Protein AF-A0A428RAS1-F1 (afdb_monomer)

Solvent-accessible surface area (backbone atoms only — not comparable to full-atom values): 25595 Å² total; per-residue (Å²): 130,85,77,87,39,75,55,28,40,35,29,38,16,67,45,74,43,24,48,49,36,50,54,52,34,56,76,68,76,44,55,70,48,36,26,16,50,52,84,69,74,87,78,82,84,68,92,80,90,62,43,60,49,30,34,65,74,50,74,43,85,47,97,80,27,34,37,38,35,24,75,77,71,50,75,48,77,26,44,45,77,44,74,36,51,61,96,78,30,50,54,56,53,46,50,46,53,50,42,35,68,78,40,79,68,73,45,67,88,56,56,68,55,61,48,75,43,56,62,49,76,50,71,50,77,47,68,78,57,88,94,54,80,87,53,84,40,80,46,37,42,74,46,70,46,99,60,73,27,34,37,87,64,52,79,86,80,52,74,66,54,50,53,52,52,46,72,73,46,68,89,56,87,51,65,84,71,78,75,46,70,66,55,54,36,46,24,51,39,18,39,40,48,42,34,50,52,53,52,18,54,77,57,77,69,48,59,58,62,65,50,70,71,57,54,50,49,31,51,49,52,27,46,68,72,38,49,67,57,53,53,38,52,54,50,46,37,49,56,53,46,39,45,74,64,40,73,50,57,68,62,26,44,48,42,64,69,53,45,50,78,53,36,51,73,63,47,55,48,48,41,55,40,48,73,56,45,73,60,59,62,48,81,88,56,88,78,80,90,68,96,69,97,70,74,41,62,89,66,43,98,59,76,80,76,56,68,66,59,52,50,49,54,51,52,52,53,41,51,50,34,49,50,52,32,55,51,42,58,72,74,60,68,76,63,64,79,56,53,59,56,41,35,74,70,57,52,82,65,76,88,59,56,98,37,77,66,33,55,54,52,21,41,61,49,12,72,62,42,42,39,66,69,44,89,55,65,64,47,36,52,52,46,65,59,47,58,64,62,48,50,57,59,54,50,49,36,48,53,46,21,68,34,69,89,25,46,80,41,80,58,37,37,43,65,57,50,56,53,38,26,74,78,54,33,67,60,38,29,49,30,53,48,47,50,52,50,49,47,44,51,57,60,55,43,33,73,23,69,91

Secondary structure (DSSP, 8-state):
-PPPPPPEEEEE--SHHHHHHHHHHHHTT-EEEEE-SSSS-SS-SS----BSS--EEEEEEETTEEEEEETTS-EEEESEEEE-S-TT-HHHHHHHHHHHHHSTTSS-TTGGGT-EEEEEEEEEEEES-TTSPSSEEEEEEEEEEEEEEEGGGSPPPPHHHHHHHHHHHTTSPP-----HHHHHHHHHHHHHHHHHHHHHHHTTS--TT--HHHHHHHHHHHHHHHHHHHHHHHHHHHHHHHHHTTSSHHHHHIIIIIIHHHS-HHHHHHHHHHHHHT----TTSPPPP---SS--GGGSSSPPPPHHHHHHHHHHHHHHHHHHHHHHHHH----HHHHHHHHTTS---GGG-S-HHHHHHHHHHHHHHHHHH-SSHHHHHHHHHHHHHHHHHHHHHHHHHHSGGGTTSGGG-HHHHHHHHHHHHHHHHHHHHHHHHHHIIIIISHHHH-

Mean predicted aligned error: 13.33 Å

Structure (mmCIF, N/CA/C/O backbone):
data_AF-A0A428RAS1-F1
#
_entry.id   AF-A0A428RAS1-F1
#
loop_
_atom_site.group_PDB
_atom_site.id
_atom_site.type_symbol
_atom_site.label_atom_id
_atom_site.label_alt_id
_atom_site.label_comp_id
_atom_site.label_asym_id
_atom_site.label_entity_id
_atom_site.label_seq_id
_atom_site.pdbx_PDB_ins_code
_atom_site.Cartn_x
_atom_site.Cartn_y
_atom_site.Cartn_z
_atom_site.occupancy
_atom_site.B_iso_or_equiv
_atom_site.auth_seq_id
_atom_site.auth_comp_id
_atom_site.auth_asym_id
_atom_site.auth_atom_id
_atom_site.pdbx_PDB_model_num
ATOM 1 N N . MET A 1 1 ? -22.886 -27.110 29.990 1.00 43.81 1 MET A N 1
ATOM 2 C CA . MET A 1 1 ? -22.809 -26.810 28.545 1.00 43.81 1 MET A CA 1
ATOM 3 C C . MET A 1 1 ? -22.164 -25.445 28.420 1.00 43.81 1 MET A C 1
ATOM 5 O O . MET A 1 1 ? -22.651 -24.534 29.077 1.00 43.81 1 MET A O 1
ATOM 9 N N . ALA A 1 2 ? -21.048 -25.316 27.700 1.00 55.25 2 ALA A N 1
ATOM 10 C CA . ALA A 1 2 ? -20.468 -23.999 27.428 1.00 55.25 2 ALA A CA 1
ATOM 11 C C . ALA A 1 2 ? -21.487 -23.171 26.623 1.00 55.25 2 ALA A C 1
ATOM 13 O O . ALA A 1 2 ? -22.110 -23.712 25.708 1.00 55.25 2 ALA A O 1
ATOM 14 N N . SER A 1 3 ? -21.721 -21.911 27.001 1.00 68.81 3 SER A N 1
ATOM 15 C CA . SER A 1 3 ? -22.647 -21.033 26.277 1.00 68.81 3 SER A CA 1
ATOM 16 C C . SER A 1 3 ? -22.124 -20.784 24.862 1.00 68.81 3 SER A C 1
ATOM 18 O O . SER A 1 3 ? -20.944 -20.472 24.702 1.00 68.81 3 SER A O 1
ATOM 20 N N . VAL A 1 4 ? -22.985 -20.898 23.848 1.00 73.44 4 VAL A N 1
ATOM 21 C CA . VAL A 1 4 ? -22.650 -20.497 22.473 1.00 73.44 4 VAL A CA 1
ATOM 22 C C . VAL A 1 4 ? -22.340 -19.000 22.479 1.00 73.44 4 VAL A C 1
ATOM 24 O O . VAL A 1 4 ? -23.158 -18.213 22.954 1.00 73.44 4 VAL A O 1
ATOM 27 N N . LYS A 1 5 ? -21.147 -18.617 22.014 1.00 81.06 5 LYS A N 1
ATOM 28 C CA . LYS A 1 5 ? -20.733 -17.214 21.921 1.00 81.06 5 LYS A CA 1
ATOM 29 C C . LYS A 1 5 ? -21.006 -16.726 20.505 1.00 81.06 5 LYS A C 1
ATOM 31 O O . LYS A 1 5 ? -20.455 -17.273 19.548 1.00 81.06 5 LYS A O 1
ATOM 36 N N . GLU A 1 6 ? -21.869 -15.726 20.384 1.00 89.31 6 GLU A N 1
ATOM 37 C CA . GLU A 1 6 ? -22.160 -15.086 19.102 1.00 89.31 6 GLU A CA 1
ATOM 38 C C . GLU A 1 6 ? -20.940 -14.318 18.583 1.00 89.31 6 GLU A C 1
ATOM 40 O O . GLU A 1 6 ? -20.148 -13.783 19.364 1.00 89.31 6 GLU A O 1
ATOM 45 N N . PHE A 1 7 ? -20.781 -14.288 17.259 1.00 94.31 7 PHE A N 1
ATOM 46 C CA . PHE A 1 7 ? -19.695 -13.552 16.619 1.00 94.31 7 PHE A CA 1
ATOM 47 C C . PHE A 1 7 ? -20.076 -12.084 16.456 1.00 94.31 7 PHE A C 1
ATOM 49 O O . PHE A 1 7 ? -21.072 -11.784 15.802 1.00 94.31 7 PHE A O 1
ATOM 56 N N . LYS A 1 8 ? -19.264 -11.177 17.004 1.00 95.31 8 LYS A N 1
ATOM 57 C CA . LYS A 1 8 ? -19.467 -9.732 16.864 1.00 95.31 8 LYS A CA 1
ATOM 58 C C . LYS A 1 8 ? -18.154 -8.982 16.696 1.00 95.31 8 LYS A C 1
ATOM 60 O O . LYS A 1 8 ? -17.213 -9.194 17.463 1.00 95.31 8 LYS A O 1
ATOM 65 N N . VAL A 1 9 ? -18.117 -8.056 15.743 1.00 96.38 9 VAL A N 1
ATOM 66 C CA . VAL A 1 9 ? -16.966 -7.177 15.495 1.00 96.38 9 VAL A CA 1
ATOM 67 C C . VAL A 1 9 ? -17.202 -5.795 16.105 1.00 96.38 9 VAL A C 1
ATOM 69 O O . VAL A 1 9 ? -18.202 -5.141 15.817 1.00 96.38 9 VAL A O 1
ATOM 72 N N . ILE A 1 10 ? -16.266 -5.306 16.918 1.00 96.19 10 ILE A N 1
ATOM 73 C CA . ILE A 1 10 ? -16.253 -3.908 17.367 1.00 96.19 10 ILE A CA 1
ATOM 74 C C . ILE A 1 10 ? -15.282 -3.122 16.489 1.00 96.19 10 ILE A C 1
ATOM 76 O O . ILE A 1 10 ? -14.105 -3.458 16.408 1.00 96.19 10 ILE A O 1
ATOM 80 N N . ILE A 1 11 ? -15.755 -2.061 15.844 1.00 94.06 11 ILE A N 1
ATOM 81 C CA . ILE A 1 11 ? -14.950 -1.170 15.007 1.00 94.06 11 ILE A CA 1
ATOM 82 C C . ILE A 1 11 ? -14.782 0.156 15.749 1.00 94.06 11 ILE A C 1
ATOM 84 O O . ILE A 1 11 ? -15.760 0.861 15.989 1.00 94.06 11 ILE A O 1
ATOM 88 N N . ALA A 1 12 ? -13.548 0.505 16.103 1.00 90.69 12 ALA A N 1
ATOM 89 C CA . ALA A 1 12 ? -13.220 1.781 16.730 1.00 90.69 12 ALA A CA 1
ATOM 90 C C . ALA A 1 12 ? -12.780 2.785 15.656 1.00 90.69 12 ALA A C 1
ATOM 92 O O . ALA A 1 12 ? -11.662 2.697 15.163 1.00 90.69 12 ALA A O 1
ATOM 93 N N . GLY A 1 13 ? -13.652 3.716 15.285 1.00 83.69 13 GLY A N 1
ATOM 94 C CA . GLY A 1 13 ? -13.442 4.754 14.275 1.00 83.69 13 GLY A CA 1
ATOM 95 C C . GLY A 1 13 ? -14.437 4.650 13.118 1.00 83.69 13 GLY A C 1
ATOM 96 O O . GLY A 1 13 ? -14.533 3.622 12.454 1.00 83.69 13 GLY A O 1
ATOM 97 N N . GLY A 1 14 ? -15.156 5.737 12.841 1.00 83.69 14 GLY A N 1
ATOM 98 C CA . GLY A 1 14 ? -16.138 5.891 11.763 1.00 83.69 14 GLY A CA 1
ATOM 99 C C . GLY A 1 14 ? -15.581 6.570 10.507 1.00 83.69 14 GLY A C 1
ATOM 100 O O . GLY A 1 14 ? -16.337 7.138 9.721 1.00 83.69 14 GLY A O 1
ATOM 101 N N . GLY A 1 15 ? -14.261 6.528 10.306 1.00 78.06 15 GLY A N 1
ATOM 102 C CA . GLY A 1 15 ? -13.612 7.015 9.088 1.00 78.06 15 GLY A CA 1
ATOM 103 C C . GLY A 1 15 ? -13.777 6.069 7.891 1.00 78.06 15 GLY A C 1
ATOM 104 O O . GLY A 1 15 ? -14.515 5.085 7.935 1.00 78.06 15 GLY A O 1
ATOM 105 N N . ILE A 1 16 ? -13.022 6.328 6.816 1.00 80.62 16 ILE A N 1
ATOM 106 C CA . ILE A 1 16 ? -13.070 5.537 5.571 1.00 80.62 16 ILE A CA 1
ATOM 107 C C . ILE A 1 16 ? -12.912 4.035 5.845 1.00 80.62 16 ILE A C 1
ATOM 109 O O . ILE A 1 16 ? -13.700 3.237 5.344 1.00 80.62 16 ILE A O 1
ATOM 113 N N . ALA A 1 17 ? -11.918 3.650 6.649 1.00 83.94 17 ALA A N 1
ATOM 114 C CA . ALA A 1 17 ? -11.629 2.251 6.954 1.00 83.94 17 ALA A CA 1
ATOM 115 C C . ALA A 1 17 ? -12.775 1.584 7.731 1.00 83.94 17 ALA A C 1
ATOM 117 O O . ALA A 1 17 ? -13.267 0.532 7.329 1.00 83.94 17 ALA A O 1
ATOM 118 N N . GLY A 1 18 ? -13.235 2.224 8.809 1.00 85.62 18 GLY A N 1
ATOM 119 C CA . GLY A 1 18 ? -14.272 1.670 9.673 1.00 85.62 18 GLY A CA 1
ATOM 120 C C . GLY A 1 18 ? -15.612 1.509 8.963 1.00 85.62 18 GLY A C 1
ATOM 121 O O . GLY A 1 18 ? -16.220 0.445 9.041 1.00 85.62 18 GLY A O 1
ATOM 122 N N . LEU A 1 19 ? -16.032 2.512 8.185 1.00 89.62 19 LEU A N 1
ATOM 123 C CA . LEU A 1 19 ? -17.261 2.427 7.389 1.00 89.62 19 LEU A CA 1
ATOM 124 C C . LEU A 1 19 ? -17.147 1.435 6.227 1.00 89.62 19 LEU A C 1
ATOM 126 O O . LEU A 1 19 ? -18.121 0.755 5.907 1.00 89.62 19 LEU A O 1
ATOM 130 N N . THR A 1 20 ? -15.966 1.313 5.611 1.00 89.62 20 THR A N 1
ATOM 131 C CA . THR A 1 20 ? -15.726 0.299 4.573 1.00 89.62 20 THR A CA 1
ATOM 132 C C . THR A 1 20 ? -15.873 -1.104 5.152 1.00 89.62 20 THR A C 1
ATOM 134 O O . THR A 1 20 ? -16.593 -1.924 4.583 1.00 89.62 20 THR A O 1
ATOM 137 N N . LEU A 1 21 ? -15.240 -1.372 6.298 1.00 92.88 21 LEU A N 1
ATOM 138 C CA . LEU A 1 21 ? -15.349 -2.661 6.971 1.00 92.88 21 LEU A CA 1
ATOM 139 C C . LEU A 1 21 ? -16.792 -2.945 7.397 1.00 92.88 21 LEU A C 1
ATOM 141 O O . LEU A 1 21 ? -17.295 -4.022 7.104 1.00 92.88 21 LEU A O 1
ATOM 145 N N . ALA A 1 22 ? -17.473 -1.975 8.010 1.00 93.50 22 ALA A N 1
ATOM 146 C CA . ALA A 1 22 ? -18.883 -2.091 8.375 1.00 93.50 22 ALA A CA 1
ATOM 147 C C . ALA A 1 22 ? -19.755 -2.475 7.168 1.00 93.50 22 ALA A C 1
ATOM 149 O O . ALA A 1 22 ? -20.520 -3.429 7.233 1.00 93.50 22 ALA A O 1
ATOM 150 N N . SER A 1 23 ? -19.576 -1.802 6.025 1.00 92.94 23 SER A N 1
ATOM 151 C CA . SER A 1 23 ? -20.318 -2.119 4.800 1.00 92.94 23 SER A CA 1
ATOM 152 C C . SER A 1 23 ? -20.018 -3.522 4.259 1.00 92.94 23 SER A C 1
ATOM 154 O O . SER A 1 23 ? -20.918 -4.175 3.727 1.00 92.94 23 SER A O 1
ATOM 156 N N . MET A 1 24 ? -18.774 -3.997 4.379 1.00 94.31 24 MET A N 1
ATOM 157 C CA . MET A 1 24 ? -18.407 -5.366 4.008 1.00 94.31 24 MET A CA 1
ATOM 158 C C . MET A 1 24 ? -19.062 -6.386 4.946 1.00 94.31 24 MET A C 1
ATOM 160 O O . MET A 1 24 ? -19.677 -7.330 4.457 1.00 94.31 24 MET A O 1
ATOM 164 N N . LEU A 1 25 ? -18.978 -6.178 6.264 1.00 95.31 25 LEU A N 1
ATOM 165 C CA . LEU A 1 25 ? -19.579 -7.052 7.277 1.00 95.31 25 LEU A CA 1
ATOM 166 C C . LEU A 1 25 ? -21.099 -7.154 7.097 1.00 95.31 25 LEU A C 1
ATOM 168 O O . LEU A 1 25 ? -21.615 -8.267 7.014 1.00 95.31 25 LEU A O 1
ATOM 172 N N . GLU A 1 26 ? -21.781 -6.019 6.912 1.00 94.88 26 GLU A N 1
ATOM 173 C CA . GLU A 1 26 ? -23.223 -5.951 6.633 1.00 94.88 26 GLU A CA 1
ATOM 174 C C . GLU A 1 26 ? -23.593 -6.793 5.404 1.00 94.88 26 GLU A C 1
ATOM 176 O O . GLU A 1 26 ? -24.515 -7.604 5.431 1.00 94.88 26 GLU A O 1
ATOM 181 N N . LYS A 1 27 ? -22.826 -6.668 4.312 1.00 94.12 27 LYS A N 1
ATOM 182 C CA . LYS A 1 27 ? -23.100 -7.397 3.065 1.00 94.12 27 LYS A CA 1
ATOM 183 C C . LYS A 1 27 ? -22.967 -8.918 3.212 1.00 94.12 27 LYS A C 1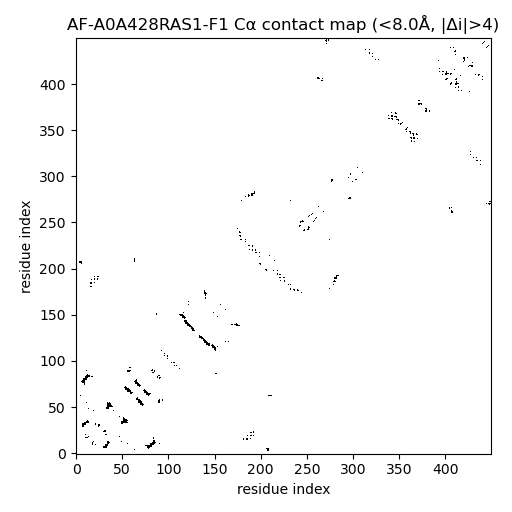
ATOM 185 O O . LYS A 1 27 ? -23.538 -9.658 2.409 1.00 94.12 27 LYS A O 1
ATOM 190 N N . PHE A 1 28 ? -22.200 -9.382 4.194 1.00 94.75 28 PHE A N 1
ATOM 191 C CA . PHE A 1 28 ? -21.996 -10.800 4.479 1.00 94.75 28 PHE A CA 1
ATOM 192 C C . PHE A 1 28 ? -22.732 -11.286 5.733 1.00 94.75 28 PHE A C 1
ATOM 194 O O . PHE A 1 28 ? -22.470 -12.423 6.135 1.00 94.75 28 PHE A O 1
ATOM 201 N N . ASP A 1 29 ? -23.655 -10.483 6.276 1.00 94.56 29 ASP A N 1
ATOM 202 C CA . ASP A 1 29 ? -24.504 -10.810 7.429 1.00 94.56 29 ASP A CA 1
ATOM 203 C C . ASP A 1 29 ? -23.686 -11.154 8.690 1.00 94.56 29 ASP A C 1
ATOM 205 O O . ASP A 1 29 ? -23.850 -12.203 9.311 1.00 94.56 29 ASP A O 1
ATOM 209 N N . LEU A 1 30 ? -22.712 -10.298 9.021 1.00 95.00 30 LEU A N 1
ATOM 210 C CA . LEU A 1 30 ? -21.893 -10.409 10.232 1.00 95.00 30 LEU A CA 1
ATOM 211 C C . LEU A 1 30 ? -22.217 -9.257 11.188 1.00 95.00 30 LEU A C 1
ATOM 213 O O . LEU A 1 30 ? -22.159 -8.106 10.772 1.00 95.00 30 LEU A O 1
ATOM 217 N N . ASP A 1 31 ? -22.502 -9.552 12.462 1.00 95.25 31 ASP A N 1
ATOM 218 C CA . ASP A 1 31 ? -22.838 -8.524 13.459 1.00 95.25 31 ASP A CA 1
ATOM 219 C C . ASP A 1 31 ? -21.634 -7.625 13.771 1.00 95.25 31 ASP A C 1
ATOM 221 O O . ASP A 1 31 ? -20.505 -8.088 13.990 1.00 95.25 31 ASP A O 1
ATOM 225 N N . TYR A 1 32 ? -21.882 -6.319 13.830 1.00 96.12 32 TYR A N 1
ATOM 226 C CA . TYR A 1 32 ? -20.863 -5.331 14.134 1.00 96.12 32 TYR A CA 1
ATOM 227 C C . TYR A 1 32 ? -21.420 -4.115 14.872 1.00 96.12 32 TYR A C 1
ATOM 229 O O . TYR A 1 32 ? -22.617 -3.838 14.903 1.00 96.12 32 TYR A O 1
ATOM 237 N N . VAL A 1 33 ? -20.516 -3.350 15.476 1.00 95.56 33 VAL A N 1
ATOM 238 C CA . VAL A 1 33 ? -20.801 -2.013 16.002 1.00 95.56 33 VAL A CA 1
ATOM 239 C C . VAL A 1 33 ? -19.661 -1.075 15.634 1.00 95.56 33 VAL A C 1
ATOM 241 O O . VAL A 1 33 ? -18.495 -1.452 15.735 1.00 95.56 33 VAL A O 1
ATOM 244 N N . VAL A 1 34 ? -19.990 0.144 15.208 1.00 93.62 34 VAL A N 1
ATOM 245 C CA . VAL A 1 34 ? -19.004 1.190 14.903 1.00 93.62 34 VAL A CA 1
ATOM 246 C C . VAL A 1 34 ? -19.074 2.274 15.970 1.00 93.62 34 VAL A C 1
ATOM 248 O O . VAL A 1 34 ? -20.141 2.845 16.202 1.00 93.62 34 VAL A O 1
ATOM 251 N N . LEU A 1 35 ? -17.940 2.550 16.605 1.00 91.94 35 LEU A N 1
ATOM 252 C CA . LEU A 1 35 ? -17.764 3.544 17.660 1.00 91.94 35 LEU A CA 1
ATOM 253 C C . LEU A 1 35 ? -16.963 4.723 17.0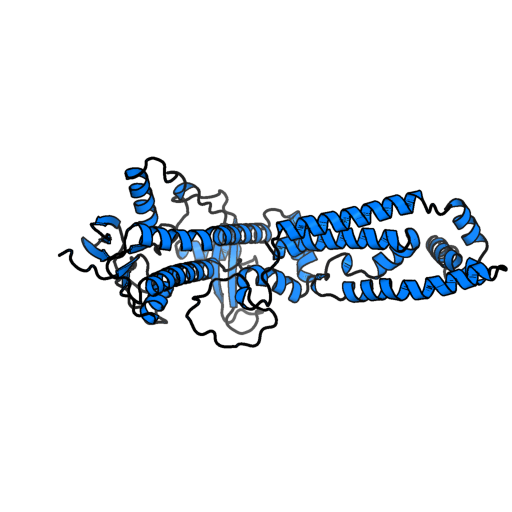99 1.00 91.94 35 LEU A C 1
ATOM 255 O O . LEU A 1 35 ? -15.815 4.547 16.710 1.00 91.94 35 LEU A O 1
ATOM 259 N N . GLU A 1 36 ? -17.556 5.909 17.022 1.00 89.25 36 GLU A N 1
ATOM 260 C CA . GLU A 1 36 ? -16.921 7.126 16.509 1.00 89.25 36 GLU A CA 1
ATOM 261 C C . GLU A 1 36 ? -16.747 8.140 17.643 1.00 89.25 36 GLU A C 1
ATOM 263 O O . GLU A 1 36 ? -17.706 8.476 18.337 1.00 89.25 36 GLU A O 1
ATOM 268 N N . GLY A 1 37 ? -15.520 8.627 17.834 1.00 85.00 37 GLY A N 1
ATOM 269 C CA . GLY A 1 37 ? -15.185 9.569 18.901 1.00 85.00 37 GLY A CA 1
ATOM 270 C C . GLY A 1 37 ? -15.747 10.969 18.670 1.00 85.00 37 GLY A C 1
ATOM 271 O O . GLY A 1 37 ? -16.098 11.656 19.626 1.00 85.00 37 GLY A O 1
ATOM 272 N N . HIS A 1 38 ? -15.884 11.388 17.414 1.00 83.50 38 HIS A N 1
ATOM 273 C CA . HIS A 1 38 ? -16.458 12.677 17.067 1.00 83.50 38 HIS A CA 1
ATOM 274 C C . HIS A 1 38 ? -17.978 12.719 17.282 1.00 83.50 38 HIS A C 1
ATOM 276 O O . HIS A 1 38 ? -18.694 11.726 17.154 1.00 83.50 38 HIS A O 1
ATOM 282 N N . SER A 1 39 ? -18.475 13.917 17.594 1.00 81.56 39 SER A N 1
ATOM 283 C CA . SER A 1 39 ? -19.899 14.199 17.792 1.00 81.56 39 SER A CA 1
ATOM 284 C C . SER A 1 39 ? -20.672 14.385 16.485 1.00 81.56 39 SER A C 1
ATOM 286 O O . SER A 1 39 ? -21.900 14.408 16.505 1.00 81.56 39 SER A O 1
ATOM 288 N N . GLU A 1 40 ? -19.971 14.554 15.361 1.00 74.69 40 GLU A N 1
ATOM 289 C CA . GLU A 1 40 ? -20.539 14.887 14.054 1.00 74.69 40 GLU A CA 1
ATOM 290 C C . GLU A 1 40 ? -19.864 14.087 12.931 1.00 74.69 40 GLU A C 1
ATOM 292 O O . GLU A 1 40 ? -18.666 13.808 12.974 1.00 74.69 40 GLU A O 1
ATOM 297 N N . ILE A 1 41 ? -20.637 13.757 11.891 1.00 70.69 41 ILE A N 1
ATOM 298 C CA . ILE A 1 41 ? -20.152 13.093 10.673 1.00 70.69 41 ILE A CA 1
ATOM 299 C C . ILE A 1 41 ? -19.742 14.173 9.660 1.00 70.69 41 ILE A C 1
ATOM 301 O O . ILE A 1 41 ? -20.570 14.981 9.240 1.00 70.69 41 ILE A O 1
ATOM 305 N N . SER A 1 42 ? -18.479 14.178 9.230 1.00 60.75 42 SER A N 1
ATOM 306 C CA . SER A 1 42 ? -17.942 15.168 8.283 1.00 60.75 42 SER A CA 1
ATOM 307 C C . SER A 1 42 ? -17.722 14.581 6.879 1.00 60.75 42 SER A C 1
ATOM 309 O O . SER A 1 42 ? -17.048 13.555 6.774 1.00 60.75 42 SER A O 1
ATOM 311 N N . PRO A 1 43 ? -18.163 15.242 5.785 1.00 54.34 43 PRO A N 1
ATOM 312 C CA . PRO A 1 43 ? -19.411 15.990 5.611 1.00 54.34 43 PRO A CA 1
ATOM 313 C C . PRO A 1 43 ? -20.613 15.045 5.393 1.00 54.34 43 PRO A C 1
ATOM 315 O O . PRO A 1 43 ? -20.473 13.956 4.838 1.00 54.34 43 PRO A O 1
ATOM 318 N N . ALA A 1 44 ? -21.813 15.486 5.786 1.00 50.38 44 ALA A N 1
ATOM 319 C CA . ALA A 1 44 ? -23.078 14.740 5.727 1.00 50.38 44 ALA A CA 1
ATOM 320 C C . ALA A 1 44 ? -23.624 14.538 4.293 1.00 50.38 44 ALA A C 1
ATOM 322 O O . ALA A 1 44 ? -24.701 15.019 3.945 1.00 50.38 44 ALA A O 1
ATOM 323 N N . VAL A 1 45 ? -22.869 13.850 3.435 1.00 47.88 45 VAL A N 1
ATOM 324 C CA . VAL A 1 45 ? -23.266 13.528 2.048 1.00 47.88 45 VAL A CA 1
ATOM 325 C C . VAL A 1 45 ? -23.693 12.056 1.903 1.00 47.88 45 VAL A C 1
ATOM 327 O O . VAL A 1 45 ? -24.134 11.637 0.838 1.00 47.88 45 VAL A O 1
ATOM 330 N N . GLY A 1 46 ? -23.618 11.271 2.984 1.00 41.12 46 GLY A N 1
ATOM 331 C CA . GLY A 1 46 ? -24.068 9.880 3.049 1.00 41.12 46 GLY A CA 1
ATOM 332 C C . GLY A 1 46 ? -24.678 9.530 4.409 1.00 41.12 46 GLY A C 1
ATOM 333 O O . GLY A 1 46 ? -24.491 10.253 5.387 1.00 41.12 46 GLY A O 1
ATOM 334 N N . ALA A 1 47 ? -25.426 8.426 4.462 1.00 44.41 47 ALA A N 1
ATOM 335 C CA . ALA A 1 47 ? -25.951 7.868 5.704 1.00 44.41 47 ALA A CA 1
ATOM 336 C C . ALA A 1 47 ? -24.873 6.998 6.372 1.00 44.41 47 ALA A C 1
ATOM 338 O O . ALA A 1 47 ? -24.458 5.996 5.793 1.00 44.41 47 ALA A O 1
ATOM 339 N N . SER A 1 48 ? -24.436 7.363 7.579 1.00 58.69 48 SER A N 1
ATOM 340 C CA . SER A 1 48 ? -23.538 6.538 8.398 1.00 58.69 48 SER A CA 1
ATOM 341 C C . SER A 1 48 ? -24.309 5.969 9.589 1.00 58.69 48 SER A C 1
ATOM 343 O O . SER A 1 48 ? -24.940 6.724 10.326 1.00 58.69 48 SER A O 1
ATOM 345 N N . ILE A 1 49 ? -24.247 4.650 9.795 1.00 65.75 49 ILE A N 1
ATOM 346 C CA . ILE A 1 49 ? -24.754 3.988 11.008 1.00 65.75 49 ILE A CA 1
ATOM 347 C C . ILE A 1 49 ? -23.559 3.793 11.944 1.00 65.75 49 ILE A C 1
ATOM 349 O O . ILE A 1 49 ? -22.822 2.816 11.831 1.00 65.75 49 ILE A O 1
ATOM 353 N N . VAL A 1 50 ? -23.332 4.770 12.823 1.00 80.06 50 VAL A N 1
ATOM 354 C CA . VAL A 1 50 ? -22.240 4.775 13.810 1.00 80.06 50 VAL A CA 1
ATOM 355 C C . VAL A 1 50 ? -22.741 5.324 15.144 1.00 80.06 50 VAL A C 1
ATOM 357 O O . VAL A 1 50 ? -23.648 6.157 15.176 1.00 80.06 50 VAL A O 1
ATOM 360 N N . LEU A 1 51 ? -22.148 4.878 16.250 1.00 79.31 51 LEU A N 1
ATOM 361 C CA . LEU A 1 51 ? -22.380 5.457 17.571 1.00 79.31 51 LEU A CA 1
ATOM 362 C C . LEU A 1 51 ? -21.377 6.591 17.796 1.00 79.31 51 LEU A C 1
ATOM 364 O O . LEU A 1 51 ? -20.188 6.337 17.957 1.00 79.31 51 LEU A O 1
ATOM 368 N N . LEU A 1 52 ? -21.867 7.829 17.783 1.00 87.06 52 LEU A N 1
ATOM 369 C CA . LEU A 1 52 ? -21.069 9.046 17.978 1.00 87.06 52 LEU A CA 1
ATOM 370 C C . LEU A 1 52 ? -20.736 9.278 19.457 1.00 87.06 52 LEU A C 1
ATOM 372 O O . LEU A 1 52 ? -21.427 8.769 20.344 1.00 87.06 52 LEU A O 1
ATOM 376 N N . ASN A 1 53 ? -19.727 10.113 19.718 1.00 87.38 53 ASN A N 1
ATOM 377 C CA . ASN A 1 53 ? -19.197 10.397 21.061 1.00 87.38 53 ASN A CA 1
ATOM 378 C C . ASN A 1 53 ? -18.703 9.143 21.807 1.00 87.38 53 ASN A C 1
ATOM 380 O O . ASN A 1 53 ? -18.745 9.076 23.036 1.00 87.38 53 ASN A O 1
ATOM 384 N N . LYS A 1 54 ? -18.248 8.131 21.067 1.00 89.12 54 LYS A N 1
ATOM 385 C CA . LYS A 1 54 ? -17.704 6.874 21.586 1.00 89.12 54 LYS A CA 1
ATOM 386 C C . LYS A 1 54 ? -16.197 6.824 21.378 1.00 89.12 54 LYS A C 1
ATOM 388 O O . LYS A 1 54 ? -15.680 5.997 20.632 1.00 89.12 54 LYS A O 1
ATOM 393 N N . GLU A 1 55 ? -15.488 7.740 22.032 1.00 88.12 55 GLU A N 1
ATOM 394 C CA . GLU A 1 55 ? -14.026 7.707 22.070 1.00 88.12 55 GLU A CA 1
ATOM 395 C C . GLU A 1 55 ? -13.572 6.497 22.894 1.00 88.12 55 GLU A C 1
ATOM 397 O O . GLU A 1 55 ? -13.872 6.412 24.083 1.00 88.12 55 GLU A O 1
ATOM 402 N N . VAL A 1 56 ? -12.882 5.547 22.260 1.00 90.31 56 VAL A N 1
ATOM 403 C CA . VAL A 1 56 ? -12.373 4.337 22.920 1.00 90.31 56 VAL A CA 1
ATOM 404 C C . VAL A 1 56 ? -11.171 4.687 23.792 1.00 90.31 56 VAL A C 1
ATOM 406 O O . VAL A 1 56 ? -10.204 5.271 23.309 1.00 90.31 56 VAL A O 1
ATOM 409 N N . THR A 1 57 ? -11.213 4.295 25.066 1.00 90.06 57 THR A N 1
ATOM 410 C CA . THR A 1 57 ? -10.183 4.639 26.060 1.00 90.06 57 THR A CA 1
ATOM 411 C C . THR A 1 57 ? -9.434 3.428 26.608 1.00 90.06 57 THR A C 1
ATOM 413 O O . THR A 1 57 ? -8.244 3.538 26.900 1.00 90.06 57 THR A O 1
ATOM 416 N N . SER A 1 58 ? -10.083 2.266 26.733 1.00 89.69 58 SER A N 1
ATOM 417 C CA . SER A 1 58 ? -9.431 1.026 27.171 1.00 89.69 58 SER A CA 1
ATOM 418 C C . SER A 1 58 ? -10.047 -0.223 26.541 1.00 89.69 58 SER A C 1
ATOM 420 O O . SER A 1 58 ? -11.200 -0.219 26.102 1.00 89.69 58 SER A O 1
ATOM 422 N N . LEU A 1 59 ? -9.256 -1.298 26.505 1.00 90.94 59 LEU A N 1
ATOM 423 C CA . LEU A 1 59 ? -9.657 -2.626 26.047 1.00 90.94 59 LEU A CA 1
ATOM 424 C C . LEU A 1 59 ? -9.191 -3.657 27.072 1.00 90.94 59 LEU A C 1
ATOM 426 O O . LEU A 1 59 ? -8.038 -3.616 27.501 1.00 90.94 59 LEU A O 1
ATOM 430 N N . ASP A 1 60 ? -10.062 -4.603 27.393 1.00 89.50 60 ASP A N 1
ATOM 431 C CA . ASP A 1 60 ? -9.769 -5.724 28.278 1.00 89.50 60 ASP A CA 1
ATOM 432 C C . ASP A 1 60 ? -10.133 -7.036 27.580 1.00 89.50 60 ASP A C 1
ATOM 434 O O . ASP A 1 60 ? -11.210 -7.162 26.989 1.00 89.50 60 ASP A O 1
ATOM 438 N N . LEU A 1 61 ? -9.243 -8.029 27.650 1.00 88.69 61 LEU A N 1
ATOM 439 C CA . LEU A 1 61 ? -9.570 -9.382 27.204 1.00 88.69 61 LEU A CA 1
ATOM 440 C C . LEU A 1 61 ? -10.540 -10.016 28.200 1.00 88.69 61 LEU A C 1
ATOM 442 O O . LEU A 1 61 ? -10.306 -10.006 29.410 1.00 88.69 61 LEU A O 1
ATOM 446 N N . ILE A 1 62 ? -11.616 -10.586 27.675 1.00 89.94 62 ILE A N 1
ATOM 447 C CA . ILE A 1 62 ? -12.602 -11.357 28.430 1.00 89.94 62 ILE A CA 1
ATOM 448 C C . ILE A 1 62 ? -12.634 -12.785 27.884 1.00 89.94 62 ILE A C 1
ATOM 450 O O . ILE A 1 62 ? -12.094 -13.062 26.816 1.00 89.94 62 ILE A O 1
ATOM 454 N N . ASP A 1 63 ? -13.266 -13.710 28.606 1.00 85.50 63 ASP A N 1
ATOM 455 C CA . ASP A 1 63 ? -13.372 -15.096 28.146 1.00 85.50 63 ASP A CA 1
ATOM 456 C C . ASP A 1 63 ? -14.041 -15.162 26.756 1.00 85.50 63 ASP A C 1
ATOM 458 O O . ASP A 1 63 ? -15.242 -14.914 26.614 1.00 85.50 63 ASP A O 1
ATOM 462 N N . GLY A 1 64 ? -13.273 -15.546 25.731 1.00 81.62 64 GLY A N 1
ATOM 463 C CA . GLY A 1 64 ? -13.705 -15.666 24.334 1.00 81.62 64 GLY A CA 1
ATOM 464 C C . GLY A 1 64 ? -14.078 -14.349 23.649 1.00 81.62 64 GLY A C 1
ATOM 465 O O . GLY A 1 64 ? -14.948 -14.362 22.777 1.00 81.62 64 GLY A O 1
ATOM 466 N N . GLY A 1 65 ? -13.483 -13.223 24.056 1.00 89.88 65 GLY A N 1
ATOM 467 C CA . GLY A 1 65 ? -13.696 -11.950 23.377 1.00 89.88 65 GLY A CA 1
ATOM 468 C C . GLY A 1 65 ? -12.963 -10.761 23.993 1.00 89.88 65 GLY A C 1
ATOM 469 O O . GLY A 1 65 ? -11.995 -10.891 24.740 1.00 89.88 65 GLY A O 1
ATOM 470 N N . VAL A 1 66 ? -13.469 -9.571 23.690 1.00 92.88 66 VAL A N 1
ATOM 471 C CA . VAL A 1 66 ? -12.937 -8.285 24.139 1.00 92.88 66 VAL A CA 1
ATOM 472 C C . VAL A 1 66 ? -14.048 -7.410 24.715 1.00 92.88 66 VAL A C 1
ATOM 474 O O . VAL A 1 66 ? -15.179 -7.401 24.223 1.00 92.88 66 VAL A O 1
ATOM 477 N N . SER A 1 67 ? -13.712 -6.668 25.766 1.00 94.31 67 SER A N 1
ATOM 478 C CA . SER A 1 67 ? -14.521 -5.601 26.348 1.00 94.31 67 SER A CA 1
ATOM 479 C C . SER A 1 67 ? -13.872 -4.253 26.043 1.00 94.31 67 SER A C 1
ATOM 481 O O . SER A 1 67 ? -12.680 -4.071 26.276 1.00 94.31 67 SER A O 1
ATOM 483 N N . VAL A 1 68 ? -14.652 -3.310 25.522 1.00 94.81 68 VAL A N 1
ATOM 484 C CA . VAL A 1 68 ? -14.205 -1.990 25.064 1.00 94.81 68 VAL A CA 1
ATOM 485 C C . VAL A 1 68 ? -14.888 -0.915 25.891 1.00 94.81 68 VAL A C 1
ATOM 487 O O . VAL A 1 68 ? -16.116 -0.831 25.884 1.00 94.81 68 VAL A O 1
ATOM 490 N N . SER A 1 69 ? -14.102 -0.082 26.569 1.00 95.00 69 SER A N 1
ATOM 491 C CA . SER A 1 69 ? -14.607 1.046 27.357 1.00 95.00 69 SER A CA 1
ATOM 492 C C . SER A 1 69 ? -14.460 2.354 26.586 1.00 95.00 69 SER A C 1
ATOM 494 O O . SER A 1 69 ? -13.425 2.608 25.963 1.00 95.00 69 SER A O 1
ATOM 496 N N . CYS A 1 70 ? -15.497 3.189 26.640 1.00 93.75 70 CYS A N 1
ATOM 497 C CA . CYS A 1 70 ? -15.525 4.507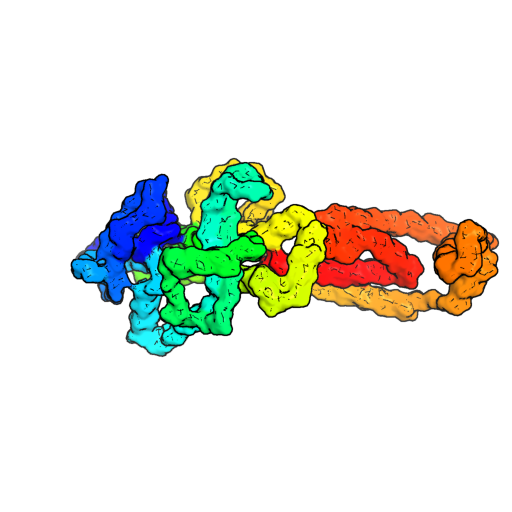 26.012 1.00 93.75 70 CYS A CA 1
ATOM 498 C C . CYS A 1 70 ? -15.399 5.633 27.053 1.00 93.75 70 CYS A C 1
ATOM 500 O O . CYS A 1 70 ? -15.707 5.448 28.232 1.00 93.75 70 CYS A O 1
ATOM 502 N N . ALA A 1 71 ? -14.987 6.825 26.616 1.00 92.75 71 ALA A N 1
ATOM 503 C CA . ALA A 1 71 ? -14.800 8.004 27.466 1.00 92.75 71 ALA A CA 1
ATOM 504 C C . ALA A 1 71 ? -16.076 8.452 28.201 1.00 92.75 71 ALA A C 1
ATOM 506 O O . ALA A 1 71 ? -16.000 9.010 29.293 1.00 92.75 71 ALA A O 1
ATOM 507 N N . ASP A 1 72 ? -17.251 8.173 27.635 1.00 92.00 72 ASP A N 1
ATOM 508 C CA . ASP A 1 72 ? -18.551 8.464 28.246 1.00 92.00 72 ASP A CA 1
ATOM 509 C C . ASP A 1 72 ? -18.990 7.425 29.301 1.00 92.00 72 ASP A C 1
ATOM 511 O O . ASP A 1 72 ? -20.097 7.507 29.832 1.00 92.00 72 ASP A O 1
ATOM 515 N N . GLY A 1 73 ? -18.138 6.437 29.600 1.00 93.19 73 GLY A N 1
ATOM 516 C CA . GLY A 1 73 ? -18.397 5.361 30.557 1.00 93.19 73 GLY A CA 1
ATOM 517 C C . GLY A 1 73 ? -19.179 4.175 29.989 1.00 93.19 73 GLY A C 1
ATOM 518 O O . GLY A 1 73 ? -19.427 3.213 30.715 1.00 93.19 73 GLY A O 1
ATOM 519 N N . SER A 1 74 ? -19.574 4.208 28.712 1.00 95.12 74 SER A N 1
ATOM 520 C CA . SER A 1 74 ? -20.221 3.061 28.071 1.00 95.12 74 SER A CA 1
ATOM 521 C C . SER A 1 74 ? -19.232 1.931 27.769 1.00 95.12 74 SER A C 1
ATOM 523 O O . SER A 1 74 ? -18.049 2.168 27.516 1.00 95.12 74 SER A O 1
ATOM 525 N N . VAL A 1 75 ? -19.730 0.691 27.800 1.00 95.44 75 VAL A N 1
ATOM 526 C CA . VAL A 1 75 ? -18.932 -0.524 27.595 1.00 95.44 75 VAL A CA 1
ATOM 527 C C . VAL A 1 75 ? -19.591 -1.405 26.538 1.00 95.44 75 VAL A C 1
ATOM 529 O O . VAL A 1 75 ? -20.802 -1.626 26.577 1.00 95.44 75 VAL A O 1
ATOM 532 N N . TYR A 1 76 ? -18.785 -1.922 25.611 1.00 95.06 76 TYR A N 1
ATOM 533 C CA . TYR A 1 76 ? -19.212 -2.803 24.523 1.00 95.06 76 TYR A CA 1
ATOM 534 C C . TYR A 1 76 ? -18.413 -4.103 24.544 1.00 95.06 76 TYR A C 1
ATOM 536 O O . TYR A 1 76 ? -17.198 -4.078 24.712 1.00 95.06 76 TYR A O 1
ATOM 544 N N . THR A 1 77 ? -19.080 -5.236 24.336 1.00 95.25 77 THR A N 1
ATOM 545 C CA . THR A 1 77 ? -18.438 -6.555 24.259 1.00 95.25 77 THR A CA 1
ATOM 546 C C . THR A 1 77 ? -18.569 -7.149 22.862 1.00 95.25 77 THR A C 1
ATOM 548 O O . THR A 1 77 ? -19.572 -6.948 22.174 1.00 95.25 77 THR A O 1
ATOM 551 N N . GLY A 1 78 ? -17.532 -7.855 22.419 1.00 92.88 78 GLY A N 1
ATOM 552 C CA . GLY A 1 78 ? -17.478 -8.479 21.099 1.00 92.88 78 GLY A CA 1
ATOM 553 C C . GLY A 1 78 ? -16.425 -9.576 21.031 1.00 92.88 78 GLY A C 1
ATOM 554 O O . GLY A 1 78 ? -15.684 -9.792 21.985 1.00 92.88 78 GLY A O 1
ATOM 555 N N . THR A 1 79 ? -16.357 -10.281 19.906 1.00 93.88 79 THR A N 1
ATOM 556 C CA . THR A 1 79 ? -15.363 -11.339 19.676 1.00 93.88 79 THR A CA 1
ATOM 557 C C . THR A 1 79 ? -14.001 -10.746 19.340 1.00 93.88 79 THR A C 1
ATOM 559 O O . THR A 1 79 ? -12.986 -11.196 19.856 1.00 93.88 79 THR A O 1
ATOM 562 N N . ILE A 1 80 ? -13.982 -9.715 18.492 1.00 93.81 80 ILE A N 1
ATOM 563 C CA . ILE A 1 80 ? -12.765 -9.016 18.073 1.00 93.81 80 ILE A CA 1
ATOM 564 C C . ILE A 1 80 ? -12.994 -7.503 18.057 1.00 93.81 80 ILE A C 1
ATOM 566 O O . ILE A 1 80 ? -14.118 -7.036 17.858 1.00 93.81 80 ILE A O 1
ATOM 570 N N . VAL A 1 81 ? -11.913 -6.741 18.223 1.00 93.06 81 VAL A N 1
ATOM 571 C CA . VAL A 1 81 ? -11.892 -5.283 18.059 1.00 93.06 81 VAL A CA 1
ATOM 572 C C . VAL A 1 81 ? -10.949 -4.904 16.922 1.00 93.06 81 VAL A C 1
ATOM 574 O O . VAL A 1 81 ? -9.842 -5.427 16.824 1.00 93.06 81 VAL A O 1
ATOM 577 N N . ILE A 1 82 ? -11.389 -3.989 16.063 1.00 91.88 82 ILE A N 1
ATOM 578 C CA . ILE A 1 82 ? -10.622 -3.455 14.941 1.00 91.88 82 ILE A CA 1
ATOM 579 C C . ILE A 1 82 ? -10.384 -1.964 15.178 1.00 91.88 82 ILE A C 1
ATOM 581 O O . ILE A 1 82 ? -11.325 -1.168 15.196 1.00 91.88 82 ILE A O 1
ATOM 585 N N . GLY A 1 83 ? -9.116 -1.587 15.355 1.00 87.88 83 GLY A N 1
ATOM 586 C CA . GLY A 1 83 ? -8.689 -0.191 15.460 1.00 87.88 83 GLY A CA 1
ATOM 587 C C . GLY A 1 83 ? -8.665 0.489 14.092 1.00 87.88 83 GLY A C 1
ATOM 588 O O . GLY A 1 83 ? -7.787 0.221 13.275 1.00 87.88 83 GLY A O 1
ATOM 589 N N . ALA A 1 84 ? -9.628 1.372 13.849 1.00 83.25 84 ALA A N 1
ATOM 590 C CA . ALA A 1 84 ? -9.753 2.234 12.672 1.00 83.25 84 ALA A CA 1
ATOM 591 C C . ALA A 1 84 ? -9.748 3.730 13.068 1.00 83.25 84 ALA A C 1
ATOM 593 O O . ALA A 1 84 ? -10.264 4.585 12.349 1.00 83.25 84 ALA A O 1
ATOM 594 N N . ASP A 1 85 ? -9.131 4.038 14.209 1.00 78.38 85 ASP A N 1
ATOM 595 C CA . ASP A 1 85 ? -9.111 5.314 14.935 1.00 78.38 85 ASP A CA 1
ATOM 596 C C . ASP A 1 85 ? -7.921 6.221 14.545 1.00 78.38 85 ASP A C 1
ATOM 598 O O . ASP A 1 85 ? -7.577 7.188 15.224 1.00 78.38 85 ASP A O 1
ATOM 602 N N . GLY A 1 86 ? -7.302 5.939 13.395 1.00 69.75 86 GLY A N 1
ATOM 603 C CA . GLY A 1 86 ? -6.357 6.830 12.722 1.00 69.75 86 GLY A CA 1
ATOM 604 C C . GLY A 1 86 ? -4.937 6.856 13.302 1.00 69.75 86 GLY A C 1
ATOM 605 O O . GLY A 1 86 ? -4.474 5.953 13.998 1.00 69.75 86 GLY A O 1
ATOM 606 N N . VAL A 1 87 ? -4.180 7.903 12.958 1.00 69.88 87 VAL A N 1
ATOM 607 C CA . VAL A 1 87 ? -2.741 7.986 13.278 1.00 69.88 87 VAL A CA 1
ATOM 608 C C . VAL A 1 87 ? -2.460 8.133 14.775 1.00 69.88 87 VAL A C 1
ATOM 610 O O . VAL A 1 87 ? -1.406 7.699 15.230 1.00 69.88 87 VAL A O 1
ATOM 613 N N . HIS A 1 88 ? -3.412 8.649 15.554 1.00 73.31 88 HIS A N 1
ATOM 614 C CA . HIS A 1 88 ? -3.324 8.786 17.014 1.00 73.31 88 HIS A CA 1
ATOM 615 C C . HIS A 1 88 ? -4.054 7.657 17.763 1.00 73.31 88 HIS A C 1
ATOM 617 O O . HIS A 1 88 ? -4.537 7.875 18.867 1.00 73.31 88 HIS A O 1
ATOM 623 N N . SER A 1 89 ? -4.145 6.476 17.144 1.00 80.06 89 SER A N 1
ATOM 624 C CA . SER A 1 89 ? -4.908 5.322 17.628 1.00 80.06 89 SER A CA 1
ATOM 625 C C . SER A 1 89 ? -4.705 5.009 19.117 1.00 80.06 89 SER A C 1
ATOM 627 O O . SER A 1 89 ? -3.596 4.678 19.551 1.00 80.06 89 SER A O 1
ATOM 629 N N . ALA A 1 90 ? -5.803 5.053 19.873 1.00 83.75 90 ALA A N 1
ATOM 630 C CA . ALA A 1 90 ? -5.883 4.578 21.248 1.00 83.75 90 ALA A CA 1
ATOM 631 C C . ALA A 1 90 ? -5.847 3.044 21.286 1.00 83.75 90 ALA A C 1
ATOM 633 O O . ALA A 1 90 ? -5.145 2.465 22.117 1.00 83.75 90 ALA A O 1
ATOM 634 N N . VAL A 1 91 ? -6.517 2.382 20.332 1.00 86.31 91 VAL A N 1
ATOM 635 C CA . VAL A 1 91 ? -6.521 0.913 20.212 1.00 86.31 91 VAL A CA 1
ATOM 636 C C . VAL A 1 91 ? -5.103 0.368 20.060 1.00 86.31 91 VAL A C 1
ATOM 638 O O . VAL A 1 91 ? -4.735 -0.583 20.749 1.00 86.31 91 VAL A O 1
ATOM 641 N N . ARG A 1 92 ? -4.269 0.998 19.221 1.00 85.06 92 ARG A N 1
ATOM 642 C CA . ARG A 1 92 ? -2.860 0.617 19.054 1.00 85.06 92 ARG A CA 1
ATOM 643 C C . ARG A 1 92 ? -2.082 0.749 20.362 1.00 85.06 92 ARG A C 1
ATOM 645 O O . ARG A 1 92 ? -1.339 -0.161 20.708 1.00 85.06 92 ARG A O 1
ATOM 652 N N . GLY A 1 93 ? -2.276 1.844 21.100 1.00 82.38 93 GLY A N 1
ATOM 653 C CA . GLY A 1 93 ? -1.630 2.046 22.399 1.00 82.38 93 GLY A CA 1
ATOM 654 C C . GLY A 1 93 ? -1.989 0.953 23.409 1.00 82.38 93 GLY A C 1
ATOM 655 O O . GLY A 1 93 ? -1.108 0.405 24.072 1.00 82.38 93 GLY A O 1
ATOM 656 N N . VAL A 1 94 ? -3.270 0.581 23.477 1.00 85.00 94 VAL A N 1
ATOM 657 C CA . VAL A 1 94 ? -3.737 -0.503 24.350 1.00 85.00 94 VAL A CA 1
ATOM 658 C C . VAL A 1 94 ? -3.188 -1.860 23.904 1.00 85.00 94 VAL A C 1
ATOM 660 O O . VAL A 1 94 ? -2.724 -2.623 24.747 1.00 85.00 94 VAL A O 1
ATOM 663 N N . MET A 1 95 ? -3.169 -2.149 22.599 1.00 86.06 95 MET A N 1
ATOM 664 C CA . MET A 1 95 ? -2.591 -3.381 22.050 1.00 86.06 95 MET A CA 1
ATOM 665 C C . MET A 1 95 ? -1.110 -3.526 22.426 1.00 86.06 95 MET A C 1
ATOM 667 O O . MET A 1 95 ? -0.706 -4.581 22.910 1.00 86.06 95 MET A O 1
ATOM 671 N N . THR A 1 96 ? -0.314 -2.461 22.279 1.00 84.88 96 THR A N 1
ATOM 672 C CA . THR A 1 96 ? 1.099 -2.444 22.690 1.00 84.88 96 THR A CA 1
ATOM 673 C C . THR A 1 96 ? 1.252 -2.701 24.190 1.00 84.88 96 THR A C 1
ATOM 675 O O . THR A 1 96 ? 2.093 -3.504 24.599 1.00 84.88 96 THR A O 1
ATOM 678 N N . ALA A 1 97 ? 0.435 -2.046 25.021 1.00 84.44 97 ALA A N 1
ATOM 679 C CA . ALA A 1 97 ? 0.476 -2.214 26.472 1.00 84.44 97 ALA A CA 1
ATOM 680 C C . ALA A 1 97 ? 0.098 -3.641 26.903 1.00 84.44 97 ALA A C 1
ATOM 682 O O . ALA A 1 97 ? 0.766 -4.231 27.751 1.00 84.44 97 ALA A O 1
ATOM 683 N N . LEU A 1 98 ? -0.950 -4.206 26.303 1.00 83.94 98 LEU A N 1
ATOM 684 C CA . LEU A 1 98 ? -1.421 -5.554 26.593 1.00 83.94 98 LEU A CA 1
ATOM 685 C C . LEU A 1 98 ? -0.431 -6.615 26.102 1.00 83.94 98 LEU A C 1
ATOM 687 O O . LEU A 1 98 ? -0.113 -7.529 26.857 1.00 83.94 98 LEU A O 1
ATOM 691 N N . GLY A 1 99 ? 0.102 -6.466 24.887 1.00 85.12 99 GLY A N 1
ATOM 692 C CA . GLY A 1 99 ? 1.116 -7.366 24.341 1.00 85.12 99 GLY A CA 1
ATOM 693 C C . GLY A 1 99 ? 2.345 -7.430 25.240 1.00 85.12 99 GLY A C 1
ATOM 694 O O . GLY A 1 99 ? 2.723 -8.512 25.661 1.00 85.12 99 GLY A O 1
ATOM 695 N N . ASN A 1 100 ? 2.872 -6.278 25.664 1.00 86.00 100 ASN A N 1
ATOM 696 C CA . ASN A 1 100 ? 4.011 -6.227 26.586 1.00 86.00 100 ASN A CA 1
ATOM 697 C C . ASN A 1 100 ? 3.697 -6.712 28.012 1.00 86.00 100 ASN A C 1
ATOM 699 O O . ASN A 1 100 ? 4.615 -7.054 28.757 1.00 86.00 100 ASN A O 1
ATOM 703 N N . LYS A 1 101 ? 2.419 -6.737 28.412 1.00 86.31 101 LYS A N 1
ATOM 704 C CA . LYS A 1 101 ? 1.977 -7.344 29.676 1.00 86.31 101 LYS A CA 1
ATOM 705 C C . LYS A 1 101 ? 1.927 -8.873 29.586 1.00 86.31 101 LYS A C 1
ATOM 707 O O . LYS A 1 101 ? 2.204 -9.530 30.586 1.00 86.31 101 LYS A O 1
ATOM 712 N N . LEU A 1 102 ? 1.531 -9.420 28.434 1.00 85.56 102 LEU A N 1
ATOM 713 C CA . LEU A 1 102 ? 1.422 -10.863 28.194 1.00 85.56 102 LEU A CA 1
ATOM 714 C C . LEU A 1 102 ? 2.781 -11.493 27.869 1.00 85.56 102 LEU A C 1
ATOM 716 O O . LEU A 1 102 ? 3.112 -12.539 28.421 1.00 85.56 102 LEU A O 1
ATOM 720 N N . ASP A 1 103 ? 3.567 -10.833 27.023 1.00 87.00 103 ASP A N 1
ATOM 721 C CA . ASP A 1 103 ? 4.914 -11.235 26.635 1.00 87.00 103 ASP A CA 1
ATOM 722 C C . ASP A 1 103 ? 5.834 -10.004 26.593 1.00 87.00 103 ASP A C 1
ATOM 724 O O . ASP A 1 103 ? 5.694 -9.092 25.772 1.00 87.00 103 ASP A O 1
ATOM 728 N N . ALA A 1 104 ? 6.755 -9.936 27.553 1.00 87.81 104 ALA A N 1
ATOM 729 C CA . ALA A 1 104 ? 7.567 -8.750 27.778 1.00 87.81 104 ALA A CA 1
ATOM 730 C C . ALA A 1 104 ? 8.538 -8.510 26.611 1.00 87.81 104 ALA A C 1
ATOM 732 O O . ALA A 1 104 ? 9.459 -9.290 26.381 1.00 87.81 104 ALA A O 1
ATOM 733 N N . GLY A 1 105 ? 8.382 -7.372 25.930 1.00 82.44 105 GLY A N 1
ATOM 734 C CA . GLY A 1 105 ? 9.215 -6.997 24.785 1.00 82.44 105 GLY A CA 1
ATOM 735 C C . GLY A 1 105 ? 8.679 -7.487 23.441 1.00 82.44 105 GLY A C 1
ATOM 736 O O . GLY A 1 105 ? 9.364 -7.311 22.435 1.00 82.44 105 GLY A O 1
ATOM 737 N N . TYR A 1 106 ? 7.469 -8.057 23.410 1.00 84.00 106 TYR A N 1
ATOM 738 C CA . TYR A 1 106 ? 6.802 -8.465 22.175 1.00 84.00 106 TYR A CA 1
ATOM 739 C C . TYR A 1 106 ? 6.610 -7.293 21.202 1.00 84.00 106 TYR A C 1
ATOM 741 O O . TYR A 1 106 ? 6.842 -7.432 20.002 1.00 84.00 106 TYR A O 1
ATOM 749 N N . PHE A 1 107 ? 6.245 -6.116 21.722 1.00 82.44 107 PHE A N 1
ATOM 750 C CA . PHE A 1 107 ? 6.204 -4.875 20.949 1.00 82.44 107 PHE A CA 1
ATOM 751 C C . PHE A 1 107 ? 7.321 -3.937 21.389 1.00 82.44 107 PHE A C 1
ATOM 753 O O . PHE A 1 107 ? 7.478 -3.684 22.588 1.00 82.44 107 PHE A O 1
ATOM 760 N N . ASP A 1 108 ? 8.038 -3.346 20.428 1.00 80.06 108 ASP A N 1
ATOM 761 C CA . ASP A 1 108 ? 8.993 -2.281 20.730 1.00 80.06 108 ASP A CA 1
ATOM 762 C C . ASP A 1 108 ? 8.227 -1.069 21.298 1.00 80.06 108 ASP A C 1
ATOM 764 O O . ASP A 1 108 ? 7.418 -0.464 20.587 1.00 80.06 108 ASP A O 1
ATOM 768 N N . PRO A 1 109 ? 8.475 -0.662 22.559 1.00 71.56 109 PRO A N 1
ATOM 769 C CA . PRO A 1 109 ? 7.806 0.492 23.156 1.00 71.56 109 PRO A CA 1
ATOM 770 C C . PRO A 1 109 ? 8.032 1.797 22.382 1.00 71.56 109 PRO A C 1
ATOM 772 O O . PRO A 1 109 ? 7.272 2.748 22.555 1.00 71.56 109 PRO A O 1
ATOM 775 N N . LYS A 1 110 ? 9.077 1.860 21.547 1.00 73.50 110 LYS A N 1
ATOM 776 C CA . LYS A 1 110 ? 9.417 3.019 20.715 1.00 73.50 110 LYS A CA 1
ATOM 777 C C . LYS A 1 110 ? 8.749 3.000 19.347 1.00 73.50 110 LYS A C 1
ATOM 779 O O . LYS A 1 110 ? 8.797 4.013 18.657 1.00 73.50 110 LYS A O 1
ATOM 784 N N . GLU A 1 111 ? 8.124 1.898 18.939 1.00 72.44 111 GLU A N 1
ATOM 785 C CA . GLU A 1 111 ? 7.468 1.788 17.632 1.00 72.44 111 GLU A CA 1
ATOM 786 C C . GLU A 1 111 ? 6.425 2.900 17.389 1.00 72.44 111 GLU A C 1
ATOM 788 O O . GLU A 1 111 ? 6.461 3.524 16.328 1.00 72.44 111 GLU A O 1
ATOM 793 N N . PRO A 1 112 ? 5.557 3.274 18.353 1.00 65.81 112 PRO A N 1
ATOM 794 C CA . PRO A 1 112 ? 4.619 4.382 18.152 1.00 65.81 112 PRO A CA 1
ATOM 795 C C . PRO A 1 112 ? 5.310 5.745 17.990 1.00 65.81 112 PRO A C 1
ATOM 797 O O . PRO A 1 112 ? 4.764 6.646 17.352 1.00 65.81 112 PRO A O 1
ATOM 800 N N . GLU A 1 113 ? 6.502 5.899 18.571 1.00 69.44 113 GLU A N 1
ATOM 801 C CA . GLU A 1 113 ? 7.334 7.104 18.505 1.00 69.44 113 GLU A CA 1
ATOM 802 C C . GLU A 1 113 ? 8.305 7.080 17.316 1.00 69.44 113 GLU A C 1
ATOM 804 O O . GLU A 1 113 ? 9.045 8.036 17.124 1.00 69.44 113 GLU A O 1
ATOM 809 N N . SER A 1 114 ? 8.320 6.024 16.498 1.00 70.50 114 SER A N 1
ATOM 810 C CA . SER A 1 114 ? 9.226 5.916 15.349 1.00 70.50 114 SER A CA 1
ATOM 811 C C . SER A 1 114 ? 8.581 6.346 14.032 1.00 70.50 114 SER A C 1
ATOM 813 O O . SER A 1 114 ? 9.301 6.555 13.058 1.00 70.50 114 SER A O 1
ATOM 815 N N . VAL A 1 115 ? 7.252 6.528 13.999 1.00 73.31 115 VAL A N 1
ATOM 816 C CA . VAL A 1 115 ? 6.508 6.933 12.795 1.00 73.31 115 VAL A CA 1
ATOM 817 C C . VAL A 1 115 ? 6.896 8.363 12.404 1.00 73.31 115 VAL A C 1
ATOM 819 O O . VAL A 1 115 ? 6.528 9.299 13.123 1.00 73.31 115 VAL A O 1
ATOM 822 N N . PRO A 1 116 ? 7.609 8.560 11.280 1.00 76.88 116 PRO A N 1
ATOM 823 C CA . PRO A 1 116 ? 8.125 9.865 10.913 1.00 76.88 116 PRO A CA 1
ATOM 824 C C . PRO A 1 116 ? 7.097 10.674 10.114 1.00 76.88 116 PRO A C 1
ATOM 826 O O . PRO A 1 116 ? 6.388 10.158 9.250 1.00 76.88 116 PRO A O 1
ATOM 829 N N . CYS A 1 117 ? 7.074 11.980 10.351 1.00 79.25 117 CYS A N 1
ATOM 830 C CA . CYS A 1 117 ? 6.364 12.969 9.557 1.00 79.25 117 CYS A CA 1
ATOM 831 C C . CYS A 1 117 ? 7.370 13.995 9.034 1.00 79.25 117 CYS A C 1
ATOM 833 O O . CYS A 1 117 ? 7.965 14.765 9.793 1.00 79.25 117 CYS A O 1
ATOM 835 N N . TYR A 1 118 ? 7.577 13.976 7.720 1.00 79.44 118 TYR A N 1
ATOM 836 C CA . TYR A 1 118 ? 8.570 14.807 7.040 1.00 79.44 118 TYR A CA 1
ATOM 837 C C . TYR A 1 118 ? 7.974 16.077 6.426 1.00 79.44 118 TYR A C 1
ATOM 839 O O . TYR A 1 118 ? 8.693 17.052 6.213 1.00 79.44 118 TYR A O 1
ATOM 847 N N . TYR A 1 119 ? 6.676 16.066 6.121 1.00 77.81 119 TYR A N 1
ATOM 848 C CA . TYR A 1 119 ? 6.018 17.097 5.325 1.00 77.81 119 TYR A CA 1
ATOM 849 C C . TYR A 1 119 ? 4.678 17.474 5.948 1.00 77.81 119 TYR A C 1
ATOM 851 O O . TYR A 1 119 ? 3.986 16.622 6.505 1.00 77.81 119 TYR A O 1
ATOM 859 N N . CYS A 1 120 ? 4.278 18.731 5.787 1.00 77.12 120 CYS A N 1
ATOM 860 C CA . CYS A 1 120 ? 2.890 19.140 5.947 1.00 77.12 120 CYS A CA 1
ATOM 861 C C . CYS A 1 120 ? 2.234 19.320 4.574 1.00 77.12 120 CYS A C 1
ATOM 863 O O . CYS A 1 120 ? 2.892 19.610 3.569 1.00 77.12 120 CYS A O 1
ATOM 865 N N . CYS A 1 121 ? 0.923 19.093 4.534 1.00 74.44 121 CYS A N 1
ATOM 866 C CA . CYS A 1 121 ? 0.125 19.157 3.321 1.00 74.44 121 CYS A CA 1
ATOM 867 C C . CYS A 1 121 ? -1.187 19.890 3.594 1.00 74.44 121 CYS A C 1
ATOM 869 O O . CYS A 1 121 ? -1.870 19.573 4.565 1.00 74.44 121 CYS A O 1
ATOM 871 N N . SER A 1 122 ? -1.580 20.783 2.688 1.00 73.19 122 SER A N 1
ATOM 872 C CA . SER A 1 122 ? -2.961 21.264 2.575 1.00 73.19 122 SER A CA 1
ATOM 873 C C . SER A 1 122 ? -3.518 20.833 1.228 1.00 73.19 122 SER A C 1
ATOM 875 O O . SER A 1 122 ? -2.814 20.855 0.220 1.00 73.19 122 SER A O 1
ATOM 877 N N . PHE A 1 123 ? -4.771 20.400 1.204 1.00 73.19 123 PHE A N 1
ATOM 878 C CA . PHE A 1 123 ? -5.433 19.976 -0.019 1.00 73.19 123 PHE A CA 1
ATOM 879 C C . PHE A 1 123 ? -6.862 20.489 -0.053 1.00 73.19 123 PHE A C 1
ATOM 881 O O . PHE A 1 123 ? -7.491 20.699 0.982 1.00 73.19 123 PHE A O 1
ATOM 888 N N . GLY A 1 124 ? -7.398 20.663 -1.255 1.00 68.56 124 GLY A N 1
ATOM 889 C CA . GLY A 1 124 ? -8.751 21.168 -1.400 1.00 68.56 124 GLY A CA 1
ATOM 890 C C . GLY A 1 124 ? -9.302 21.049 -2.806 1.00 68.56 124 GLY A C 1
ATOM 891 O O . GLY A 1 124 ? -8.641 20.579 -3.733 1.00 68.56 124 GLY A O 1
ATOM 892 N N . ILE A 1 125 ? -10.547 21.499 -2.942 1.00 74.75 125 ILE A N 1
ATOM 893 C CA . ILE A 1 125 ? -11.275 21.571 -4.205 1.00 74.75 125 ILE A CA 1
ATOM 894 C C . ILE A 1 125 ? -11.507 23.047 -4.512 1.00 74.75 125 ILE A C 1
ATOM 896 O O . ILE A 1 125 ? -12.173 23.756 -3.759 1.00 74.75 125 ILE A O 1
ATOM 900 N N . ALA A 1 126 ? -10.939 23.522 -5.611 1.00 72.12 126 ALA A N 1
ATOM 901 C CA . A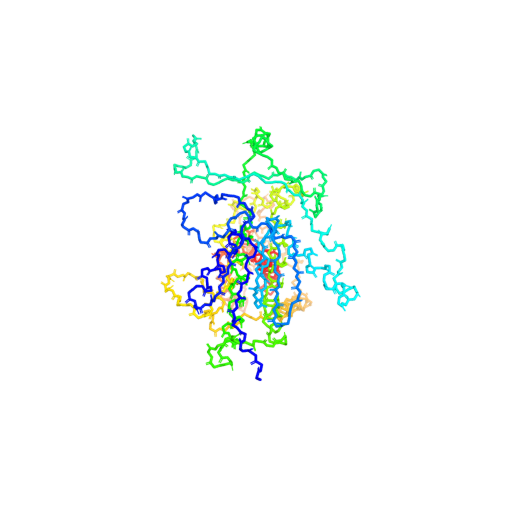LA A 1 126 ? -11.161 24.855 -6.138 1.00 72.12 126 ALA A CA 1
ATOM 902 C C . ALA A 1 126 ? -12.225 24.814 -7.244 1.00 72.12 126 ALA A C 1
ATOM 904 O O . ALA A 1 126 ? -12.279 23.877 -8.040 1.00 72.12 126 ALA A O 1
ATOM 905 N N . ARG A 1 127 ? -13.067 25.846 -7.315 1.00 77.12 127 ARG A N 1
ATOM 906 C CA . ARG A 1 127 ? -14.073 26.020 -8.371 1.00 77.12 127 ARG A CA 1
ATOM 907 C C . ARG A 1 127 ? -13.935 27.415 -8.972 1.00 77.12 127 ARG A C 1
ATOM 909 O O . ARG A 1 127 ? -13.803 28.386 -8.234 1.00 77.12 127 ARG A O 1
ATOM 916 N N . GLY A 1 128 ? -13.984 27.514 -10.301 1.00 70.81 128 GLY A N 1
ATOM 917 C CA . GLY A 1 128 ? -14.034 28.806 -10.999 1.00 70.81 128 GLY A CA 1
ATOM 918 C C . GLY A 1 128 ? -12.753 29.646 -10.915 1.00 70.81 128 GLY A C 1
ATOM 919 O O . GLY A 1 128 ? -12.833 30.871 -10.931 1.00 70.81 128 GLY A O 1
ATOM 920 N N . VAL A 1 129 ? -11.578 29.013 -10.820 1.00 72.88 129 VAL A N 1
ATOM 921 C CA . VAL A 1 129 ? -10.287 29.720 -10.790 1.00 72.88 129 VAL A CA 1
ATOM 922 C C . VAL A 1 129 ? -9.947 30.250 -12.194 1.00 72.88 129 VAL A C 1
ATOM 924 O O . VAL A 1 129 ? -9.839 29.448 -13.127 1.00 72.88 129 VAL A O 1
ATOM 927 N N . PRO A 1 130 ? -9.751 31.572 -12.382 1.00 73.44 130 PRO A N 1
ATOM 928 C CA . PRO A 1 130 ? -9.394 32.133 -13.683 1.00 73.44 130 PRO A CA 1
ATOM 929 C C . PRO A 1 130 ? -8.111 31.509 -14.252 1.00 73.44 130 PRO A C 1
ATOM 931 O O . PRO A 1 130 ? -7.086 31.439 -13.576 1.00 73.44 130 PRO A O 1
ATOM 934 N N . GLY A 1 131 ? -8.162 31.053 -15.507 1.00 71.44 131 GLY A N 1
ATOM 935 C CA . GLY A 1 131 ? -7.029 30.419 -16.194 1.00 71.44 131 GLY A CA 1
ATOM 936 C C . GLY A 1 131 ? -6.827 28.929 -15.891 1.00 71.44 131 GLY A C 1
ATOM 937 O O . GLY A 1 131 ? -5.929 28.319 -16.470 1.00 71.44 131 GLY A O 1
ATOM 938 N N . TRP A 1 132 ? -7.640 28.328 -15.018 1.00 72.19 132 TRP A N 1
ATOM 939 C CA . TRP A 1 132 ? -7.708 26.874 -14.848 1.00 72.19 132 TRP A CA 1
ATOM 940 C C . TRP A 1 132 ? -8.818 26.292 -15.728 1.00 72.19 132 TRP A C 1
ATOM 942 O O . TRP A 1 132 ? -9.680 27.013 -16.236 1.00 72.19 132 TRP A O 1
ATOM 952 N N . THR A 1 133 ? -8.794 24.976 -15.937 1.00 73.62 133 THR A N 1
ATOM 953 C CA . THR A 1 133 ? -9.864 24.281 -16.659 1.00 73.62 133 THR A CA 1
ATOM 954 C C . THR A 1 133 ? -11.190 24.425 -15.903 1.00 73.62 133 THR A C 1
ATOM 956 O O . THR A 1 133 ? -11.238 24.345 -14.674 1.00 73.62 133 THR A O 1
ATOM 959 N N . SER A 1 134 ? -12.277 24.685 -16.637 1.00 73.56 134 SER A N 1
ATOM 960 C CA . SER A 1 134 ? -13.611 24.855 -16.046 1.00 73.56 134 SER A CA 1
ATOM 961 C C . SER A 1 134 ? -14.041 23.582 -15.309 1.00 73.56 134 SER A C 1
ATOM 963 O O . SER A 1 134 ? -13.852 22.484 -15.831 1.00 73.56 134 SER A O 1
ATOM 965 N N . GLY A 1 135 ? -14.613 23.727 -14.110 1.00 72.62 135 GLY A N 1
ATOM 966 C CA . GLY A 1 135 ? -15.056 22.617 -13.261 1.00 72.62 135 GLY A CA 1
ATOM 967 C C . GLY A 1 135 ? -14.442 22.630 -11.861 1.00 72.62 135 GLY A C 1
ATOM 968 O O . GLY A 1 135 ? -13.898 23.641 -11.409 1.00 72.62 135 GLY A O 1
ATOM 969 N N . GLU A 1 136 ? -14.576 21.501 -11.167 1.00 73.81 136 GLU A N 1
ATOM 970 C CA . GLU A 1 136 ? -13.936 21.254 -9.875 1.00 73.81 136 GLU A CA 1
ATOM 971 C C . GLU A 1 136 ? -12.486 20.825 -10.070 1.00 73.81 136 GLU A C 1
ATOM 973 O O . GLU A 1 136 ? -12.193 19.922 -10.852 1.00 73.81 136 GLU A O 1
ATOM 978 N N . GLN A 1 137 ? -11.579 21.464 -9.343 1.00 67.75 137 GLN A N 1
ATOM 979 C CA . GLN A 1 137 ? -10.145 21.259 -9.479 1.00 67.75 137 GLN A CA 1
ATOM 980 C C . GLN A 1 137 ? -9.556 20.890 -8.127 1.00 67.75 137 GLN A C 1
ATOM 982 O O . GLN A 1 137 ? -9.621 21.672 -7.182 1.00 67.75 137 GLN A O 1
ATOM 987 N N . HIS A 1 138 ? -8.971 19.703 -8.036 1.00 71.31 138 HIS A N 1
ATOM 988 C CA . HIS A 1 138 ? -8.313 19.242 -6.818 1.00 71.31 138 HIS A CA 1
ATOM 989 C C . HIS A 1 138 ? -6.875 19.773 -6.776 1.00 71.31 138 HIS A C 1
ATOM 991 O O . HIS A 1 138 ? -6.175 19.746 -7.789 1.00 71.31 138 HIS A O 1
ATOM 997 N N . TRP A 1 139 ? -6.425 20.250 -5.619 1.00 68.25 139 TRP A N 1
ATOM 998 C CA . TRP A 1 139 ? -5.079 20.796 -5.421 1.00 68.25 139 TRP A CA 1
ATOM 999 C C . TRP A 1 139 ? -4.472 20.315 -4.091 1.00 68.25 139 TRP A C 1
ATOM 1001 O O . TRP A 1 139 ? -5.212 19.980 -3.171 1.00 68.25 139 TRP A O 1
ATOM 1011 N N . PHE A 1 140 ? -3.134 20.258 -4.003 1.00 70.94 140 PHE A N 1
ATOM 1012 C CA . PHE A 1 140 ? -2.374 19.616 -2.904 1.00 70.94 140 PHE A CA 1
ATOM 1013 C C . PHE A 1 140 ? -1.031 20.303 -2.560 1.00 70.94 140 PHE A C 1
ATOM 1015 O O . PHE A 1 140 ? 0.014 19.918 -3.074 1.00 70.94 140 PHE A O 1
ATOM 1022 N N . MET A 1 141 ? -0.993 21.341 -1.738 1.00 69.44 141 MET A N 1
ATOM 1023 C CA . MET A 1 141 ? 0.251 22.060 -1.419 1.00 69.44 141 MET A CA 1
ATOM 1024 C C . MET A 1 141 ? 1.105 21.312 -0.387 1.00 69.44 141 MET A C 1
ATOM 1026 O O . MET A 1 141 ? 0.588 20.949 0.665 1.00 69.44 141 MET A O 1
ATOM 1030 N N . PHE A 1 142 ? 2.406 21.152 -0.664 1.00 72.62 142 PHE A N 1
ATOM 1031 C CA . PHE A 1 142 ? 3.376 20.478 0.211 1.00 72.62 142 PHE A CA 1
ATOM 1032 C C . PHE A 1 142 ? 4.478 21.416 0.671 1.00 72.62 142 PHE A C 1
ATOM 1034 O O . PHE A 1 142 ? 5.009 22.192 -0.121 1.00 72.62 142 PHE A O 1
ATOM 1041 N N . GLU A 1 143 ? 4.891 21.251 1.922 1.00 75.38 143 GLU A N 1
ATOM 1042 C CA . GLU A 1 143 ? 6.093 21.874 2.462 1.00 75.38 143 GLU A CA 1
ATOM 1043 C C . GLU A 1 143 ? 6.831 20.862 3.339 1.00 75.38 143 GLU A C 1
ATOM 1045 O O . GLU A 1 143 ? 6.223 20.138 4.132 1.00 75.38 143 GLU A O 1
ATOM 1050 N N . LYS A 1 144 ? 8.156 20.791 3.185 1.00 79.81 144 LYS A N 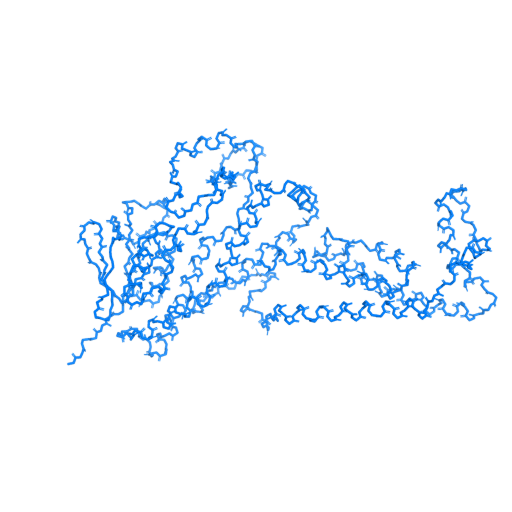1
ATOM 1051 C CA . LYS A 1 144 ? 9.001 19.996 4.077 1.00 79.81 144 LYS A CA 1
ATOM 1052 C C . LYS A 1 144 ? 9.062 20.682 5.437 1.00 79.81 144 LYS A C 1
ATOM 1054 O O . LYS A 1 144 ? 9.347 21.874 5.517 1.00 79.81 144 LYS A O 1
ATOM 1059 N N . LEU A 1 145 ? 8.813 19.923 6.499 1.00 82.00 145 LEU A N 1
ATOM 1060 C CA . LEU A 1 145 ? 8.940 20.438 7.855 1.00 82.00 145 LEU A CA 1
ATOM 1061 C C . LEU A 1 145 ? 10.414 20.777 8.144 1.00 82.00 145 LEU A C 1
ATOM 1063 O O . LEU A 1 145 ? 11.299 20.030 7.713 1.00 82.00 145 LEU A O 1
ATOM 1067 N N . PRO A 1 146 ? 10.702 21.857 8.897 1.00 84.31 146 PRO A N 1
ATOM 1068 C CA . PRO A 1 146 ? 12.073 22.205 9.284 1.00 84.31 146 PRO A CA 1
ATOM 1069 C C . PRO A 1 146 ? 12.782 21.068 10.028 1.00 84.31 146 PRO A C 1
ATOM 1071 O O . PRO A 1 146 ? 13.982 20.864 9.873 1.00 84.31 146 PRO A O 1
ATOM 1074 N N . GLU A 1 147 ? 12.012 20.308 10.805 1.00 86.75 147 GLU A N 1
ATOM 1075 C CA . GLU A 1 147 ? 12.449 19.125 11.532 1.00 86.75 147 GLU A CA 1
ATOM 1076 C C . GLU A 1 147 ? 11.442 17.999 11.312 1.00 86.75 147 GLU A C 1
ATOM 1078 O O . GLU A 1 147 ? 10.230 18.232 11.320 1.00 86.75 147 GLU A O 1
ATOM 1083 N N . THR A 1 148 ? 11.938 16.771 11.164 1.00 84.94 148 THR A N 1
ATOM 1084 C CA . THR A 1 148 ? 11.080 15.581 11.142 1.00 84.94 148 THR A CA 1
ATOM 1085 C C . THR A 1 148 ? 10.406 15.423 12.498 1.00 84.94 148 THR A C 1
ATOM 1087 O O . THR A 1 148 ? 11.079 15.394 13.529 1.00 84.94 148 THR A O 1
ATOM 1090 N N . LYS A 1 149 ? 9.076 15.338 12.496 1.00 84.94 149 LYS A N 1
ATOM 1091 C CA . LYS A 1 149 ? 8.280 15.066 13.696 1.00 84.94 149 LYS A CA 1
ATOM 1092 C C . LYS A 1 149 ? 8.000 13.576 13.799 1.00 84.94 149 LYS A C 1
ATOM 1094 O O . LYS A 1 149 ? 7.976 12.890 12.781 1.00 84.94 149 LYS A O 1
ATOM 1099 N N . TYR A 1 150 ? 7.783 13.086 15.011 1.00 82.44 150 TYR A N 1
ATOM 1100 C CA . TYR A 1 150 ? 7.622 11.660 15.264 1.00 82.44 150 TYR A CA 1
ATOM 1101 C C . TYR A 1 150 ? 6.447 11.389 16.197 1.00 82.44 150 TYR A C 1
ATOM 1103 O O . TYR A 1 150 ? 6.278 12.082 17.199 1.00 82.44 150 TYR A O 1
ATOM 1111 N N . GLY A 1 151 ? 5.637 10.377 15.875 1.00 76.50 151 GLY A N 1
ATOM 1112 C CA . GLY A 1 151 ? 4.553 9.894 16.736 1.00 76.50 151 GLY A CA 1
ATOM 1113 C C . GLY A 1 151 ? 3.671 11.011 17.317 1.00 76.50 151 GLY A C 1
ATOM 1114 O O . GLY A 1 151 ? 2.926 11.675 16.598 1.00 76.50 151 GLY A O 1
ATOM 1115 N N . LYS A 1 152 ? 3.751 11.220 18.638 1.00 76.44 152 LYS A N 1
ATOM 1116 C CA . LYS A 1 152 ? 2.963 12.224 19.381 1.00 76.44 152 LYS A CA 1
ATOM 1117 C C . LYS A 1 152 ? 3.331 13.682 19.077 1.00 76.44 152 LYS A C 1
ATOM 1119 O O . LYS A 1 152 ? 2.504 14.560 19.297 1.00 76.44 152 LYS A O 1
ATOM 1124 N N . ASP A 1 153 ? 4.528 13.929 18.549 1.00 81.62 153 ASP A N 1
ATOM 1125 C CA . ASP A 1 153 ? 5.005 15.271 18.195 1.00 81.62 153 ASP A CA 1
ATOM 1126 C C . ASP A 1 153 ? 4.475 15.735 16.827 1.00 81.62 153 ASP A C 1
ATOM 1128 O O . ASP A 1 153 ? 4.768 16.848 16.382 1.00 81.62 153 ASP A O 1
ATOM 1132 N N . ILE A 1 154 ? 3.712 14.885 16.128 1.00 79.94 154 ILE A N 1
ATOM 1133 C CA . ILE A 1 154 ? 3.027 15.242 14.886 1.00 79.94 154 ILE A CA 1
ATOM 1134 C C . ILE A 1 154 ? 1.884 16.209 15.220 1.00 79.94 154 ILE A C 1
ATOM 1136 O O . ILE A 1 154 ? 0.891 15.840 15.848 1.00 79.94 154 ILE A O 1
ATOM 1140 N N . THR A 1 155 ? 2.042 17.460 14.790 1.00 79.88 155 THR A N 1
ATOM 1141 C CA . THR A 1 155 ? 1.127 18.566 15.088 1.00 79.88 155 THR A CA 1
ATOM 1142 C C . THR A 1 155 ? -0.268 18.350 14.504 1.00 79.88 155 THR A C 1
ATOM 1144 O O . THR A 1 155 ? -0.425 17.933 13.355 1.00 79.88 155 THR A O 1
ATOM 1147 N N . ARG A 1 156 ? -1.294 18.726 15.274 1.00 79.56 156 ARG A N 1
ATOM 1148 C CA . ARG A 1 156 ? -2.661 18.902 14.772 1.00 79.56 156 ARG A CA 1
ATOM 1149 C C . ARG A 1 156 ? -2.827 20.328 14.263 1.00 79.56 156 ARG A C 1
ATOM 1151 O O . ARG A 1 156 ? -2.619 21.268 15.023 1.00 79.56 156 ARG A O 1
ATOM 1158 N N . TYR A 1 157 ? -3.196 20.469 12.997 1.00 79.19 157 TYR A N 1
ATOM 1159 C CA . TYR A 1 157 ? -3.389 21.771 12.363 1.00 79.19 157 TYR A CA 1
ATOM 1160 C C . TYR A 1 157 ? -4.841 22.238 12.493 1.00 79.19 157 TYR A C 1
ATOM 1162 O O . TYR A 1 157 ? -5.776 21.464 12.277 1.00 79.19 157 TYR A O 1
ATOM 1170 N N . SER A 1 158 ? -5.013 23.511 12.838 1.00 81.75 158 SER A N 1
ATOM 1171 C CA . SER A 1 158 ? -6.290 24.223 12.818 1.00 81.75 158 SER A CA 1
ATOM 1172 C C . SER A 1 158 ? -6.631 24.739 11.413 1.00 81.75 158 SER A C 1
ATOM 1174 O O . SER A 1 158 ? -5.830 24.659 10.476 1.00 81.75 158 SER A O 1
ATOM 1176 N N . LYS A 1 159 ? -7.839 25.291 11.248 1.00 75.00 159 LYS A N 1
ATOM 1177 C CA . LYS A 1 159 ? -8.253 25.931 9.988 1.00 75.00 159 LYS A CA 1
ATOM 1178 C C . LYS A 1 159 ? -7.497 27.235 9.738 1.00 75.00 159 LYS A C 1
ATOM 1180 O O . LYS A 1 159 ? -7.250 27.596 8.589 1.00 75.00 159 LYS A O 1
ATOM 1185 N N . GLU A 1 160 ? -7.104 27.916 10.804 1.00 83.56 160 GLU A N 1
ATOM 1186 C CA . GLU A 1 160 ? -6.279 29.114 10.771 1.00 83.56 160 GLU A CA 1
ATOM 1187 C C . GLU A 1 160 ? -4.865 28.784 10.275 1.00 83.56 160 GLU A C 1
ATOM 1189 O O . GLU A 1 160 ? -4.375 29.451 9.360 1.00 83.56 160 GLU A O 1
ATOM 1194 N N . ASP A 1 161 ? -4.264 27.702 10.786 1.00 84.75 161 ASP A N 1
ATOM 1195 C CA . ASP A 1 161 ? -2.950 27.218 10.335 1.00 84.75 161 ASP A CA 1
ATOM 1196 C C . ASP A 1 161 ? -2.967 26.863 8.842 1.00 84.75 161 ASP A C 1
ATOM 1198 O O . ASP A 1 161 ? -2.046 27.200 8.096 1.00 84.75 161 ASP A O 1
ATOM 1202 N N . GLU A 1 162 ? -4.041 26.211 8.383 1.00 78.88 162 GLU A N 1
ATOM 1203 C CA . GLU A 1 162 ? -4.247 25.902 6.968 1.00 78.88 162 GLU A CA 1
ATOM 1204 C C . GLU A 1 162 ? -4.312 27.180 6.115 1.00 78.88 162 GLU A C 1
ATOM 1206 O O . GLU A 1 162 ? -3.671 27.265 5.065 1.00 78.88 162 GLU A O 1
ATOM 1211 N N . ALA A 1 163 ? -5.045 28.203 6.562 1.00 79.88 163 ALA A N 1
ATOM 1212 C CA . ALA A 1 163 ? -5.167 29.460 5.830 1.00 79.88 163 ALA A CA 1
ATOM 1213 C C . ALA A 1 163 ? -3.829 30.213 5.722 1.00 79.88 163 ALA A C 1
ATOM 1215 O O . ALA A 1 163 ? -3.523 30.772 4.664 1.00 79.88 163 ALA A O 1
ATOM 1216 N N . GLU A 1 164 ? -3.019 30.236 6.784 1.00 84.19 164 GLU A N 1
ATOM 1217 C CA . GLU A 1 164 ? -1.666 30.806 6.746 1.00 84.19 164 GLU A CA 1
ATOM 1218 C C . GLU A 1 164 ? -0.733 30.009 5.835 1.00 84.19 164 GLU A C 1
ATOM 1220 O O . GLU A 1 164 ? -0.017 30.591 5.014 1.00 84.19 164 GLU A O 1
ATOM 1225 N N . PHE A 1 165 ? -0.791 28.680 5.921 1.00 82.06 165 PHE A N 1
ATOM 1226 C CA . PHE A 1 165 ? -0.021 27.783 5.072 1.00 82.06 165 PHE A CA 1
ATOM 1227 C C . PHE A 1 165 ? -0.311 28.021 3.586 1.00 82.06 165 PHE A C 1
ATOM 1229 O O . PHE A 1 165 ? 0.616 28.197 2.793 1.00 82.06 165 PHE A O 1
ATOM 1236 N N . VAL A 1 166 ? -1.590 28.099 3.207 1.00 75.81 166 VAL A N 1
ATOM 1237 C CA . VAL A 1 166 ? -2.002 28.384 1.826 1.00 75.81 166 VAL A CA 1
ATOM 1238 C C . VAL A 1 166 ? -1.535 29.777 1.400 1.00 75.81 166 VAL A C 1
ATOM 1240 O O . VAL A 1 166 ? -0.966 29.921 0.322 1.00 75.81 166 VAL A O 1
ATOM 1243 N N . LYS A 1 167 ? -1.685 30.808 2.243 1.00 79.44 167 LYS A N 1
ATOM 1244 C CA . LYS A 1 167 ? -1.213 32.175 1.936 1.00 79.44 167 LYS A CA 1
ATOM 1245 C C . LYS A 1 167 ? 0.298 32.278 1.751 1.00 79.44 167 LYS A C 1
ATOM 1247 O O . LYS A 1 167 ? 0.745 33.142 1.002 1.00 79.44 167 LYS A O 1
ATOM 1252 N N . ARG A 1 168 ? 1.090 31.441 2.421 1.00 77.94 168 ARG A N 1
ATOM 1253 C CA . ARG A 1 168 ? 2.545 31.388 2.226 1.00 77.94 168 ARG A CA 1
ATOM 1254 C C . ARG A 1 168 ? 2.923 30.641 0.946 1.00 77.94 168 ARG A C 1
ATOM 1256 O O . ARG A 1 168 ? 3.864 31.043 0.271 1.00 77.94 168 ARG A O 1
ATOM 1263 N N . ASN A 1 169 ? 2.178 29.589 0.607 1.00 67.75 169 ASN A N 1
ATOM 1264 C CA . ASN A 1 169 ? 2.566 28.620 -0.419 1.00 67.75 169 ASN A CA 1
ATOM 1265 C C . ASN A 1 169 ? 1.778 28.722 -1.744 1.00 67.75 169 ASN A C 1
ATOM 1267 O O . ASN A 1 169 ? 2.073 27.985 -2.684 1.00 67.75 169 ASN A O 1
ATOM 1271 N N . TRP A 1 170 ? 0.820 29.650 -1.871 1.00 60.56 170 TRP A N 1
ATOM 1272 C CA . TRP A 1 170 ? -0.087 29.767 -3.030 1.00 60.56 170 TRP A CA 1
ATOM 1273 C C . TRP A 1 170 ? 0.589 29.962 -4.397 1.00 60.56 170 TRP A C 1
ATOM 1275 O O . TRP A 1 170 ? -0.024 29.689 -5.430 1.00 60.56 170 TRP A O 1
ATOM 1285 N N . THR A 1 171 ? 1.830 30.450 -4.435 1.00 54.09 171 THR A N 1
ATOM 1286 C CA . THR A 1 171 ? 2.591 30.671 -5.675 1.00 54.09 171 THR A CA 1
ATOM 1287 C C . THR A 1 171 ? 3.214 29.390 -6.235 1.00 54.09 171 THR A C 1
ATOM 1289 O O . THR A 1 171 ? 3.643 29.373 -7.393 1.00 54.09 171 THR A O 1
ATOM 1292 N N . HIS A 1 172 ? 3.257 28.310 -5.453 1.00 45.75 172 HIS A N 1
ATOM 1293 C CA . HIS A 1 172 ? 3.840 27.035 -5.848 1.00 45.75 172 HIS A CA 1
ATOM 1294 C C . HIS A 1 172 ? 2.734 26.056 -6.247 1.00 45.75 172 HIS A C 1
ATOM 1296 O O . HIS A 1 172 ? 1.812 25.780 -5.481 1.00 45.75 172 HIS A O 1
ATOM 1302 N N . LYS A 1 173 ? 2.798 25.549 -7.487 1.00 40.53 173 LYS A N 1
ATOM 1303 C CA . LYS A 1 173 ? 1.787 24.618 -7.992 1.00 40.53 173 LYS A CA 1
ATOM 1304 C C . LYS A 1 173 ? 1.952 23.236 -7.348 1.00 40.53 173 LYS A C 1
ATOM 1306 O O . LYS A 1 173 ? 3.044 22.674 -7.413 1.00 40.53 173 LYS A O 1
ATOM 1311 N N . PRO A 1 174 ? 0.871 22.681 -6.796 1.00 40.28 174 PRO A N 1
ATOM 1312 C CA . PRO A 1 174 ? 0.874 21.365 -6.184 1.00 40.28 174 PRO A CA 1
ATOM 1313 C C . PRO A 1 174 ? 0.704 20.185 -7.154 1.00 40.28 174 PRO A C 1
ATOM 1315 O O . PRO A 1 174 ? -0.045 20.290 -8.122 1.00 40.28 174 PRO A O 1
ATOM 1318 N N . ASN A 1 175 ? 1.322 19.043 -6.828 1.00 39.06 175 ASN A N 1
ATOM 1319 C CA . ASN A 1 175 ? 1.225 17.756 -7.538 1.00 39.06 175 ASN A CA 1
ATOM 1320 C C . ASN A 1 175 ? 0.627 16.668 -6.622 1.00 39.06 175 ASN A C 1
ATOM 1322 O O . ASN A 1 175 ? 0.783 16.760 -5.411 1.00 39.06 175 ASN A O 1
ATOM 1326 N N . PRO A 1 176 ? -0.038 15.625 -7.148 1.00 44.69 176 PRO A N 1
ATOM 1327 C CA . PRO A 1 176 ? -0.696 14.617 -6.312 1.00 44.69 176 PRO A CA 1
ATOM 1328 C C . PRO A 1 176 ? 0.297 13.751 -5.505 1.00 44.69 176 PRO A C 1
ATOM 1330 O O . PRO A 1 176 ? 1.343 13.346 -6.019 1.00 44.69 176 PRO A O 1
ATOM 1333 N N . ILE A 1 177 ? -0.068 13.416 -4.254 1.00 55.78 177 ILE A N 1
ATOM 1334 C CA . ILE A 1 177 ? 0.495 12.276 -3.487 1.00 55.78 177 ILE A CA 1
ATOM 1335 C C . ILE A 1 177 ? 0.176 10.977 -4.237 1.00 55.78 177 ILE A C 1
ATOM 1337 O O . ILE A 1 177 ? -0.777 10.928 -5.013 1.00 55.78 177 ILE A O 1
ATOM 1341 N N . GLY A 1 178 ? 0.874 9.881 -3.927 1.00 58.34 178 GLY A N 1
ATOM 1342 C CA . GLY A 1 178 ? 0.475 8.533 -4.350 1.00 58.34 178 GLY A CA 1
ATOM 1343 C C . GLY A 1 178 ? -0.991 8.159 -4.034 1.00 58.34 178 GLY A C 1
ATOM 1344 O O . GLY A 1 178 ? -1.508 7.201 -4.595 1.00 58.34 178 GLY A O 1
ATOM 1345 N N . GLY A 1 179 ? -1.694 8.909 -3.173 1.00 67.69 179 GLY A N 1
ATOM 1346 C CA . GLY A 1 179 ? -3.141 8.806 -2.942 1.00 67.69 179 GLY A CA 1
ATOM 1347 C C . GLY A 1 179 ? -3.604 7.497 -2.299 1.00 67.69 179 GLY A C 1
ATOM 1348 O O . GLY A 1 179 ? -4.791 7.188 -2.329 1.00 67.69 179 GLY A O 1
ATOM 1349 N N . GLN A 1 180 ? -2.691 6.704 -1.736 1.00 72.69 180 GLN A N 1
ATOM 1350 C CA . GLN A 1 180 ? -2.976 5.320 -1.354 1.00 72.69 180 GLN A CA 1
ATOM 1351 C C . GLN A 1 180 ? -3.392 5.114 0.104 1.00 72.69 180 GLN A C 1
ATOM 1353 O O . GLN A 1 180 ? -3.730 3.995 0.450 1.00 72.69 180 GLN A O 1
ATOM 1358 N N . GLY A 1 181 ? -3.402 6.129 0.974 1.00 70.56 181 GLY A N 1
ATOM 1359 C CA . GLY A 1 181 ? -3.725 5.915 2.397 1.00 70.56 181 GLY A CA 1
ATOM 1360 C C . GLY A 1 181 ? -5.115 5.296 2.608 1.00 70.56 181 GLY A C 1
ATOM 1361 O O . GLY A 1 181 ? -5.249 4.236 3.214 1.00 70.56 181 GLY A O 1
ATOM 1362 N N . ALA A 1 182 ? -6.144 5.918 2.026 1.00 70.62 182 ALA A N 1
ATOM 1363 C CA . ALA A 1 182 ? -7.516 5.413 2.074 1.00 70.62 182 ALA A CA 1
ATOM 1364 C C . ALA A 1 182 ? -7.672 4.072 1.338 1.00 70.62 182 ALA A C 1
ATOM 1366 O O . ALA A 1 182 ? -8.275 3.148 1.875 1.00 70.62 182 ALA A O 1
ATOM 1367 N N . ASN A 1 183 ? -7.080 3.946 0.144 1.00 80.75 183 ASN A N 1
ATOM 1368 C CA . ASN A 1 183 ? -7.101 2.703 -0.633 1.00 80.75 183 ASN A CA 1
ATOM 1369 C C . ASN A 1 183 ? -6.464 1.545 0.149 1.00 80.75 183 ASN A C 1
ATOM 1371 O O . ASN A 1 183 ? -7.056 0.483 0.284 1.00 80.75 183 ASN A O 1
ATOM 1375 N N . GLY A 1 184 ? -5.302 1.777 0.755 1.00 80.62 184 GLY A N 1
ATOM 1376 C CA . GLY A 1 184 ? -4.587 0.799 1.564 1.00 80.62 184 GLY A CA 1
ATOM 1377 C C . GLY A 1 184 ? -5.368 0.362 2.801 1.00 80.62 184 GLY A C 1
ATOM 1378 O O . GLY A 1 184 ? -5.268 -0.802 3.185 1.00 80.62 184 GLY A O 1
ATOM 1379 N N . ALA A 1 185 ? -6.172 1.254 3.388 1.00 78.12 185 ALA A N 1
ATOM 1380 C CA . ALA A 1 185 ? -7.096 0.900 4.459 1.00 78.12 185 ALA A CA 1
ATOM 1381 C C . ALA A 1 185 ? -8.255 0.023 3.957 1.00 78.12 185 ALA A C 1
ATOM 1383 O O . ALA A 1 185 ? -8.537 -1.003 4.570 1.00 78.12 185 ALA A O 1
ATOM 1384 N N . MET A 1 186 ? -8.871 0.367 2.818 1.00 85.00 186 MET A N 1
ATOM 1385 C CA . MET A 1 186 ? -9.910 -0.462 2.186 1.00 85.00 186 MET A CA 1
ATOM 1386 C C . MET A 1 186 ? -9.385 -1.860 1.824 1.00 85.00 186 MET A C 1
ATOM 1388 O O . MET A 1 186 ? -10.080 -2.850 2.030 1.00 85.00 186 MET A O 1
ATOM 1392 N N . GLU A 1 187 ? -8.148 -1.954 1.335 1.00 88.62 187 GLU A N 1
ATOM 1393 C CA . GLU A 1 187 ? -7.479 -3.229 1.057 1.00 88.62 187 GLU A CA 1
ATOM 1394 C C . GLU A 1 187 ? -7.272 -4.065 2.323 1.00 88.62 187 GLU A C 1
ATOM 1396 O O . GLU A 1 187 ? -7.481 -5.274 2.297 1.00 88.62 187 GLU A O 1
ATOM 1401 N N . SER A 1 188 ? -6.893 -3.443 3.444 1.00 89.31 188 SER A N 1
ATOM 1402 C CA . SER A 1 188 ? -6.783 -4.146 4.727 1.00 89.31 188 SER A CA 1
ATOM 1403 C C . SER A 1 188 ? -8.140 -4.666 5.208 1.00 89.31 188 SER A C 1
ATOM 1405 O O . SER A 1 188 ? -8.215 -5.792 5.695 1.00 89.31 188 SER A O 1
ATOM 1407 N N . CYS A 1 189 ? -9.220 -3.896 5.020 1.00 91.69 189 CYS A N 1
ATOM 1408 C CA . CYS A 1 189 ? -10.582 -4.375 5.273 1.00 91.69 189 CYS A CA 1
ATOM 1409 C C . CYS A 1 189 ? -10.931 -5.569 4.375 1.00 91.69 189 CYS A C 1
ATOM 1411 O O . CYS A 1 189 ? -11.516 -6.537 4.854 1.00 91.69 189 CYS A O 1
ATOM 1413 N N . ALA A 1 190 ? -10.543 -5.524 3.096 1.00 93.12 190 ALA A N 1
ATOM 1414 C CA . ALA A 1 190 ? -10.801 -6.605 2.155 1.00 93.12 190 ALA A CA 1
ATOM 1415 C C . ALA A 1 190 ? -10.072 -7.903 2.539 1.00 93.12 190 ALA A C 1
ATOM 1417 O O . ALA A 1 190 ? -10.697 -8.961 2.556 1.00 93.12 190 ALA A O 1
ATOM 1418 N N . GLU A 1 191 ? -8.792 -7.830 2.915 1.00 93.69 191 GLU A N 1
ATOM 1419 C CA . GLU A 1 191 ? -8.036 -9.011 3.360 1.00 93.69 191 GLU A CA 1
ATOM 1420 C C . GLU A 1 191 ? -8.566 -9.589 4.674 1.00 93.69 191 GLU A C 1
ATOM 1422 O O . GLU A 1 191 ? -8.697 -10.809 4.795 1.00 93.69 191 GLU A O 1
ATOM 1427 N N . LEU A 1 192 ? -8.948 -8.731 5.627 1.00 94.94 192 LEU A N 1
ATOM 1428 C CA . LEU A 1 192 ? -9.608 -9.172 6.857 1.00 94.94 192 LEU A CA 1
ATOM 1429 C C . LEU A 1 192 ? -10.921 -9.896 6.542 1.00 94.94 192 LEU A C 1
ATOM 1431 O O . LEU A 1 192 ? -11.185 -10.972 7.078 1.00 94.94 192 LEU A O 1
ATOM 1435 N N . MET A 1 193 ? -11.727 -9.336 5.638 1.00 96.94 193 MET A N 1
ATOM 1436 C CA . MET A 1 193 ? -12.977 -9.950 5.199 1.00 96.94 193 MET A CA 1
ATOM 1437 C C . MET A 1 193 ? -12.727 -11.303 4.525 1.00 96.94 193 MET A C 1
ATOM 1439 O O . MET A 1 193 ? -13.428 -12.269 4.816 1.00 96.94 193 MET A O 1
ATOM 1443 N N . ASN A 1 194 ? -11.713 -11.407 3.665 1.00 96.75 194 ASN A N 1
ATOM 1444 C CA . ASN A 1 194 ? -11.343 -12.666 3.024 1.00 96.75 194 ASN A CA 1
ATOM 1445 C C . ASN A 1 194 ? -10.934 -13.725 4.055 1.00 96.75 194 ASN A C 1
ATOM 1447 O O . ASN A 1 194 ? -11.412 -14.857 3.987 1.00 96.75 194 ASN A O 1
ATOM 1451 N N . ALA A 1 195 ? -10.104 -13.362 5.038 1.00 96.62 195 ALA A N 1
ATOM 1452 C CA . ALA A 1 195 ? -9.704 -14.262 6.116 1.00 96.62 195 ALA A CA 1
ATOM 1453 C C . ALA A 1 195 ? -10.916 -14.731 6.946 1.00 96.62 195 ALA A C 1
ATOM 1455 O O . ALA A 1 195 ? -11.082 -15.931 7.162 1.00 96.62 195 ALA A O 1
ATOM 1456 N N . LEU A 1 196 ? -11.819 -13.816 7.320 1.00 96.69 196 LEU A N 1
ATOM 1457 C CA . LEU A 1 196 ? -13.066 -14.144 8.022 1.00 96.69 196 LEU A CA 1
ATOM 1458 C C . LEU A 1 196 ? -13.959 -15.091 7.211 1.00 96.69 196 LEU A C 1
ATOM 1460 O O . LEU A 1 196 ? -14.474 -16.070 7.747 1.00 96.69 196 LEU A O 1
ATOM 1464 N N . LEU A 1 197 ? -14.140 -14.826 5.915 1.00 96.69 197 LEU A N 1
ATOM 1465 C CA . LEU A 1 197 ? -14.981 -15.645 5.040 1.00 96.69 197 LEU A CA 1
ATOM 1466 C C . LEU A 1 197 ? -14.398 -17.038 4.813 1.00 96.69 197 LEU A C 1
ATOM 1468 O O . LEU A 1 197 ? -15.160 -18.003 4.800 1.00 96.69 197 LEU A O 1
ATOM 1472 N N . ARG A 1 198 ? -13.073 -17.156 4.676 1.00 96.75 198 ARG A N 1
ATOM 1473 C CA . ARG A 1 198 ? -12.387 -18.452 4.587 1.00 96.75 198 ARG A CA 1
ATOM 1474 C C . ARG A 1 198 ? -12.581 -19.273 5.860 1.00 96.75 198 ARG A C 1
ATOM 1476 O O . ARG A 1 198 ? -12.923 -20.449 5.765 1.00 96.75 198 ARG A O 1
ATOM 1483 N N . THR A 1 199 ? -12.438 -18.655 7.034 1.00 96.38 199 THR A N 1
ATOM 1484 C CA . THR A 1 199 ? -12.696 -19.325 8.321 1.00 96.38 199 THR A CA 1
ATOM 1485 C C . THR A 1 199 ? -14.171 -19.695 8.486 1.00 96.38 199 THR A C 1
ATOM 1487 O O . THR A 1 199 ? -14.497 -20.779 8.960 1.00 96.38 199 THR A O 1
ATOM 1490 N N . ARG A 1 200 ? -15.094 -18.833 8.049 1.00 95.56 200 ARG A N 1
ATOM 1491 C CA . ARG A 1 200 ? -16.530 -19.136 8.075 1.00 95.56 200 ARG A CA 1
ATOM 1492 C C . ARG A 1 200 ? -16.853 -20.364 7.227 1.00 95.56 200 ARG A C 1
ATOM 1494 O O . ARG A 1 200 ? -17.618 -21.221 7.658 1.00 95.56 200 ARG A O 1
ATOM 1501 N N . ASP A 1 201 ? -16.274 -20.457 6.034 1.00 95.25 201 ASP A N 1
ATOM 1502 C CA . ASP A 1 201 ? -16.490 -21.590 5.134 1.00 95.25 201 ASP A CA 1
ATOM 1503 C C . ASP A 1 201 ? -15.897 -22.887 5.682 1.00 95.25 201 ASP A C 1
ATOM 1505 O O . ASP A 1 201 ? -16.555 -23.926 5.630 1.00 95.25 201 ASP A O 1
ATOM 1509 N N . SER A 1 202 ? -14.681 -22.836 6.240 1.00 95.25 202 SER A N 1
ATOM 1510 C CA . SER A 1 202 ? -14.043 -24.016 6.836 1.00 95.25 202 SER A CA 1
ATOM 1511 C C . SER A 1 202 ? -14.821 -24.553 8.042 1.00 95.25 202 SER A C 1
ATOM 1513 O O . SER A 1 202 ? -14.776 -25.752 8.314 1.00 95.25 202 SER A O 1
ATOM 1515 N N . ARG A 1 203 ? -15.597 -23.691 8.711 1.00 93.25 203 ARG A N 1
ATOM 1516 C CA . ARG A 1 203 ? -16.509 -24.025 9.815 1.00 93.25 203 ARG A CA 1
ATOM 1517 C C . ARG A 1 203 ? -17.942 -24.346 9.374 1.00 93.25 203 ARG A C 1
ATOM 1519 O O . ARG A 1 203 ? -18.835 -24.421 10.207 1.00 93.25 203 ARG A O 1
ATOM 1526 N N . GLY A 1 204 ? -18.206 -24.530 8.081 1.00 92.19 204 GLY A N 1
ATOM 1527 C CA . GLY A 1 204 ? -19.546 -24.895 7.606 1.00 92.19 204 GLY A CA 1
ATOM 1528 C C . GLY A 1 204 ? -20.569 -23.752 7.646 1.00 92.19 204 GLY A C 1
ATOM 1529 O O . GLY A 1 204 ? -21.769 -24.008 7.691 1.00 92.19 204 GLY A O 1
ATOM 1530 N N . GLY A 1 205 ? -20.112 -22.498 7.606 1.00 92.31 205 GLY A N 1
ATOM 1531 C CA . GLY A 1 205 ? -20.957 -21.322 7.388 1.00 92.31 205 GLY A CA 1
ATOM 1532 C C . GLY A 1 205 ? -21.158 -20.405 8.595 1.00 92.31 205 GLY A C 1
ATOM 1533 O O . GLY A 1 205 ? -21.884 -19.423 8.463 1.00 92.31 205 GLY A O 1
ATOM 1534 N N . HIS A 1 206 ? -20.516 -20.656 9.740 1.00 91.81 206 HIS A N 1
ATOM 1535 C CA . HIS A 1 206 ? -20.677 -19.841 10.951 1.00 91.81 206 HIS A CA 1
ATOM 1536 C C . HIS A 1 206 ? -19.341 -19.430 11.587 1.00 91.81 206 HIS A C 1
ATOM 1538 O O . HIS A 1 206 ? -18.314 -20.077 11.400 1.00 91.81 206 HIS A O 1
ATOM 1544 N N . LEU A 1 207 ? -19.371 -18.350 12.372 1.00 94.19 207 LEU A N 1
ATOM 1545 C CA . LEU A 1 207 ? -18.233 -17.845 13.157 1.00 94.19 207 LEU A CA 1
ATOM 1546 C C . LEU A 1 207 ? -18.510 -17.862 14.671 1.00 94.19 207 LEU A C 1
ATOM 1548 O O . LEU A 1 207 ? -17.759 -17.296 15.455 1.00 94.19 207 LEU A O 1
ATOM 1552 N N . THR A 1 208 ? -19.592 -18.507 15.108 1.00 92.75 208 THR A N 1
ATOM 1553 C CA . THR A 1 208 ? -19.897 -18.657 16.538 1.00 92.75 208 THR A CA 1
ATOM 1554 C C . THR A 1 208 ? -18.799 -19.443 17.247 1.00 92.75 208 THR A C 1
ATOM 1556 O O . THR A 1 208 ? -18.290 -20.429 16.705 1.00 92.75 208 THR A O 1
ATOM 1559 N N . SER A 1 209 ? -18.455 -19.020 18.465 1.00 90.31 209 SER A N 1
ATOM 1560 C CA . SER A 1 209 ? -17.457 -19.661 19.329 1.00 90.31 209 SER A CA 1
ATOM 1561 C C . SER A 1 209 ? -16.115 -19.934 18.627 1.00 90.31 209 SER A C 1
ATOM 1563 O O . SER A 1 209 ? -15.643 -21.076 18.609 1.00 90.31 209 SER A O 1
ATOM 1565 N N . LEU A 1 210 ? -15.526 -18.910 17.999 1.00 92.06 210 LEU A N 1
ATOM 1566 C CA . LEU A 1 210 ? -14.146 -18.989 17.507 1.00 92.06 210 LEU A CA 1
ATOM 1567 C C . LEU A 1 210 ? -13.180 -19.256 18.663 1.00 92.06 210 LEU A C 1
ATOM 1569 O O . LEU A 1 210 ? -13.369 -18.761 19.774 1.00 92.06 210 LEU A O 1
ATOM 1573 N N . THR A 1 211 ? -12.156 -20.050 18.375 1.00 91.25 211 THR A N 1
ATOM 1574 C CA . THR A 1 211 ? -11.020 -20.264 19.274 1.00 91.25 211 THR A CA 1
ATOM 1575 C C . THR A 1 211 ? -9.979 -19.162 19.098 1.00 91.25 211 THR A C 1
ATOM 1577 O O . THR A 1 211 ? -9.925 -18.515 18.048 1.00 91.25 211 THR A O 1
ATOM 1580 N N . ASP A 1 212 ? -9.128 -18.973 20.105 1.00 89.00 212 ASP A N 1
ATOM 1581 C CA . ASP A 1 212 ? -8.043 -17.989 20.047 1.00 89.00 212 ASP A CA 1
ATOM 1582 C C . ASP A 1 212 ? -7.084 -18.279 18.876 1.00 89.00 212 ASP A C 1
ATOM 1584 O O . ASP A 1 212 ? -6.739 -17.358 18.141 1.00 89.00 212 ASP A O 1
ATOM 1588 N N . ASP A 1 213 ? -6.771 -19.555 18.608 1.00 91.75 213 ASP A N 1
ATOM 1589 C CA . ASP A 1 213 ? -5.928 -19.982 17.477 1.00 91.75 213 ASP A CA 1
ATOM 1590 C C . ASP A 1 213 ? -6.523 -19.581 16.113 1.00 91.75 213 ASP A C 1
ATOM 1592 O O . ASP A 1 213 ? -5.815 -19.199 15.178 1.00 91.75 213 ASP A O 1
ATOM 1596 N N . GLU A 1 214 ? -7.848 -19.665 15.968 1.00 94.19 214 GLU A N 1
ATOM 1597 C CA . GLU A 1 214 ? -8.530 -19.266 14.734 1.00 94.19 214 GLU A CA 1
ATOM 1598 C C . GLU A 1 214 ? -8.555 -17.749 14.568 1.00 94.19 214 GLU A C 1
ATOM 1600 O O . GLU A 1 214 ? -8.370 -17.253 13.454 1.00 94.19 214 GLU A O 1
ATOM 1605 N N . ILE A 1 215 ? -8.758 -17.014 15.664 1.00 92.94 215 ILE A N 1
ATOM 1606 C CA . ILE A 1 215 ? -8.689 -15.550 15.679 1.00 92.94 215 ILE A CA 1
ATOM 1607 C C . ILE A 1 215 ? -7.269 -15.098 15.315 1.00 92.94 215 ILE A C 1
ATOM 1609 O O . ILE A 1 215 ? -7.102 -14.250 14.436 1.00 92.94 215 ILE A O 1
ATOM 1613 N N . GLU A 1 216 ? -6.247 -15.703 15.919 1.00 91.62 216 GLU A N 1
ATOM 1614 C CA . GLU A 1 216 ? -4.843 -15.441 15.605 1.00 91.62 216 GLU A CA 1
ATOM 1615 C C . GLU A 1 216 ? -4.541 -15.748 14.135 1.00 91.62 216 GLU A C 1
ATOM 1617 O O . GLU A 1 216 ? -3.940 -14.930 13.438 1.00 91.62 216 GLU A O 1
ATOM 1622 N N . SER A 1 217 ? -5.034 -16.875 13.615 1.00 94.50 217 SER A N 1
ATOM 1623 C CA . SER A 1 217 ? -4.884 -17.235 12.204 1.00 94.50 217 SER A CA 1
ATOM 1624 C C . SER A 1 217 ? -5.515 -16.205 11.259 1.00 94.50 217 SER A C 1
ATOM 1626 O O . SER A 1 217 ? -4.903 -15.848 10.249 1.00 94.50 217 SER A O 1
ATOM 1628 N N . ILE A 1 218 ? -6.702 -15.675 11.581 1.00 94.62 218 ILE A N 1
ATOM 1629 C CA . ILE A 1 218 ? -7.364 -14.621 10.792 1.00 94.62 218 ILE A CA 1
ATOM 1630 C C . ILE A 1 218 ? -6.494 -13.357 10.737 1.00 94.62 218 ILE A C 1
ATOM 1632 O O . ILE A 1 218 ? -6.250 -12.809 9.653 1.00 94.62 218 ILE A O 1
ATOM 1636 N N . PHE A 1 219 ? -5.993 -12.899 11.887 1.00 91.75 219 PHE A N 1
ATOM 1637 C CA . PHE A 1 219 ? -5.147 -11.706 11.951 1.00 91.75 219 PHE A CA 1
ATOM 1638 C C . PHE A 1 219 ? -3.785 -11.922 11.290 1.00 91.75 219 PHE A C 1
ATOM 1640 O O . PHE A 1 219 ? -3.327 -11.049 10.553 1.00 91.75 219 PHE A O 1
ATOM 1647 N N . ASN A 1 220 ? -3.177 -13.096 11.457 1.00 90.94 220 ASN A N 1
ATOM 1648 C CA . ASN A 1 220 ? -1.896 -13.428 10.846 1.00 90.94 220 ASN A CA 1
ATOM 1649 C C . ASN A 1 220 ? -1.992 -13.498 9.313 1.00 90.94 220 ASN A C 1
ATOM 1651 O O . ASN A 1 220 ? -1.134 -12.960 8.610 1.00 90.94 220 ASN A O 1
ATOM 1655 N N . GLN A 1 221 ? -3.065 -14.086 8.771 1.00 90.56 221 GLN A N 1
ATOM 1656 C CA . GLN A 1 221 ? -3.334 -14.070 7.328 1.00 90.56 221 GLN A CA 1
ATOM 1657 C C . GLN A 1 221 ? -3.475 -12.635 6.806 1.00 90.56 221 GLN A C 1
ATOM 1659 O O . GLN A 1 221 ? -2.849 -12.275 5.808 1.00 90.56 221 GLN A O 1
ATOM 1664 N N . THR A 1 222 ? -4.247 -11.804 7.512 1.00 89.88 222 THR A N 1
ATOM 1665 C CA . THR A 1 222 ? -4.460 -10.394 7.153 1.00 89.88 222 THR A CA 1
ATOM 1666 C C . THR A 1 222 ? -3.142 -9.615 7.166 1.00 89.88 222 THR A C 1
ATOM 1668 O O . THR A 1 222 ? -2.806 -8.935 6.197 1.00 89.88 222 THR A O 1
ATOM 1671 N N . GLN A 1 223 ? -2.352 -9.740 8.235 1.00 86.44 223 GLN A N 1
ATOM 1672 C CA . GLN A 1 223 ? -1.060 -9.069 8.368 1.00 86.44 223 GLN A CA 1
ATOM 1673 C C . GLN A 1 223 ? -0.069 -9.541 7.304 1.00 86.44 223 GLN A C 1
ATOM 1675 O O . GLN A 1 223 ? 0.556 -8.709 6.649 1.00 86.44 223 GLN A O 1
ATOM 1680 N N . SER A 1 224 ? 0.046 -10.851 7.088 1.00 87.00 224 SER A N 1
ATOM 1681 C CA . SER A 1 224 ? 0.961 -11.426 6.097 1.00 87.00 224 SER A CA 1
ATOM 1682 C C . SER A 1 224 ? 0.633 -10.964 4.676 1.00 87.00 224 SER A C 1
ATOM 1684 O O . SER A 1 224 ? 1.540 -10.641 3.909 1.00 87.00 224 SER A O 1
ATOM 1686 N N . ALA A 1 225 ? -0.656 -10.857 4.336 1.00 84.25 225 ALA A N 1
ATOM 1687 C CA . ALA A 1 225 ? -1.099 -10.352 3.040 1.00 84.25 225 ALA A CA 1
ATOM 1688 C C . ALA A 1 225 ? -0.833 -8.844 2.859 1.00 84.25 225 ALA A C 1
ATOM 1690 O O . ALA A 1 225 ? -0.557 -8.383 1.750 1.00 84.25 225 ALA A O 1
ATOM 1691 N N . ARG A 1 226 ? -0.900 -8.056 3.941 1.00 85.81 226 ARG A N 1
ATOM 1692 C CA . ARG A 1 226 ? -0.837 -6.586 3.880 1.00 85.81 226 ARG A CA 1
ATOM 1693 C C . ARG A 1 226 ? 0.538 -5.989 4.139 1.00 85.81 226 ARG A C 1
ATOM 1695 O O . ARG A 1 226 ? 0.832 -4.938 3.576 1.00 85.81 226 ARG A O 1
ATOM 1702 N N . HIS A 1 227 ? 1.372 -6.615 4.965 1.00 81.94 227 HIS A N 1
ATOM 1703 C CA . HIS A 1 227 ? 2.563 -5.976 5.529 1.00 81.94 227 HIS A CA 1
ATOM 1704 C C . HIS A 1 227 ? 3.532 -5.470 4.454 1.00 81.94 227 HIS A C 1
ATOM 1706 O O . HIS A 1 227 ? 3.845 -4.281 4.419 1.00 81.94 227 HIS A O 1
ATOM 1712 N N . VAL A 1 228 ? 3.938 -6.343 3.525 1.00 78.38 228 VAL A N 1
ATOM 1713 C CA . VAL A 1 228 ? 4.873 -5.985 2.442 1.00 78.38 228 VAL A CA 1
ATOM 1714 C C . VAL A 1 228 ? 4.325 -4.824 1.610 1.00 78.38 228 VAL A C 1
ATOM 1716 O O . VAL A 1 228 ? 5.031 -3.851 1.353 1.00 78.38 228 VAL A O 1
ATOM 1719 N N . ARG A 1 229 ? 3.039 -4.889 1.253 1.00 78.12 229 ARG A N 1
ATOM 1720 C CA . ARG A 1 229 ? 2.376 -3.879 0.426 1.00 78.12 229 ARG A CA 1
ATOM 1721 C C . ARG A 1 229 ? 2.201 -2.545 1.151 1.00 78.12 229 ARG A C 1
ATOM 1723 O O . ARG A 1 229 ? 2.392 -1.497 0.543 1.00 78.12 229 ARG A O 1
ATOM 1730 N N . ALA A 1 230 ? 1.858 -2.560 2.436 1.00 77.12 230 ALA A N 1
ATOM 1731 C CA . ALA A 1 230 ? 1.728 -1.345 3.234 1.00 77.12 230 ALA A CA 1
ATOM 1732 C C . ALA A 1 230 ? 3.075 -0.614 3.360 1.00 77.12 230 ALA A C 1
ATOM 1734 O O . ALA A 1 230 ? 3.133 0.599 3.161 1.00 77.12 230 ALA A O 1
ATOM 1735 N N . VAL A 1 231 ? 4.163 -1.355 3.606 1.00 78.50 231 VAL A N 1
ATOM 1736 C CA . VAL A 1 231 ? 5.529 -0.806 3.648 1.00 78.50 231 VAL A CA 1
ATOM 1737 C C . VAL A 1 231 ? 5.923 -0.207 2.295 1.00 78.50 231 VAL A C 1
ATOM 1739 O O . VAL A 1 231 ? 6.432 0.912 2.243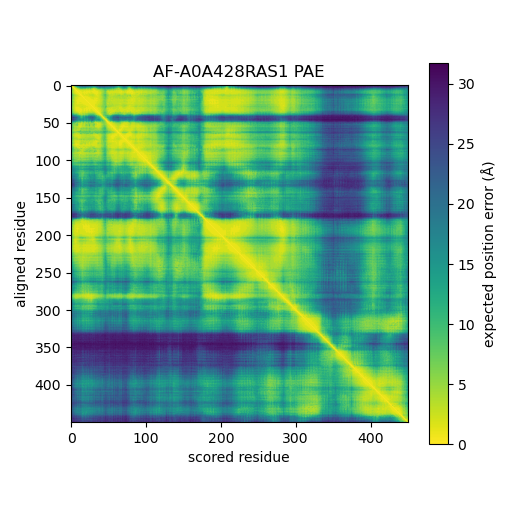 1.00 78.50 231 VAL A O 1
ATOM 1742 N N . GLU A 1 232 ? 5.644 -0.911 1.196 1.00 77.12 232 GLU A N 1
ATOM 1743 C CA . GLU A 1 232 ? 5.924 -0.440 -0.166 1.00 77.12 232 GLU A CA 1
ATOM 1744 C C . GLU A 1 232 ? 5.152 0.847 -0.497 1.00 77.12 232 GLU A C 1
ATOM 1746 O O . GLU A 1 232 ? 5.730 1.801 -1.011 1.00 77.12 232 GLU A O 1
ATOM 1751 N N . ILE A 1 233 ? 3.864 0.921 -0.141 1.00 76.62 233 ILE A N 1
ATOM 1752 C CA . ILE A 1 233 ? 3.039 2.123 -0.328 1.00 76.62 233 ILE A CA 1
ATOM 1753 C C . ILE A 1 233 ? 3.620 3.322 0.433 1.00 76.62 233 ILE A C 1
ATOM 1755 O O . ILE A 1 233 ? 3.698 4.416 -0.129 1.00 76.62 233 ILE A O 1
ATOM 1759 N N . VAL A 1 234 ? 4.030 3.134 1.691 1.00 75.19 234 VAL A N 1
ATOM 1760 C CA . VAL A 1 234 ? 4.619 4.208 2.508 1.00 75.19 234 VAL A CA 1
ATOM 1761 C C . VAL A 1 234 ? 5.954 4.667 1.920 1.00 75.19 234 VAL A C 1
ATOM 1763 O O . VAL A 1 234 ? 6.169 5.870 1.771 1.00 75.19 234 VAL A O 1
ATOM 1766 N N . LYS A 1 235 ? 6.819 3.727 1.522 1.00 78.31 235 LYS A N 1
ATOM 1767 C CA . LYS A 1 235 ? 8.105 4.023 0.876 1.00 78.31 235 LYS A CA 1
ATOM 1768 C C . LYS A 1 235 ? 7.910 4.803 -0.430 1.00 78.31 235 LYS A C 1
ATOM 1770 O O . LYS A 1 235 ? 8.468 5.886 -0.571 1.00 78.31 235 LYS A O 1
ATOM 1775 N N . ARG A 1 236 ? 7.058 4.316 -1.342 1.00 75.12 236 ARG A N 1
ATOM 1776 C CA . ARG A 1 236 ? 6.721 5.006 -2.603 1.00 75.12 236 ARG A CA 1
ATOM 1777 C C . ARG A 1 236 ? 6.193 6.416 -2.359 1.00 75.12 236 ARG A C 1
ATOM 1779 O O . ARG A 1 236 ? 6.583 7.354 -3.051 1.00 75.12 236 ARG A O 1
ATOM 1786 N N . ALA A 1 237 ? 5.291 6.571 -1.387 1.00 74.69 237 ALA A N 1
ATOM 1787 C CA . ALA A 1 237 ? 4.731 7.872 -1.049 1.00 74.69 237 ALA A CA 1
ATOM 1788 C C . ALA A 1 237 ? 5.822 8.842 -0.575 1.00 74.69 237 ALA A C 1
ATOM 1790 O O . ALA A 1 237 ? 5.812 9.998 -0.994 1.00 74.69 237 ALA A O 1
ATOM 1791 N N . HIS A 1 238 ? 6.774 8.368 0.233 1.00 78.00 238 HIS A N 1
ATOM 1792 C CA . HIS A 1 238 ? 7.922 9.158 0.664 1.00 78.00 238 HIS A CA 1
ATOM 1793 C C . HIS A 1 238 ? 8.829 9.550 -0.510 1.00 78.00 238 HIS A C 1
ATOM 1795 O O . HIS A 1 238 ? 9.130 10.730 -0.667 1.00 78.00 238 HIS A O 1
ATOM 1801 N N . ASP A 1 239 ? 9.205 8.605 -1.374 1.00 77.75 239 ASP A N 1
ATOM 1802 C CA . ASP A 1 239 ? 10.071 8.874 -2.531 1.00 77.75 239 ASP A CA 1
ATOM 1803 C C . ASP A 1 239 ? 9.435 9.908 -3.481 1.00 77.75 239 ASP A C 1
ATOM 1805 O O . ASP A 1 239 ? 10.089 10.849 -3.943 1.00 77.75 239 ASP A O 1
ATOM 1809 N N . GLN A 1 240 ? 8.125 9.790 -3.715 1.00 76.38 240 GLN A N 1
ATOM 1810 C CA . GLN A 1 240 ? 7.351 10.741 -4.513 1.00 76.38 240 GLN A CA 1
ATOM 1811 C C . GLN A 1 240 ? 7.265 12.123 -3.845 1.00 76.38 240 GLN A C 1
ATOM 1813 O O . GLN A 1 240 ? 7.420 13.146 -4.516 1.00 76.38 240 GLN A O 1
ATOM 1818 N N . GLN A 1 241 ? 7.049 12.176 -2.527 1.00 74.50 241 GLN A N 1
ATOM 1819 C CA . GLN A 1 241 ? 7.051 13.430 -1.769 1.00 74.50 241 GLN A CA 1
ATOM 1820 C C . GLN A 1 241 ? 8.423 14.103 -1.797 1.00 74.50 241 GLN A C 1
ATOM 1822 O O . GLN A 1 241 ? 8.494 15.303 -2.044 1.00 74.50 241 GLN A O 1
ATOM 1827 N N . SER A 1 242 ? 9.504 13.347 -1.618 1.00 79.69 242 SER A N 1
ATOM 1828 C CA . SER A 1 242 ? 10.880 13.847 -1.663 1.00 79.69 242 SER A CA 1
ATOM 1829 C C . SER A 1 242 ? 11.207 14.486 -3.015 1.00 79.69 242 SER A C 1
ATOM 1831 O O . SER A 1 242 ? 11.737 15.602 -3.078 1.00 79.69 242 SER A O 1
ATOM 1833 N N . LEU A 1 243 ? 10.796 13.827 -4.106 1.00 75.38 243 LEU A N 1
ATOM 1834 C CA . LEU A 1 243 ? 10.952 14.333 -5.467 1.00 75.38 243 LEU A CA 1
ATOM 1835 C C . LEU A 1 243 ? 10.180 15.643 -5.694 1.00 75.38 243 LEU A C 1
ATOM 1837 O O . LEU A 1 243 ? 10.707 16.588 -6.284 1.00 75.38 243 LEU A O 1
ATOM 1841 N N . PHE A 1 244 ? 8.932 15.727 -5.228 1.00 73.38 244 PHE A N 1
ATOM 1842 C CA . PHE A 1 244 ? 8.099 16.914 -5.447 1.00 73.38 244 PHE A CA 1
ATOM 1843 C C . PHE A 1 244 ? 8.374 18.057 -4.474 1.00 73.38 244 PHE A C 1
ATOM 1845 O O . PHE A 1 244 ? 8.182 19.215 -4.839 1.00 73.38 244 PHE A O 1
ATOM 1852 N N . ALA A 1 245 ? 8.892 17.761 -3.286 1.00 72.12 245 ALA A N 1
ATOM 1853 C CA . ALA A 1 245 ? 9.379 18.752 -2.335 1.00 72.12 245 ALA A CA 1
ATOM 1854 C C . ALA A 1 245 ? 10.767 19.306 -2.710 1.00 72.12 245 ALA A C 1
ATOM 1856 O O . ALA A 1 245 ? 11.310 20.127 -1.973 1.00 72.12 245 ALA A O 1
ATOM 1857 N N . TYR A 1 246 ? 11.348 18.878 -3.843 1.00 75.38 246 TYR A N 1
ATOM 1858 C CA . TYR A 1 246 ? 12.679 19.291 -4.302 1.00 75.38 246 TYR A CA 1
ATOM 1859 C C . TYR A 1 246 ? 13.782 19.039 -3.265 1.00 75.38 246 TYR A C 1
ATOM 1861 O O . TYR A 1 246 ? 14.760 19.783 -3.188 1.00 75.38 246 TYR A O 1
ATOM 1869 N N . GLU A 1 247 ? 13.665 17.959 -2.490 1.00 77.81 247 GLU A N 1
ATOM 1870 C CA . GLU A 1 247 ? 14.636 17.628 -1.445 1.00 77.81 247 GLU A CA 1
ATOM 1871 C C . GLU A 1 247 ? 16.049 17.432 -2.009 1.00 77.81 247 GLU A C 1
ATOM 1873 O O . GLU A 1 247 ? 17.028 17.887 -1.418 1.00 77.81 247 GLU A O 1
ATOM 1878 N N . ASN A 1 248 ? 16.148 16.838 -3.202 1.00 81.62 248 ASN A N 1
ATOM 1879 C CA . ASN A 1 248 ? 17.338 16.920 -4.040 1.00 81.62 248 ASN A CA 1
ATOM 1880 C C . ASN A 1 248 ? 17.041 17.805 -5.262 1.00 81.62 248 ASN A C 1
ATOM 1882 O O . ASN A 1 248 ? 16.439 17.320 -6.230 1.00 81.62 248 ASN A O 1
ATOM 1886 N N . PRO A 1 249 ? 17.466 19.083 -5.271 1.00 81.38 249 PRO A N 1
ATOM 1887 C CA . PRO A 1 249 ? 17.127 20.011 -6.345 1.00 81.38 249 PRO A CA 1
ATOM 1888 C C . PRO A 1 249 ? 17.639 19.577 -7.719 1.00 81.38 249 PRO A C 1
ATOM 1890 O O . PRO A 1 249 ? 16.970 19.824 -8.722 1.00 81.38 249 PRO A O 1
ATOM 1893 N N . ALA A 1 250 ? 18.800 18.916 -7.784 1.00 82.00 250 ALA A N 1
ATOM 1894 C CA . ALA A 1 250 ? 19.390 18.472 -9.043 1.00 82.00 250 ALA A CA 1
ATOM 1895 C C . ALA A 1 250 ? 18.570 17.336 -9.667 1.00 82.00 250 ALA A C 1
ATOM 1897 O O . ALA A 1 250 ? 18.142 17.445 -10.817 1.00 82.00 250 ALA A O 1
ATOM 1898 N N . ILE A 1 251 ? 18.289 16.283 -8.891 1.00 77.88 251 ILE A N 1
ATOM 1899 C CA . ILE A 1 251 ? 17.488 15.139 -9.353 1.00 77.88 251 ILE A CA 1
ATOM 1900 C C . ILE A 1 251 ? 16.066 15.592 -9.689 1.00 77.88 251 ILE A C 1
ATOM 1902 O O . ILE A 1 251 ? 15.575 15.310 -10.780 1.00 77.88 251 ILE A O 1
ATOM 1906 N N . SER A 1 252 ? 15.435 16.359 -8.801 1.00 78.94 252 SER A N 1
ATOM 1907 C CA . SER A 1 252 ? 14.058 16.835 -8.984 1.00 78.94 252 SER A CA 1
ATOM 1908 C C . SER A 1 252 ? 13.928 17.739 -10.207 1.00 78.94 252 SER A C 1
ATOM 1910 O O . SER A 1 252 ? 12.960 17.638 -10.952 1.00 78.94 252 SER A O 1
ATOM 1912 N N . THR A 1 253 ? 14.937 18.572 -10.490 1.00 78.94 253 THR A N 1
ATOM 1913 C CA . THR A 1 253 ? 14.963 19.386 -11.712 1.00 78.94 253 THR A CA 1
ATOM 1914 C C . THR A 1 253 ? 15.073 18.518 -12.963 1.00 78.94 253 THR A C 1
ATOM 1916 O O . THR A 1 253 ? 14.320 18.736 -13.910 1.00 78.94 253 THR A O 1
ATOM 1919 N N . ILE A 1 254 ? 15.975 17.530 -12.977 1.00 78.56 254 ILE A N 1
ATOM 1920 C CA . ILE A 1 254 ? 16.131 16.608 -14.113 1.00 78.56 254 ILE A CA 1
ATOM 1921 C C . ILE A 1 254 ? 14.817 15.868 -14.374 1.00 78.56 254 ILE A C 1
ATOM 1923 O O . ILE A 1 254 ? 14.327 15.857 -15.502 1.00 78.56 254 ILE A O 1
ATOM 1927 N N . VAL A 1 255 ? 14.217 15.296 -13.333 1.00 75.12 255 VAL A N 1
ATOM 1928 C CA . VAL A 1 255 ? 13.001 14.495 -13.467 1.00 75.12 255 VAL A CA 1
ATOM 1929 C C . VAL A 1 255 ? 11.799 15.368 -13.829 1.00 75.12 255 VAL A C 1
ATOM 1931 O O . VAL A 1 255 ? 11.189 15.149 -14.869 1.00 75.12 255 VAL A O 1
ATOM 1934 N N . CYS A 1 256 ? 11.481 16.395 -13.038 1.00 75.69 256 CYS A N 1
ATOM 1935 C CA . CYS A 1 256 ? 10.248 17.168 -13.208 1.00 75.69 256 CYS A CA 1
ATOM 1936 C C . CYS A 1 256 ? 10.290 18.132 -14.405 1.00 75.69 256 CYS A C 1
ATOM 1938 O O . CYS A 1 256 ? 9.258 18.352 -15.036 1.00 75.69 256 CYS A O 1
ATOM 1940 N N . LYS A 1 257 ? 11.447 18.736 -14.734 1.00 76.31 257 LYS A N 1
ATOM 1941 C CA . LYS A 1 257 ? 11.533 19.713 -15.840 1.00 76.31 257 LYS A CA 1
ATOM 1942 C C . LYS A 1 257 ? 11.928 19.107 -17.179 1.00 76.31 257 LYS A C 1
ATOM 1944 O O . LYS A 1 257 ? 11.553 19.671 -18.202 1.00 76.31 257 LYS A O 1
ATOM 1949 N N . PHE A 1 258 ? 12.692 18.016 -17.188 1.00 74.88 258 PHE A N 1
ATOM 1950 C CA . PHE A 1 258 ? 13.222 17.451 -18.431 1.00 74.88 258 PHE A CA 1
ATOM 1951 C C . PHE A 1 258 ? 12.653 16.066 -18.732 1.00 74.88 258 PHE A C 1
ATOM 1953 O O . PHE A 1 258 ? 12.170 15.858 -19.837 1.00 74.88 258 PHE A O 1
ATOM 1960 N N . ALA A 1 259 ? 12.651 15.134 -17.777 1.00 72.38 259 ALA A N 1
ATOM 1961 C CA . ALA A 1 259 ? 12.178 13.775 -18.040 1.00 72.38 259 ALA A CA 1
ATOM 1962 C C . ALA A 1 259 ? 10.647 13.701 -18.162 1.00 72.38 259 ALA A C 1
ATOM 1964 O O . ALA A 1 259 ? 10.139 13.158 -19.137 1.00 72.38 259 ALA A O 1
ATOM 1965 N N . GLN A 1 260 ? 9.908 14.284 -17.214 1.00 71.81 260 GLN A N 1
ATOM 1966 C CA . GLN A 1 260 ? 8.450 14.165 -17.132 1.00 71.81 260 GLN A CA 1
ATOM 1967 C C . GLN A 1 260 ? 7.703 14.802 -18.324 1.00 71.81 260 GLN A C 1
ATOM 1969 O O . GLN A 1 260 ? 6.770 14.180 -18.826 1.00 71.81 260 GLN A O 1
ATOM 1974 N N . PRO A 1 261 ? 8.087 15.986 -18.849 1.00 73.50 261 PRO A N 1
ATOM 1975 C CA . PRO A 1 261 ? 7.432 16.542 -20.038 1.00 73.50 261 PRO A CA 1
ATOM 1976 C C . PRO A 1 261 ? 7.719 15.750 -21.319 1.00 73.50 261 PRO A C 1
ATOM 1978 O O . PRO A 1 261 ? 6.952 15.834 -22.275 1.00 73.50 261 PRO A O 1
ATOM 1981 N N . LEU A 1 262 ? 8.834 15.011 -21.349 1.00 69.38 262 LEU A N 1
ATOM 1982 C CA . LEU A 1 262 ? 9.210 14.139 -22.463 1.00 69.38 262 LEU A CA 1
ATOM 1983 C C . LEU A 1 262 ? 8.622 12.730 -22.323 1.00 69.38 262 LEU A C 1
ATOM 1985 O O . LEU A 1 262 ? 8.481 12.029 -23.324 1.00 69.38 262 LEU A O 1
ATOM 1989 N N . SER A 1 263 ? 8.284 12.308 -21.104 1.00 64.69 263 SER A N 1
ATOM 1990 C CA . SER A 1 263 ? 7.587 11.054 -20.854 1.00 64.69 263 SER A CA 1
ATOM 1991 C C . SER A 1 263 ? 6.128 11.209 -21.281 1.00 64.69 263 SER A C 1
ATOM 1993 O O . SER A 1 263 ? 5.399 12.035 -20.731 1.00 64.69 263 SER A O 1
ATOM 1995 N N . GLY A 1 264 ? 5.704 10.458 -22.298 1.00 68.06 264 GLY A N 1
ATOM 1996 C CA . GLY A 1 264 ? 4.314 10.464 -22.745 1.00 68.06 264 GLY A CA 1
ATOM 1997 C C . GLY A 1 264 ? 3.344 10.028 -21.638 1.00 68.06 264 GLY A C 1
ATOM 1998 O O . GLY A 1 264 ? 3.743 9.453 -20.623 1.00 68.06 264 GLY A O 1
ATOM 1999 N N . GLY A 1 265 ? 2.043 10.265 -21.838 1.00 67.50 265 GLY A N 1
ATOM 2000 C CA . GLY A 1 265 ? 1.014 9.954 -20.830 1.00 67.50 265 GLY A CA 1
ATOM 2001 C C . GLY A 1 265 ? 0.995 8.487 -20.378 1.00 67.50 265 GLY A C 1
ATOM 2002 O O . GLY A 1 265 ? 0.714 8.204 -19.220 1.00 67.50 265 GLY A O 1
ATOM 2003 N N . GLU A 1 266 ? 1.378 7.562 -21.256 1.00 68.75 266 GLU A N 1
ATOM 2004 C CA . GLU A 1 266 ? 1.495 6.128 -20.959 1.00 68.75 266 GLU A CA 1
ATOM 2005 C C . GLU A 1 266 ? 2.621 5.794 -19.971 1.00 68.75 266 GLU A C 1
ATOM 2007 O O . GLU A 1 266 ? 2.475 4.886 -19.160 1.00 68.75 266 GLU A O 1
ATOM 2012 N N . SER A 1 267 ? 3.741 6.526 -19.983 1.00 66.12 267 SER A N 1
ATOM 2013 C CA . SER A 1 267 ? 4.815 6.318 -19.002 1.00 66.12 267 SER A CA 1
ATOM 2014 C C . SER A 1 267 ? 4.351 6.711 -17.600 1.00 66.12 267 SER A C 1
ATOM 2016 O O . SER A 1 267 ? 4.619 6.001 -16.632 1.00 66.12 267 SER A O 1
ATOM 2018 N N . LEU A 1 268 ? 3.599 7.812 -17.496 1.00 67.94 268 LEU A N 1
ATOM 2019 C CA . LEU A 1 268 ? 2.970 8.227 -16.245 1.00 67.94 268 LEU A CA 1
ATOM 2020 C C . LEU A 1 268 ? 1.876 7.239 -15.817 1.00 67.94 268 LEU A C 1
ATOM 2022 O O . LEU A 1 268 ? 1.805 6.879 -14.647 1.00 67.94 268 LEU A O 1
ATOM 2026 N N . LEU A 1 269 ? 1.052 6.763 -16.754 1.00 70.12 269 LEU A N 1
ATOM 2027 C CA . LEU A 1 269 ? 0.040 5.747 -16.474 1.00 70.12 269 LEU A CA 1
ATOM 2028 C C . LEU A 1 269 ? 0.682 4.452 -15.968 1.00 70.12 269 LEU A C 1
ATOM 2030 O O . LEU A 1 269 ? 0.209 3.896 -14.986 1.00 70.12 269 LEU A O 1
ATOM 2034 N N . SER A 1 270 ? 1.779 4.007 -16.584 1.00 67.88 270 SER A N 1
ATOM 2035 C CA . SER A 1 270 ? 2.550 2.839 -16.153 1.00 67.88 270 SER A CA 1
ATOM 2036 C C . SER A 1 270 ? 3.095 3.022 -14.734 1.00 67.88 270 SER A C 1
ATOM 2038 O O . SER A 1 270 ? 2.880 2.148 -13.895 1.00 67.88 270 SER A O 1
ATOM 2040 N N . LEU A 1 271 ? 3.717 4.172 -14.442 1.00 67.38 271 LEU A N 1
ATOM 2041 C CA . LEU A 1 271 ? 4.199 4.536 -13.102 1.00 67.38 271 LEU A CA 1
ATOM 2042 C C . LEU A 1 271 ? 3.085 4.458 -12.053 1.00 67.38 271 LEU A C 1
ATOM 2044 O O . LEU A 1 271 ? 3.259 3.861 -10.996 1.00 67.38 271 LEU A O 1
ATOM 2048 N N . LEU A 1 272 ? 1.921 5.028 -12.357 1.00 69.75 272 LEU A N 1
ATOM 2049 C CA . LEU A 1 272 ? 0.791 5.040 -11.435 1.00 69.75 272 LEU A CA 1
ATOM 2050 C C . LEU A 1 272 ? 0.126 3.655 -11.328 1.00 69.75 272 LEU A C 1
ATOM 2052 O O . LEU A 1 272 ? -0.301 3.262 -10.245 1.00 69.75 272 LEU A O 1
ATOM 2056 N N . SER A 1 273 ? 0.075 2.883 -12.419 1.00 71.38 273 SER A N 1
ATOM 2057 C CA . SER A 1 273 ? -0.601 1.578 -12.489 1.00 71.38 273 SER A CA 1
ATOM 2058 C C . SER A 1 273 ? -0.043 0.545 -11.511 1.00 71.38 273 SER A C 1
ATOM 2060 O O . SER A 1 273 ? -0.819 -0.245 -10.970 1.00 71.38 273 SER A O 1
ATOM 2062 N N . GLY A 1 274 ? 1.266 0.579 -11.226 1.00 69.50 274 GLY A N 1
ATOM 2063 C CA . GLY A 1 274 ? 1.917 -0.352 -10.299 1.00 69.50 274 GLY A CA 1
ATOM 2064 C C . GLY A 1 274 ? 1.288 -0.339 -8.903 1.00 69.50 274 GLY A C 1
ATOM 2065 O O . GLY A 1 274 ? 1.091 -1.394 -8.296 1.00 69.50 274 GLY A O 1
ATOM 2066 N N . ALA A 1 275 ? 0.859 0.838 -8.439 1.00 69.88 275 ALA A N 1
ATOM 2067 C CA . ALA A 1 275 ? 0.172 0.979 -7.162 1.00 69.88 275 ALA A CA 1
ATOM 2068 C C . ALA A 1 275 ? -1.224 0.331 -7.165 1.00 69.88 275 ALA A C 1
ATOM 2070 O O . ALA A 1 275 ? -1.645 -0.182 -6.132 1.00 69.88 275 ALA A O 1
ATOM 2071 N N . TYR A 1 276 ? -1.927 0.298 -8.302 1.00 75.88 276 TYR A N 1
ATOM 2072 C CA . TYR A 1 276 ? -3.324 -0.154 -8.384 1.00 75.88 276 TYR A CA 1
ATOM 2073 C C . TYR A 1 276 ? -3.480 -1.637 -8.741 1.00 75.88 276 TYR A C 1
ATOM 2075 O O . TYR A 1 276 ? -4.361 -2.303 -8.208 1.00 75.88 276 TYR A O 1
ATOM 2083 N N . VAL A 1 277 ? -2.633 -2.176 -9.626 1.00 75.19 277 VAL A N 1
ATOM 2084 C CA . VAL A 1 277 ? -2.782 -3.542 -10.185 1.00 75.19 277 VAL A CA 1
ATOM 2085 C C . VAL A 1 277 ? -2.675 -4.642 -9.118 1.00 75.19 277 VAL A C 1
ATOM 2087 O O . VAL A 1 277 ? -3.158 -5.755 -9.315 1.00 75.19 277 VAL A O 1
ATOM 2090 N N . ALA A 1 278 ? -2.050 -4.331 -7.984 1.00 73.50 278 ALA A N 1
ATOM 2091 C CA . ALA A 1 278 ? -1.849 -5.238 -6.860 1.00 73.50 278 ALA A CA 1
ATOM 2092 C C . ALA A 1 278 ? -2.807 -4.988 -5.679 1.00 73.50 278 ALA A C 1
ATOM 2094 O O . ALA A 1 278 ? -2.526 -5.447 -4.573 1.00 73.50 278 ALA A O 1
ATOM 2095 N N . GLY A 1 279 ? -3.884 -4.225 -5.888 1.00 80.50 279 GLY A N 1
ATOM 2096 C CA . GLY A 1 279 ? -4.880 -3.960 -4.854 1.00 80.50 279 GLY A CA 1
ATOM 2097 C C . GLY A 1 279 ? -5.655 -5.213 -4.453 1.00 80.50 279 GLY A C 1
ATOM 2098 O O . GLY A 1 279 ? -5.995 -6.044 -5.294 1.00 80.50 279 GLY A O 1
ATOM 2099 N N . SER A 1 280 ? -5.933 -5.335 -3.159 1.00 86.56 280 SER A N 1
ATOM 2100 C CA . SER A 1 280 ? -6.741 -6.416 -2.599 1.00 86.56 280 SER A CA 1
ATOM 2101 C C . SER A 1 280 ? -8.222 -6.217 -2.908 1.00 86.56 280 SER A C 1
ATOM 2103 O O . SER A 1 280 ? -8.748 -5.104 -2.833 1.00 86.56 280 SER A O 1
ATOM 2105 N N . ILE A 1 281 ? -8.909 -7.317 -3.195 1.00 88.62 281 ILE A N 1
ATOM 2106 C CA . ILE A 1 281 ? -10.358 -7.363 -3.401 1.00 88.62 281 ILE A CA 1
ATOM 2107 C C . ILE A 1 281 ? -10.992 -8.290 -2.372 1.00 88.62 281 ILE A C 1
ATOM 2109 O O . ILE A 1 281 ? -10.326 -9.174 -1.841 1.00 88.62 281 ILE A O 1
ATOM 2113 N N . VAL A 1 282 ? -12.291 -8.134 -2.122 1.00 92.50 282 VAL A N 1
ATOM 2114 C CA . VAL A 1 282 ? -13.037 -9.176 -1.410 1.00 92.50 282 VAL A CA 1
ATOM 2115 C C . VAL A 1 282 ? -13.411 -10.260 -2.417 1.00 92.50 282 VAL A C 1
ATOM 2117 O O . VAL A 1 282 ? -14.254 -10.035 -3.284 1.00 92.50 282 VAL A O 1
ATOM 2120 N N . GLU A 1 283 ? -12.799 -11.433 -2.291 1.00 91.38 283 GLU A N 1
ATOM 2121 C CA . GLU A 1 283 ? -12.830 -12.529 -3.275 1.00 91.38 283 GLU A CA 1
ATOM 2122 C C . GLU A 1 283 ? -14.254 -13.002 -3.605 1.00 91.38 283 GLU A C 1
ATOM 2124 O O . GLU A 1 283 ? -14.554 -13.399 -4.728 1.00 91.38 283 GLU A O 1
ATOM 2129 N N . LYS A 1 284 ? -15.160 -12.939 -2.623 1.00 91.56 284 LYS A N 1
ATOM 2130 C CA . LYS A 1 284 ? -16.555 -13.374 -2.773 1.00 91.56 284 LYS A CA 1
ATOM 2131 C C . LYS A 1 284 ? -17.494 -12.312 -3.339 1.00 91.56 284 LYS A C 1
ATOM 2133 O O . LYS A 1 284 ? -18.679 -12.594 -3.526 1.00 91.56 284 LYS A O 1
ATOM 2138 N N . LEU A 1 285 ? -17.027 -11.084 -3.563 1.00 89.88 285 LEU A N 1
ATOM 2139 C CA . LEU A 1 285 ? -17.866 -10.057 -4.170 1.00 89.88 285 LEU A CA 1
ATOM 2140 C C . LEU A 1 285 ? -17.902 -10.223 -5.694 1.00 89.88 285 LEU A C 1
ATOM 2142 O O . LEU A 1 285 ? -16.859 -10.406 -6.316 1.00 89.88 285 LEU A O 1
ATOM 2146 N N . PRO A 1 286 ? -19.083 -10.104 -6.328 1.00 84.81 286 PRO A N 1
ATOM 2147 C CA . PRO A 1 286 ? -19.165 -10.143 -7.779 1.00 84.81 286 PRO A CA 1
ATOM 2148 C C . PRO A 1 286 ? -18.455 -8.923 -8.376 1.00 84.81 286 PRO A C 1
ATOM 2150 O O . PRO A 1 286 ? -18.784 -7.778 -8.054 1.00 84.81 286 PRO A O 1
ATOM 2153 N N . ILE A 1 287 ? -17.506 -9.173 -9.276 1.00 78.31 287 ILE A N 1
ATOM 2154 C CA . ILE A 1 287 ? -16.799 -8.127 -10.016 1.00 78.31 287 ILE A CA 1
ATOM 2155 C C . ILE A 1 287 ? -17.582 -7.832 -11.293 1.00 78.31 287 ILE A C 1
ATOM 2157 O O . ILE A 1 287 ? -17.747 -8.691 -12.159 1.00 78.31 287 ILE A O 1
ATOM 2161 N N . LEU A 1 288 ? -18.064 -6.597 -11.425 1.00 79.69 288 LEU A N 1
ATOM 2162 C CA . LEU A 1 288 ? -18.674 -6.144 -12.671 1.00 79.69 288 LEU A CA 1
ATOM 2163 C C . LEU A 1 288 ? -17.601 -6.048 -13.758 1.00 79.69 288 LEU A C 1
ATOM 2165 O O . LEU A 1 288 ? -16.585 -5.373 -13.575 1.00 79.69 288 LEU A O 1
ATOM 2169 N N . TYR A 1 289 ? -17.853 -6.681 -14.903 1.00 79.38 289 TYR A N 1
ATOM 2170 C CA . TYR A 1 289 ? -16.974 -6.572 -16.060 1.00 79.38 289 TYR A CA 1
ATOM 2171 C C . TYR A 1 289 ? -16.880 -5.114 -16.526 1.00 79.38 289 TYR A C 1
ATOM 2173 O O . TYR A 1 289 ? -17.895 -4.437 -16.711 1.00 79.38 289 TYR A O 1
ATOM 2181 N N . ARG A 1 290 ? -15.651 -4.633 -16.732 1.00 78.94 290 ARG A N 1
ATOM 2182 C CA . ARG A 1 290 ? -15.363 -3.318 -17.313 1.00 78.94 290 ARG A CA 1
ATOM 2183 C C . ARG A 1 290 ? -14.259 -3.470 -18.361 1.00 78.94 290 ARG A C 1
ATOM 2185 O O . ARG A 1 290 ? -13.288 -4.171 -18.076 1.00 78.94 290 ARG A O 1
ATOM 2192 N N . PRO A 1 291 ? -14.361 -2.816 -19.535 1.00 77.38 291 PRO A N 1
ATOM 2193 C CA . PRO A 1 291 ? -13.271 -2.803 -20.504 1.00 77.38 291 PRO A CA 1
ATOM 2194 C C . PRO A 1 291 ? -12.005 -2.234 -19.858 1.00 77.38 291 PRO A C 1
ATOM 2196 O O . PRO A 1 291 ? -12.045 -1.151 -19.271 1.00 77.38 291 PRO A O 1
ATOM 2199 N N . ARG A 1 292 ? -10.890 -2.958 -19.954 1.00 72.94 292 ARG A N 1
ATOM 2200 C CA . ARG A 1 292 ? -9.597 -2.542 -19.400 1.00 72.94 292 ARG A CA 1
ATOM 2201 C C . ARG A 1 292 ? -8.458 -2.926 -20.335 1.00 72.94 292 ARG A C 1
ATOM 2203 O O . ARG A 1 292 ? -8.500 -3.976 -20.967 1.00 72.94 292 ARG A O 1
ATOM 2210 N N . ALA A 1 293 ? -7.457 -2.052 -20.422 1.00 70.06 293 ALA A N 1
ATOM 2211 C CA . ALA A 1 293 ? -6.250 -2.279 -21.218 1.00 70.06 293 ALA A CA 1
ATOM 2212 C C . ALA A 1 293 ? -5.210 -3.139 -20.478 1.00 70.06 293 ALA A C 1
ATOM 2214 O O . ALA A 1 293 ? -4.404 -3.813 -21.111 1.00 70.06 293 ALA A O 1
ATOM 2215 N N . ILE A 1 294 ? -5.242 -3.118 -19.141 1.00 69.69 294 ILE A N 1
ATOM 2216 C CA . ILE A 1 294 ? -4.333 -3.856 -18.260 1.00 69.69 294 ILE A CA 1
ATOM 2217 C C . ILE A 1 294 ? -5.185 -4.756 -17.362 1.00 69.69 294 ILE A C 1
ATOM 2219 O O . ILE A 1 294 ? -6.159 -4.289 -16.770 1.00 69.69 294 ILE A O 1
ATOM 2223 N N . LEU A 1 295 ? -4.823 -6.037 -17.301 1.00 70.88 295 LEU A N 1
ATOM 2224 C CA . LEU A 1 295 ? -5.451 -7.034 -16.435 1.00 70.88 295 LEU A CA 1
ATOM 2225 C C . LEU A 1 295 ? -4.961 -6.874 -14.991 1.00 70.88 295 LEU A C 1
ATOM 2227 O O . LEU A 1 295 ? -3.789 -6.555 -14.763 1.00 70.88 295 LEU A O 1
ATOM 2231 N N . PHE A 1 296 ? -5.840 -7.115 -14.021 1.00 74.44 296 PHE A N 1
ATOM 2232 C CA . PHE A 1 296 ? -5.436 -7.233 -12.619 1.00 74.44 296 PHE A CA 1
ATOM 2233 C C . PHE A 1 296 ? -4.636 -8.521 -12.379 1.00 74.44 296 PHE A C 1
ATOM 2235 O O . PHE A 1 296 ? -4.648 -9.432 -13.207 1.00 74.44 296 PHE A O 1
ATOM 2242 N N . ARG A 1 297 ? -3.902 -8.607 -11.260 1.00 71.94 297 ARG A N 1
ATOM 2243 C CA . ARG A 1 297 ? -3.038 -9.772 -10.975 1.00 71.94 297 ARG A CA 1
ATOM 2244 C C . ARG A 1 297 ? -3.798 -11.099 -10.939 1.00 71.94 297 ARG A C 1
ATOM 2246 O O . ARG A 1 297 ? -3.256 -12.111 -11.367 1.00 71.94 297 ARG A O 1
ATOM 2253 N N . ASP A 1 298 ? -5.023 -11.085 -10.435 1.00 71.81 298 ASP A N 1
ATOM 2254 C CA . ASP A 1 298 ? -5.944 -12.222 -10.371 1.00 71.81 298 ASP A CA 1
ATOM 2255 C C . ASP A 1 298 ? -6.543 -12.595 -11.739 1.00 71.81 298 ASP A C 1
ATOM 2257 O O . ASP A 1 298 ? -6.980 -13.726 -11.933 1.00 71.81 298 ASP A O 1
ATOM 2261 N N . GLU A 1 299 ? -6.507 -11.680 -12.709 1.00 75.56 299 GLU A N 1
ATOM 2262 C CA . GLU A 1 299 ? -6.969 -11.899 -14.083 1.00 75.56 299 GLU A CA 1
ATOM 2263 C C . GLU A 1 299 ? -5.854 -12.387 -15.025 1.00 75.56 299 GLU A C 1
ATOM 2265 O O . GLU A 1 299 ? -6.120 -12.745 -16.176 1.00 75.56 299 GLU A O 1
ATOM 2270 N N . LEU A 1 300 ? -4.592 -12.381 -14.580 1.00 76.56 300 LEU A N 1
ATOM 2271 C CA . LEU A 1 300 ? -3.474 -12.814 -15.412 1.00 76.56 300 LEU A CA 1
ATOM 2272 C C . LEU A 1 300 ? -3.526 -14.335 -15.649 1.00 76.56 300 LEU A C 1
ATOM 2274 O O . LEU A 1 300 ? -3.698 -15.104 -14.704 1.00 76.56 300 LEU A O 1
ATOM 2278 N N . PRO A 1 301 ? -3.278 -14.807 -16.889 1.00 77.44 301 PRO A N 1
ATOM 2279 C CA . PRO A 1 301 ? -3.271 -16.240 -17.208 1.00 77.44 301 PRO A CA 1
ATOM 2280 C C . PRO A 1 301 ? -2.150 -17.013 -16.493 1.00 77.44 301 PRO A C 1
ATOM 2282 O O . PRO A 1 301 ? -2.193 -18.239 -16.419 1.00 77.44 301 PRO A O 1
ATOM 2285 N N . ALA A 1 302 ? -1.142 -16.306 -15.979 1.00 78.75 302 ALA A N 1
ATOM 2286 C CA . ALA A 1 302 ? -0.099 -16.839 -15.117 1.00 78.75 302 ALA A CA 1
ATOM 2287 C 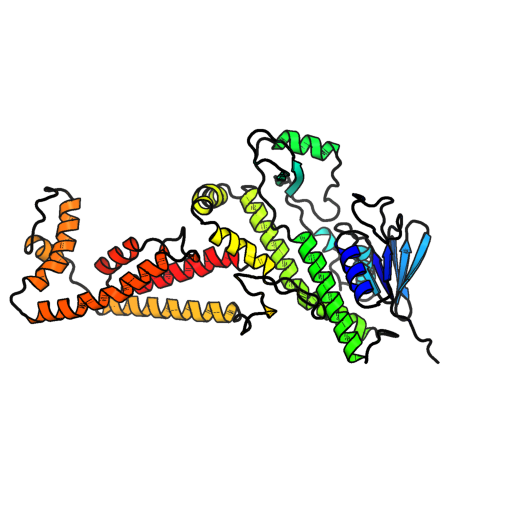C . ALA A 1 302 ? 0.339 -15.765 -14.115 1.00 78.75 302 ALA A C 1
ATOM 2289 O O . ALA A 1 302 ? 0.381 -14.577 -14.447 1.00 78.75 302 ALA A O 1
ATOM 2290 N N . GLN A 1 303 ? 0.706 -16.189 -12.905 1.00 68.25 303 GLN A N 1
ATOM 2291 C CA . GLN A 1 303 ? 1.256 -15.284 -11.900 1.00 68.25 303 GLN A CA 1
ATOM 2292 C C . GLN A 1 303 ? 2.574 -14.660 -12.397 1.00 68.25 303 GLN A C 1
ATOM 2294 O O . GLN A 1 303 ? 3.370 -15.353 -13.043 1.00 68.25 303 GLN A O 1
ATOM 2299 N N . PRO A 1 304 ? 2.832 -13.371 -12.107 1.00 67.94 304 PRO A N 1
ATOM 2300 C CA . PRO A 1 304 ? 4.102 -12.736 -12.439 1.00 67.94 304 PRO A CA 1
ATOM 2301 C C . PRO A 1 304 ? 5.284 -13.515 -11.850 1.00 67.94 304 PRO A C 1
ATOM 2303 O O . PRO A 1 304 ? 5.243 -13.955 -10.702 1.00 67.94 304 PRO A O 1
ATOM 2306 N N . ILE A 1 305 ? 6.350 -13.673 -12.636 1.00 71.06 305 ILE A N 1
ATOM 2307 C CA . ILE A 1 305 ? 7.581 -14.336 -12.190 1.00 71.06 305 ILE A CA 1
ATOM 2308 C C . ILE A 1 305 ? 8.201 -13.528 -11.042 1.00 71.06 305 ILE A C 1
ATOM 2310 O O . ILE A 1 305 ? 8.247 -12.297 -11.106 1.00 71.06 305 ILE A O 1
ATOM 2314 N N . ASP A 1 306 ? 8.709 -14.228 -10.023 1.00 68.31 306 ASP A N 1
ATOM 2315 C CA . ASP A 1 306 ? 9.382 -13.621 -8.872 1.00 68.31 306 ASP A CA 1
ATOM 2316 C C . ASP A 1 306 ? 10.459 -12.607 -9.333 1.00 68.31 306 ASP A C 1
ATOM 2318 O O . ASP A 1 306 ? 11.312 -12.948 -10.169 1.00 68.31 306 ASP A O 1
ATOM 2322 N N . PRO A 1 307 ? 10.464 -11.370 -8.796 1.00 67.88 307 PRO A N 1
ATOM 2323 C CA . PRO A 1 307 ? 11.427 -10.334 -9.168 1.00 67.88 307 PRO A CA 1
ATOM 2324 C C . PRO A 1 307 ? 12.898 -10.764 -9.060 1.00 67.88 307 PRO A C 1
ATOM 2326 O O . PRO A 1 307 ? 13.735 -10.312 -9.843 1.00 67.88 307 PRO A O 1
ATOM 2329 N N . ARG A 1 308 ? 13.236 -11.668 -8.132 1.00 71.12 308 ARG A N 1
ATOM 2330 C CA . ARG A 1 308 ? 14.588 -12.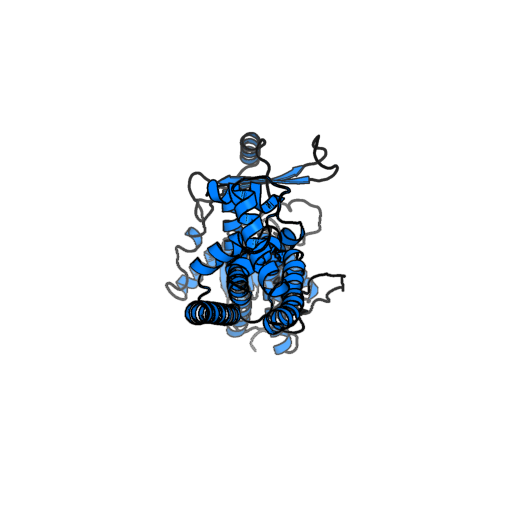219 -7.968 1.00 71.12 308 ARG A CA 1
ATOM 2331 C C . ARG A 1 308 ? 14.962 -13.112 -9.141 1.00 71.12 308 ARG A C 1
ATOM 2333 O O . ARG A 1 308 ? 16.062 -12.982 -9.676 1.00 71.12 308 ARG A O 1
ATOM 2340 N N . VAL A 1 309 ? 14.046 -13.985 -9.563 1.00 75.06 309 VAL A N 1
ATOM 2341 C CA . VAL A 1 309 ? 14.240 -14.866 -10.725 1.00 75.06 309 VAL A CA 1
ATOM 2342 C C . VAL A 1 309 ? 14.400 -14.019 -11.984 1.00 75.06 309 VAL A C 1
ATOM 2344 O O . VAL A 1 309 ? 15.359 -14.202 -12.735 1.00 75.06 309 VAL A O 1
ATOM 2347 N N . HIS A 1 310 ? 13.533 -13.021 -12.160 1.00 73.31 310 HIS A N 1
ATOM 2348 C CA . HIS A 1 310 ? 13.631 -12.043 -13.245 1.00 73.31 310 HIS A CA 1
ATOM 2349 C C . HIS A 1 310 ? 14.984 -11.317 -13.260 1.00 73.31 310 HIS A C 1
ATOM 2351 O O . HIS A 1 310 ? 15.642 -11.230 -14.298 1.00 73.31 310 HIS A O 1
ATOM 2357 N N . GLY A 1 311 ? 15.443 -10.843 -12.099 1.00 75.81 311 GLY A N 1
ATOM 2358 C CA . GLY A 1 311 ? 16.725 -10.157 -11.952 1.00 75.81 311 GLY A CA 1
ATOM 2359 C C . GLY A 1 311 ? 17.931 -11.042 -12.280 1.00 75.81 311 GLY A C 1
ATOM 2360 O O . GLY A 1 311 ? 18.873 -10.581 -12.927 1.00 75.81 311 GLY A O 1
ATOM 2361 N N . VAL A 1 312 ? 17.908 -12.318 -11.884 1.00 83.31 312 VAL A N 1
ATOM 2362 C CA . VAL A 1 312 ? 18.966 -13.284 -12.226 1.00 83.31 312 VAL A CA 1
ATOM 2363 C C . VAL A 1 312 ? 19.003 -13.536 -13.731 1.00 83.31 312 VAL A C 1
ATOM 2365 O O . VAL A 1 312 ? 20.069 -13.416 -14.333 1.00 83.31 312 VAL A O 1
ATOM 2368 N N . VAL A 1 313 ? 17.854 -13.817 -14.354 1.00 82.88 313 VAL A N 1
ATOM 2369 C CA . VAL A 1 313 ? 17.763 -14.056 -15.805 1.00 82.88 313 VAL A CA 1
ATOM 2370 C C . VAL A 1 313 ? 18.290 -12.851 -16.588 1.00 82.88 313 VAL A C 1
ATOM 2372 O O . VAL A 1 313 ? 19.110 -13.016 -17.494 1.00 82.88 313 VAL A O 1
ATOM 2375 N N . LYS A 1 314 ? 17.906 -11.631 -16.190 1.00 80.12 314 LYS A N 1
ATOM 2376 C CA . LYS A 1 314 ? 18.417 -10.385 -16.779 1.00 80.12 314 LYS A CA 1
ATOM 2377 C C . LYS A 1 314 ? 19.938 -10.268 -16.671 1.00 80.12 314 LYS A C 1
ATOM 2379 O O . LYS A 1 314 ? 20.604 -10.031 -17.676 1.00 80.12 314 LYS A O 1
ATOM 2384 N N . LYS A 1 315 ? 20.503 -10.471 -15.475 1.00 83.38 315 LYS A N 1
ATOM 2385 C CA . LYS A 1 315 ? 21.958 -10.398 -15.248 1.00 83.38 315 LYS A CA 1
ATOM 2386 C C . LYS A 1 315 ? 22.722 -11.426 -16.080 1.00 83.38 315 LYS A C 1
ATOM 2388 O O . LYS A 1 315 ? 23.758 -11.088 -16.647 1.00 83.38 315 LYS A O 1
ATOM 2393 N N . VAL A 1 316 ? 22.203 -12.649 -16.195 1.00 88.25 316 VAL A N 1
ATOM 2394 C CA . VAL A 1 316 ? 22.793 -13.704 -17.033 1.00 88.25 316 VAL A CA 1
ATOM 2395 C C . VAL A 1 316 ? 22.776 -13.305 -18.508 1.00 88.25 316 VAL A C 1
ATOM 2397 O O . VAL A 1 316 ? 23.799 -13.435 -19.178 1.00 88.25 316 VAL A O 1
ATOM 2400 N N . PHE A 1 317 ? 21.657 -12.775 -19.008 1.00 83.69 317 PHE A N 1
ATOM 2401 C CA . PHE A 1 317 ? 21.547 -12.310 -20.392 1.00 83.69 317 PHE A CA 1
ATOM 2402 C C . PHE A 1 317 ? 22.539 -11.181 -20.711 1.00 83.69 317 PHE A C 1
ATOM 2404 O O . PHE A 1 317 ? 23.236 -11.223 -21.719 1.00 83.69 317 PHE A O 1
ATOM 2411 N N . ILE A 1 318 ? 22.680 -10.192 -19.831 1.00 82.81 318 ILE A N 1
ATOM 2412 C CA . ILE A 1 318 ? 23.637 -9.092 -20.040 1.00 82.81 318 ILE A CA 1
ATOM 2413 C C . ILE A 1 318 ? 25.071 -9.596 -19.940 1.00 82.81 318 ILE A C 1
ATOM 2415 O O . ILE A 1 318 ? 25.916 -9.209 -20.742 1.00 82.81 318 ILE A O 1
ATOM 2419 N N . GLY A 1 319 ? 25.349 -10.474 -18.973 1.00 84.00 319 GLY A N 1
ATOM 2420 C CA . GLY A 1 319 ? 26.656 -11.102 -18.823 1.00 84.00 319 GLY A CA 1
ATOM 2421 C C . GLY A 1 319 ? 27.056 -11.885 -20.073 1.00 84.00 319 GLY A C 1
ATOM 2422 O O . GLY A 1 319 ? 28.198 -11.777 -20.519 1.00 84.00 319 GLY A O 1
ATOM 2423 N N . SER A 1 320 ? 26.116 -12.609 -20.689 1.00 85.81 320 SER A N 1
ATOM 2424 C CA . SER A 1 320 ? 26.370 -13.345 -21.931 1.00 85.81 320 SER A CA 1
ATOM 2425 C C . SER A 1 320 ? 26.594 -12.410 -23.121 1.00 85.81 320 SER A C 1
ATOM 2427 O O . SER A 1 320 ? 27.531 -12.633 -23.888 1.00 85.81 320 SER A O 1
ATOM 2429 N N . MET A 1 321 ? 25.829 -11.319 -23.239 1.00 83.06 321 MET A N 1
ATOM 2430 C CA . MET A 1 321 ? 26.051 -10.295 -24.269 1.00 83.06 321 MET A CA 1
ATOM 2431 C C . MET A 1 321 ? 27.391 -9.570 -24.086 1.00 83.06 321 MET A C 1
ATOM 2433 O O . MET A 1 321 ? 28.126 -9.370 -25.053 1.00 83.06 321 MET A O 1
ATOM 2437 N N . GLY A 1 322 ? 27.760 -9.236 -22.848 1.00 81.56 322 GLY A N 1
ATOM 2438 C CA . GLY A 1 322 ? 29.053 -8.639 -22.517 1.00 81.56 322 GLY A CA 1
ATOM 2439 C C . GLY A 1 322 ? 30.221 -9.572 -22.840 1.00 81.56 322 GLY A C 1
ATOM 2440 O O . GLY A 1 322 ? 31.209 -9.144 -23.436 1.00 81.56 322 GLY A O 1
ATOM 2441 N N . LEU A 1 323 ? 30.096 -10.864 -22.526 1.00 84.81 323 LEU A N 1
ATOM 2442 C CA . LEU A 1 323 ? 31.088 -11.872 -22.899 1.00 84.81 323 LEU A CA 1
ATOM 2443 C C . LEU A 1 323 ? 31.213 -11.998 -24.423 1.00 84.81 323 LEU A C 1
ATOM 2445 O O . LEU A 1 323 ? 32.329 -12.004 -24.945 1.00 84.81 323 LEU A O 1
ATOM 2449 N N . LEU A 1 324 ? 30.088 -12.049 -25.140 1.00 80.31 324 LEU A N 1
ATOM 2450 C CA . LEU A 1 324 ? 30.062 -12.121 -26.600 1.00 80.31 324 LEU A CA 1
ATOM 2451 C C . LEU A 1 324 ? 30.743 -10.901 -27.237 1.00 80.31 324 LEU A C 1
ATOM 2453 O O . LEU A 1 324 ? 31.522 -11.049 -28.182 1.00 80.31 324 LEU A O 1
ATOM 2457 N N . TYR A 1 325 ? 30.517 -9.708 -26.684 1.00 78.19 325 TYR A N 1
ATOM 2458 C CA . TYR A 1 325 ? 31.200 -8.484 -27.095 1.00 78.19 325 TYR A CA 1
ATOM 2459 C C . TYR A 1 325 ? 32.718 -8.561 -26.878 1.00 78.19 325 TYR A C 1
ATOM 2461 O O . TYR A 1 325 ? 33.489 -8.260 -27.792 1.00 78.19 325 TYR A O 1
ATOM 2469 N N . LEU A 1 326 ? 33.168 -9.016 -25.702 1.00 80.50 326 LEU A N 1
ATOM 2470 C CA . LEU A 1 326 ? 34.595 -9.159 -25.390 1.00 80.50 326 LEU A CA 1
ATOM 2471 C C . LEU A 1 326 ? 35.292 -10.172 -26.308 1.00 80.50 326 LEU A C 1
ATOM 2473 O O . LEU A 1 326 ? 36.387 -9.898 -26.808 1.00 80.50 326 LEU A O 1
ATOM 2477 N N . VAL A 1 327 ? 34.654 -11.319 -26.563 1.00 78.81 327 VAL A N 1
ATOM 2478 C CA . VAL A 1 327 ? 35.153 -12.336 -27.500 1.00 78.81 327 VAL A CA 1
ATOM 2479 C C . VAL A 1 327 ? 35.245 -11.754 -28.908 1.00 78.81 327 VAL A C 1
ATOM 2481 O O . VAL A 1 327 ? 36.289 -11.874 -29.549 1.00 78.81 327 VAL A O 1
ATOM 2484 N N . SER A 1 328 ? 34.207 -11.048 -29.357 1.00 69.00 328 SER A N 1
ATOM 2485 C CA . SER A 1 328 ? 34.170 -10.446 -30.693 1.00 69.00 328 SER A CA 1
ATOM 2486 C C . SER A 1 328 ? 35.250 -9.382 -30.875 1.00 69.00 328 SER A C 1
ATOM 2488 O O . SER A 1 328 ? 35.947 -9.397 -31.883 1.00 69.00 328 SER A O 1
ATOM 2490 N N . ARG A 1 329 ? 35.496 -8.523 -29.875 1.00 69.06 329 ARG A N 1
ATOM 2491 C CA . ARG A 1 329 ? 36.597 -7.542 -29.916 1.00 69.06 329 ARG A CA 1
ATOM 2492 C C . ARG A 1 329 ? 37.987 -8.173 -29.949 1.00 69.06 329 ARG A C 1
ATOM 2494 O O . ARG A 1 329 ? 38.929 -7.563 -30.458 1.00 69.06 329 ARG A O 1
ATOM 2501 N N . LYS A 1 330 ? 38.149 -9.358 -29.356 1.00 71.75 330 LYS A N 1
ATOM 2502 C CA . LYS A 1 330 ? 39.429 -10.075 -29.351 1.00 71.75 330 LYS A CA 1
ATOM 2503 C C . LYS A 1 330 ? 39.649 -10.858 -30.649 1.00 71.75 330 LYS A C 1
ATOM 2505 O O . LYS A 1 330 ? 40.785 -10.908 -31.109 1.00 71.75 330 LYS A O 1
ATOM 2510 N N . ALA A 1 331 ? 38.590 -11.431 -31.222 1.00 63.19 331 ALA A N 1
ATOM 2511 C CA . ALA A 1 331 ? 38.636 -12.250 -32.433 1.00 63.19 331 ALA A CA 1
ATOM 2512 C C . ALA A 1 331 ? 38.586 -11.427 -33.735 1.00 63.19 331 ALA A C 1
ATOM 2514 O O . ALA A 1 331 ? 39.284 -11.755 -34.689 1.00 63.19 331 ALA A O 1
ATOM 2515 N N . PHE A 1 332 ? 37.814 -10.338 -33.766 1.00 57.62 332 PHE A N 1
ATOM 2516 C CA . PHE A 1 332 ? 37.594 -9.490 -34.940 1.00 57.62 332 PHE A CA 1
ATOM 2517 C C . PHE A 1 332 ? 38.146 -8.083 -34.690 1.00 57.62 332 PHE A C 1
ATOM 2519 O O . PHE A 1 332 ? 37.411 -7.130 -34.432 1.00 57.62 332 PHE A O 1
ATOM 2526 N N . ARG A 1 333 ? 39.473 -7.935 -34.735 1.00 56.84 333 ARG A N 1
ATOM 2527 C CA . ARG A 1 333 ? 40.100 -6.607 -34.756 1.00 56.84 333 ARG A CA 1
ATOM 2528 C C . ARG A 1 333 ? 40.087 -6.085 -36.187 1.00 56.84 333 ARG A C 1
ATOM 2530 O O . ARG A 1 333 ? 40.856 -6.564 -37.011 1.00 56.84 333 ARG A O 1
ATOM 2537 N N . LEU A 1 334 ? 39.243 -5.095 -36.472 1.00 53.28 334 LEU A N 1
ATOM 2538 C CA . LEU A 1 334 ? 39.383 -4.309 -37.696 1.00 53.28 334 LEU A CA 1
ATOM 2539 C C . LEU A 1 334 ? 40.694 -3.503 -37.608 1.00 53.28 334 LEU A C 1
ATOM 2541 O O . LEU A 1 334 ? 40.885 -2.772 -36.628 1.00 53.28 334 LEU A O 1
ATOM 2545 N N . PRO A 1 335 ? 41.618 -3.627 -38.576 1.00 56.47 335 PRO A N 1
ATOM 2546 C CA . PRO A 1 335 ? 42.823 -2.813 -38.609 1.00 56.47 335 PRO A CA 1
ATOM 2547 C C . PRO A 1 335 ? 42.444 -1.377 -38.998 1.00 56.47 335 PRO A C 1
ATOM 2549 O O . PRO A 1 335 ? 42.419 -1.011 -40.168 1.00 56.47 335 PRO A O 1
ATOM 2552 N N . PHE A 1 336 ? 42.139 -0.532 -38.010 1.00 50.41 336 PHE A N 1
ATOM 2553 C CA . PHE A 1 336 ? 41.743 0.867 -38.235 1.00 50.41 336 PHE A CA 1
ATOM 2554 C C . PHE A 1 336 ? 42.773 1.683 -39.041 1.00 50.41 336 PHE A C 1
ATOM 2556 O O . PHE A 1 336 ? 42.397 2.636 -39.720 1.00 50.41 336 PHE A O 1
ATOM 2563 N N . SER A 1 337 ? 44.052 1.292 -39.024 1.00 55.34 337 SER A N 1
ATOM 2564 C CA . SER A 1 337 ? 45.107 1.878 -39.862 1.00 55.34 337 SER A CA 1
ATOM 2565 C C . SER A 1 337 ? 44.912 1.636 -41.364 1.00 55.34 337 SER A C 1
ATOM 2567 O O . SER A 1 337 ? 45.377 2.433 -42.170 1.00 55.34 337 SER A O 1
ATOM 2569 N N . GLU A 1 338 ? 44.227 0.559 -41.757 1.00 55.34 338 GLU A N 1
ATOM 2570 C CA . GLU A 1 338 ? 43.915 0.262 -43.162 1.00 55.34 338 GLU A CA 1
ATOM 2571 C C . GLU A 1 338 ? 42.647 0.987 -43.631 1.00 55.34 338 GLU A C 1
ATOM 2573 O O . GLU A 1 338 ? 42.571 1.419 -44.780 1.00 55.34 338 GLU A O 1
ATOM 2578 N N . ILE A 1 339 ? 41.695 1.227 -42.725 1.00 52.06 339 ILE A N 1
ATOM 2579 C CA . ILE A 1 339 ? 40.453 1.959 -43.017 1.00 52.06 339 ILE A CA 1
ATOM 2580 C C . ILE A 1 339 ? 40.740 3.434 -43.367 1.00 52.06 339 ILE A C 1
ATOM 2582 O O . ILE A 1 339 ? 40.105 3.991 -44.265 1.00 52.06 339 ILE A O 1
ATOM 2586 N N . ASP A 1 340 ? 41.735 4.065 -42.729 1.00 53.50 340 ASP A N 1
ATOM 2587 C CA . ASP A 1 340 ? 42.171 5.427 -43.088 1.00 53.50 340 ASP A CA 1
ATOM 2588 C C . ASP A 1 340 ? 42.680 5.501 -44.543 1.00 53.50 340 ASP A C 1
ATOM 2590 O O . ASP A 1 340 ? 42.380 6.454 -45.269 1.00 53.50 340 ASP A O 1
ATOM 2594 N N . ASN A 1 341 ? 43.361 4.449 -45.014 1.00 58.41 341 ASN A N 1
ATOM 2595 C CA . ASN A 1 341 ? 43.818 4.326 -46.402 1.00 58.41 341 ASN A CA 1
ATOM 2596 C C . ASN A 1 341 ? 42.660 4.057 -47.383 1.00 58.41 341 ASN A C 1
ATOM 2598 O O . ASN A 1 341 ? 42.693 4.525 -48.525 1.00 58.41 341 ASN A O 1
ATOM 2602 N N . TRP A 1 342 ? 41.607 3.359 -46.949 1.00 53.44 342 TRP A N 1
ATOM 2603 C CA . TRP A 1 342 ? 40.390 3.133 -47.742 1.00 53.44 342 TRP A CA 1
ATOM 2604 C C . TRP A 1 342 ? 39.571 4.413 -47.945 1.00 53.44 342 TRP A C 1
ATOM 2606 O O . TRP A 1 342 ? 39.084 4.665 -49.048 1.00 53.44 342 TRP A O 1
ATOM 2616 N N . SER A 1 343 ? 39.491 5.280 -46.926 1.00 51.69 343 SER A N 1
ATOM 2617 C CA . SER A 1 343 ? 38.817 6.588 -47.034 1.00 51.69 343 SER A CA 1
ATOM 2618 C C . SER A 1 343 ? 39.454 7.509 -48.085 1.00 51.69 343 SER A C 1
ATOM 2620 O O . SER A 1 343 ? 38.777 8.324 -48.711 1.00 51.69 343 SER A O 1
ATOM 2622 N N . LYS A 1 344 ? 40.761 7.337 -48.317 1.00 56.75 344 LYS A N 1
ATOM 2623 C CA . LYS A 1 344 ? 41.552 8.099 -49.291 1.00 56.75 344 LYS A CA 1
ATOM 2624 C C . LYS A 1 344 ? 41.463 7.545 -50.716 1.00 56.75 344 LYS A C 1
ATOM 2626 O O . LYS A 1 344 ? 41.848 8.251 -51.644 1.00 56.75 344 LYS A O 1
ATOM 2631 N N . SER A 1 345 ? 40.977 6.314 -50.907 1.00 55.62 345 SER A N 1
ATOM 2632 C CA . SER A 1 345 ? 41.040 5.600 -52.194 1.00 55.62 345 SER A CA 1
ATOM 2633 C C . SER A 1 345 ? 39.689 5.354 -52.881 1.00 55.62 345 SER A C 1
ATOM 2635 O O . SER A 1 345 ? 39.692 5.133 -54.089 1.00 55.62 345 SER A O 1
ATOM 2637 N N . ALA A 1 346 ? 38.546 5.426 -52.185 1.00 55.00 346 ALA A N 1
ATOM 2638 C CA . ALA A 1 346 ? 37.304 4.851 -52.724 1.00 55.00 346 ALA A CA 1
ATOM 2639 C C . ALA A 1 346 ? 36.274 5.829 -53.323 1.00 55.00 346 ALA A C 1
ATOM 2641 O O . ALA A 1 346 ? 35.740 5.545 -54.388 1.00 55.00 346 ALA A O 1
ATOM 2642 N N . MET A 1 347 ? 35.952 6.972 -52.709 1.00 56.09 347 MET A N 1
ATOM 2643 C CA . MET A 1 347 ? 35.067 7.981 -53.326 1.00 56.09 347 MET A CA 1
ATOM 2644 C C . MET A 1 347 ? 34.963 9.217 -52.430 1.00 56.09 347 MET A C 1
ATOM 2646 O O . MET A 1 347 ? 34.649 9.097 -51.251 1.00 56.09 347 MET A O 1
ATOM 2650 N N . THR A 1 348 ? 35.170 10.416 -52.981 1.00 57.53 348 THR A N 1
ATOM 2651 C CA . THR A 1 348 ? 34.989 11.679 -52.243 1.00 57.53 348 THR A CA 1
ATOM 2652 C C . THR A 1 348 ? 33.613 12.288 -52.523 1.00 57.53 348 THR A C 1
ATOM 2654 O O . THR A 1 348 ? 33.284 12.638 -53.660 1.00 57.53 348 THR A O 1
ATOM 2657 N N . LEU A 1 349 ? 32.796 12.468 -51.480 1.00 57.22 349 LEU A N 1
ATOM 2658 C CA . LEU A 1 349 ? 31.566 13.258 -51.530 1.00 57.22 349 LEU A CA 1
ATOM 2659 C C . LEU A 1 349 ? 31.926 14.740 -51.697 1.00 57.22 349 LEU A C 1
ATOM 2661 O O . LEU A 1 349 ? 32.126 15.473 -50.732 1.00 57.22 349 LEU A O 1
ATOM 2665 N N . LYS A 1 350 ? 31.953 15.224 -52.943 1.00 57.94 350 LYS A N 1
ATOM 2666 C CA . LYS A 1 350 ? 32.262 16.633 -53.266 1.00 57.94 350 LYS A CA 1
ATOM 2667 C C . LYS A 1 350 ? 31.256 17.656 -52.708 1.00 57.94 350 LYS A C 1
ATOM 2669 O O . LYS A 1 350 ? 31.514 18.854 -52.759 1.00 57.94 350 LYS A O 1
ATOM 2674 N N . ARG A 1 351 ? 30.106 17.211 -52.185 1.00 56.53 351 ARG A N 1
ATOM 2675 C CA . ARG A 1 351 ? 28.962 18.062 -51.804 1.00 56.53 351 ARG A CA 1
ATOM 2676 C C . ARG A 1 351 ? 29.186 18.910 -50.542 1.00 56.53 351 ARG A C 1
ATOM 2678 O O . ARG A 1 351 ? 28.529 19.934 -50.407 1.00 56.53 351 ARG A O 1
ATOM 2685 N N . PHE A 1 352 ? 30.096 18.520 -49.645 1.00 55.00 352 PHE A N 1
ATOM 2686 C CA . PHE A 1 352 ? 30.312 19.194 -48.348 1.00 55.00 352 PHE A CA 1
ATOM 2687 C C . PHE A 1 352 ? 31.656 19.941 -48.225 1.00 55.00 352 PHE A C 1
ATOM 2689 O O . PHE A 1 352 ? 32.010 20.401 -47.137 1.00 55.00 352 PHE A O 1
ATOM 2696 N N . GLY A 1 353 ? 32.404 20.086 -49.327 1.00 64.00 353 GLY A N 1
ATOM 2697 C CA . GLY A 1 353 ? 33.731 20.715 -49.327 1.00 64.00 353 GLY A CA 1
ATOM 2698 C C . GLY A 1 353 ? 34.767 19.975 -48.463 1.00 64.00 353 GLY A C 1
ATOM 2699 O O . GLY A 1 353 ? 34.547 18.835 -48.052 1.00 64.00 353 GLY A O 1
ATOM 2700 N N . ASN A 1 354 ? 35.896 20.631 -48.170 1.00 66.88 354 ASN A N 1
ATOM 2701 C CA . ASN A 1 354 ? 36.976 20.096 -47.323 1.00 66.88 354 ASN A CA 1
ATOM 2702 C C . ASN A 1 354 ? 36.744 20.470 -45.851 1.00 66.88 354 ASN A C 1
ATOM 2704 O O . ASN A 1 354 ? 37.444 21.309 -45.287 1.00 66.88 354 ASN A O 1
ATOM 2708 N N . THR A 1 355 ? 35.705 19.900 -45.244 1.00 74.81 355 THR A N 1
ATOM 2709 C CA . THR A 1 355 ? 35.398 20.088 -43.819 1.00 74.81 355 THR A CA 1
ATOM 2710 C C . THR A 1 355 ? 35.651 18.804 -43.036 1.00 74.81 355 THR A C 1
ATOM 2712 O O . THR A 1 355 ? 35.517 17.710 -43.573 1.00 74.81 355 THR A O 1
ATOM 2715 N N . ARG A 1 356 ? 35.914 18.919 -41.728 1.00 66.94 356 ARG A N 1
ATOM 2716 C CA . ARG A 1 356 ? 36.082 17.760 -40.827 1.00 66.94 356 ARG A CA 1
ATOM 2717 C C . ARG A 1 356 ? 34.868 16.817 -40.829 1.00 66.94 356 ARG A C 1
ATOM 2719 O O . ARG A 1 356 ? 35.010 15.620 -40.622 1.00 66.94 356 ARG A O 1
ATOM 2726 N N . ALA A 1 357 ? 33.672 17.360 -41.068 1.00 65.69 357 ALA A N 1
ATOM 2727 C CA . ALA A 1 357 ? 32.454 16.574 -41.244 1.00 65.69 357 ALA A CA 1
ATOM 2728 C C . ALA A 1 357 ? 32.478 15.775 -42.558 1.00 65.69 357 ALA A C 1
ATOM 2730 O O . ALA A 1 357 ? 32.086 14.614 -42.567 1.00 65.69 357 ALA A O 1
ATOM 2731 N N . SER A 1 358 ? 32.980 16.370 -43.645 1.00 66.62 358 SER A N 1
ATOM 2732 C CA . SER A 1 358 ? 33.184 15.695 -44.933 1.00 66.62 358 SER A CA 1
ATOM 2733 C C . SER A 1 358 ? 34.117 14.492 -44.792 1.00 66.62 358 SER A C 1
ATOM 2735 O O . SER A 1 358 ? 33.794 13.422 -45.297 1.00 66.62 358 SER A O 1
ATOM 2737 N N . ASP A 1 359 ? 35.207 14.616 -44.030 1.00 67.19 359 ASP A N 1
ATOM 2738 C CA . ASP A 1 359 ? 36.135 13.504 -43.773 1.00 67.19 359 ASP A CA 1
ATOM 2739 C C . ASP A 1 359 ? 35.443 12.338 -43.051 1.00 67.19 359 ASP A C 1
ATOM 2741 O O . ASP A 1 359 ? 35.588 11.181 -43.442 1.00 67.19 359 ASP A O 1
ATOM 2745 N N . ILE A 1 360 ? 34.610 12.645 -42.051 1.00 67.31 360 ILE A N 1
ATOM 2746 C CA . ILE A 1 360 ? 33.813 11.648 -41.324 1.00 67.31 360 ILE A CA 1
ATOM 2747 C C . ILE A 1 360 ? 32.791 10.978 -42.259 1.00 67.31 360 ILE A C 1
ATOM 2749 O O . ILE A 1 360 ? 32.680 9.754 -42.277 1.00 67.31 360 ILE A O 1
ATOM 2753 N N . PHE A 1 361 ? 32.061 11.744 -43.075 1.00 66.94 361 PHE A N 1
ATOM 2754 C CA . PHE A 1 361 ? 31.093 11.177 -44.023 1.00 66.94 361 PHE A CA 1
ATOM 2755 C C . PHE A 1 361 ? 31.763 10.351 -45.130 1.00 66.94 361 PHE A C 1
ATOM 2757 O O . PHE A 1 361 ? 31.237 9.305 -45.517 1.00 66.94 361 PHE A O 1
ATOM 2764 N N . ASN A 1 362 ? 32.929 10.776 -45.616 1.00 67.81 362 ASN A N 1
ATOM 2765 C CA . ASN A 1 362 ? 33.714 10.040 -46.606 1.00 67.81 362 ASN A CA 1
ATOM 2766 C C . AS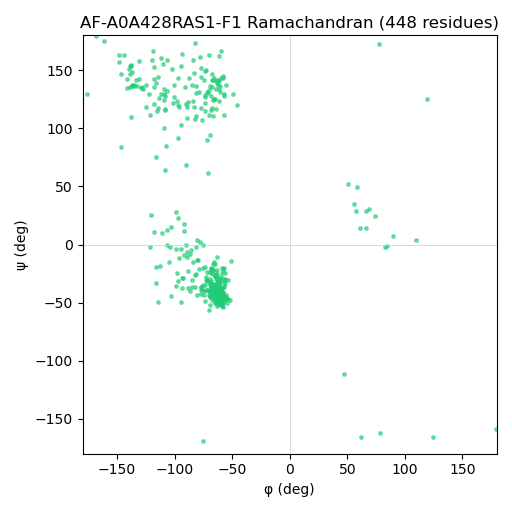N A 1 362 ? 34.266 8.734 -46.032 1.00 67.81 362 ASN A C 1
ATOM 2768 O O . ASN A 1 362 ? 34.265 7.728 -46.739 1.00 67.81 362 ASN A O 1
ATOM 2772 N N . LEU A 1 363 ? 34.658 8.715 -44.756 1.00 67.06 363 LEU A N 1
ATOM 2773 C CA . LEU A 1 363 ? 35.052 7.498 -44.046 1.00 67.06 363 LEU A CA 1
ATOM 2774 C C . LEU A 1 363 ? 33.912 6.466 -44.031 1.00 67.06 363 LEU A C 1
ATOM 2776 O O . LEU A 1 363 ? 34.111 5.328 -44.455 1.00 67.06 363 LEU A O 1
ATOM 2780 N N . PHE A 1 364 ? 32.702 6.874 -43.629 1.00 65.19 364 PHE A N 1
ATOM 2781 C CA . PHE A 1 364 ? 31.530 5.986 -43.615 1.00 65.19 364 PHE A CA 1
ATOM 2782 C C . PHE A 1 364 ? 31.116 5.523 -45.019 1.00 65.19 364 PHE A C 1
ATOM 2784 O O . PHE A 1 364 ? 30.773 4.359 -45.215 1.00 65.19 364 PHE A O 1
ATOM 2791 N N . THR A 1 365 ? 31.175 6.414 -46.010 1.00 65.44 365 THR A N 1
ATOM 2792 C CA . THR A 1 365 ? 30.792 6.096 -47.396 1.00 65.44 365 THR A CA 1
ATOM 2793 C C . THR A 1 365 ? 31.794 5.143 -48.048 1.00 65.44 365 THR A C 1
ATOM 2795 O O . THR A 1 365 ? 31.401 4.203 -48.736 1.00 65.44 365 THR A O 1
ATOM 2798 N N . SER A 1 366 ? 33.090 5.339 -47.796 1.00 64.19 366 SER A N 1
ATOM 2799 C CA . SER A 1 366 ? 34.160 4.512 -48.364 1.00 64.19 366 SER A CA 1
ATOM 2800 C C . SER A 1 366 ? 34.157 3.093 -47.801 1.00 64.19 366 SER A C 1
ATOM 2802 O O . SER A 1 366 ? 34.360 2.149 -48.557 1.00 64.19 366 SER A O 1
ATOM 2804 N N . ALA A 1 367 ? 33.844 2.922 -46.512 1.00 64.25 367 ALA A N 1
ATOM 2805 C CA . ALA A 1 367 ? 33.729 1.602 -45.886 1.00 64.25 367 ALA A CA 1
ATOM 2806 C C . ALA A 1 367 ? 32.681 0.694 -46.567 1.00 64.25 367 ALA A C 1
ATOM 2808 O O . ALA A 1 367 ? 32.851 -0.522 -46.601 1.00 64.25 367 ALA A O 1
ATOM 2809 N N . LEU A 1 368 ? 31.626 1.280 -47.149 1.00 62.56 368 LEU A N 1
ATOM 2810 C CA . LEU A 1 368 ? 30.595 0.561 -47.910 1.00 62.56 368 LEU A CA 1
ATOM 2811 C C . LEU A 1 368 ? 30.882 0.509 -49.418 1.00 62.56 368 LEU A C 1
ATOM 2813 O O . LEU A 1 368 ? 30.455 -0.431 -50.082 1.00 62.56 368 LEU A O 1
ATOM 2817 N N . ALA A 1 369 ? 31.589 1.502 -49.966 1.00 63.91 369 ALA A N 1
ATOM 2818 C CA . ALA A 1 369 ? 31.881 1.591 -51.395 1.00 63.91 369 ALA A CA 1
ATOM 2819 C C . ALA A 1 369 ? 33.002 0.640 -51.839 1.00 63.91 369 ALA A C 1
ATOM 2821 O O . ALA A 1 369 ? 32.870 0.025 -52.895 1.00 63.91 369 ALA A O 1
ATOM 2822 N N . VAL A 1 370 ? 34.062 0.470 -51.033 1.00 65.25 370 VAL A N 1
ATOM 2823 C CA . VAL A 1 370 ? 35.221 -0.376 -51.386 1.00 65.25 370 VAL A CA 1
ATOM 2824 C C . VAL A 1 370 ? 34.807 -1.804 -51.765 1.00 65.25 370 VAL A C 1
ATOM 2826 O O . VAL A 1 370 ? 35.159 -2.217 -52.870 1.00 65.25 370 VAL A O 1
ATOM 2829 N N . PRO A 1 371 ? 33.990 -2.531 -50.971 1.00 64.75 371 PRO A N 1
ATOM 2830 C CA . PRO A 1 371 ? 33.577 -3.892 -51.325 1.00 64.75 371 PRO A CA 1
ATOM 2831 C C . PRO A 1 371 ? 32.680 -3.961 -52.573 1.00 64.75 371 PRO A C 1
ATOM 2833 O O . PRO A 1 371 ? 32.638 -4.989 -53.243 1.00 64.75 371 PRO A O 1
ATOM 2836 N N . ILE A 1 372 ? 31.957 -2.879 -52.900 1.00 66.00 372 ILE A N 1
ATOM 2837 C CA . ILE A 1 372 ? 31.113 -2.781 -54.107 1.00 66.00 372 ILE A CA 1
ATOM 2838 C C . ILE A 1 372 ? 31.982 -2.597 -55.351 1.00 66.00 372 ILE A C 1
ATOM 2840 O O . ILE A 1 372 ? 31.690 -3.163 -56.403 1.00 66.00 372 ILE A O 1
ATOM 2844 N N . THR A 1 373 ? 33.038 -1.793 -55.238 1.00 67.50 373 THR A N 1
ATOM 2845 C CA . THR A 1 373 ? 33.945 -1.469 -56.345 1.00 67.50 373 THR A CA 1
ATOM 2846 C C . THR A 1 373 ? 35.110 -2.442 -56.486 1.00 67.50 373 THR A C 1
ATOM 2848 O O . THR A 1 373 ? 35.836 -2.351 -57.472 1.00 67.50 373 THR A O 1
ATOM 2851 N N . ASP A 1 374 ? 35.275 -3.376 -55.545 1.00 67.94 374 ASP A N 1
ATOM 2852 C CA . ASP A 1 374 ? 36.358 -4.360 -55.559 1.00 67.94 374 ASP A CA 1
ATOM 2853 C C . ASP A 1 374 ? 36.334 -5.196 -56.849 1.00 67.94 374 ASP A C 1
ATOM 2855 O O . ASP A 1 374 ? 35.268 -5.474 -57.416 1.00 67.94 374 ASP A O 1
ATOM 2859 N N . ALA A 1 375 ? 37.522 -5.550 -57.334 1.00 70.00 375 ALA A N 1
ATOM 2860 C CA . ALA A 1 375 ? 37.701 -6.408 -58.494 1.00 70.00 375 ALA A CA 1
ATOM 2861 C C . ALA A 1 375 ? 37.359 -7.870 -58.167 1.00 70.00 375 ALA A C 1
ATOM 2863 O O . ALA A 1 375 ? 36.929 -8.595 -59.065 1.00 70.00 375 ALA A O 1
ATOM 2864 N N . ASP A 1 376 ? 37.508 -8.291 -56.904 1.00 75.75 376 ASP A N 1
ATOM 2865 C CA . ASP A 1 376 ? 37.105 -9.617 -56.437 1.00 75.75 376 ASP A CA 1
ATOM 2866 C C . ASP A 1 376 ? 35.574 -9.690 -56.234 1.00 75.75 376 ASP A C 1
ATOM 2868 O O . ASP A 1 376 ? 35.014 -8.993 -55.377 1.00 75.75 376 ASP A O 1
ATOM 2872 N N . PRO A 1 377 ? 34.854 -10.558 -56.974 1.00 76.38 377 PRO A N 1
ATOM 2873 C CA . PRO A 1 377 ? 33.417 -10.757 -56.795 1.00 76.38 377 PRO A CA 1
ATOM 2874 C C . PRO A 1 377 ? 33.030 -11.221 -55.384 1.00 76.38 377 PRO A C 1
ATOM 2876 O O . PRO A 1 377 ? 31.894 -10.995 -54.961 1.00 76.38 377 PRO A O 1
ATOM 2879 N N . SER A 1 378 ? 33.949 -11.856 -54.651 1.00 70.12 378 SER A N 1
ATOM 2880 C CA . SER A 1 378 ? 33.707 -12.407 -53.313 1.00 70.12 378 SER A CA 1
ATOM 2881 C C . SER A 1 378 ? 33.305 -11.322 -52.310 1.00 70.12 378 SER A C 1
ATOM 2883 O O . SER A 1 378 ? 32.359 -11.515 -51.543 1.00 70.12 378 SER A O 1
ATOM 2885 N N . ALA A 1 379 ? 33.941 -10.147 -52.376 1.00 67.31 379 ALA A N 1
ATOM 2886 C CA . ALA A 1 379 ? 33.624 -8.998 -51.527 1.00 67.31 379 ALA A CA 1
ATOM 2887 C C . ALA A 1 379 ? 32.204 -8.463 -51.787 1.00 67.31 379 ALA A C 1
ATOM 2889 O O . ALA A 1 379 ? 31.455 -8.166 -50.851 1.00 67.31 379 ALA A O 1
ATOM 2890 N N . ARG A 1 380 ? 31.786 -8.426 -53.060 1.00 72.25 380 ARG A N 1
ATOM 2891 C CA . ARG A 1 380 ? 30.426 -8.026 -53.454 1.00 72.25 380 ARG A CA 1
ATOM 2892 C C . ARG A 1 380 ? 29.396 -9.028 -52.952 1.00 72.25 380 ARG A C 1
ATOM 2894 O O . ARG A 1 380 ? 28.383 -8.625 -52.391 1.00 72.25 380 ARG A O 1
ATOM 2901 N N . VAL A 1 381 ? 29.648 -10.327 -53.124 1.00 74.19 381 VAL A N 1
ATOM 2902 C CA . VAL A 1 381 ? 28.755 -11.398 -52.647 1.00 74.19 381 VAL A CA 1
ATOM 2903 C C . VAL A 1 381 ? 28.621 -11.363 -51.123 1.00 74.19 381 VAL A C 1
ATOM 2905 O O . VAL A 1 381 ? 27.514 -11.489 -50.601 1.00 74.19 381 VAL A O 1
ATOM 2908 N N . GLN A 1 382 ? 29.717 -11.125 -50.400 1.00 71.56 382 GLN A N 1
ATOM 2909 C CA . GLN A 1 382 ? 29.696 -10.979 -48.946 1.00 71.56 382 GLN A CA 1
ATOM 2910 C C . GLN A 1 382 ? 28.881 -9.755 -48.506 1.00 71.56 382 GLN A C 1
ATOM 2912 O O . GLN A 1 382 ? 28.086 -9.859 -47.571 1.00 71.56 382 GLN A O 1
ATOM 2917 N N . LEU A 1 383 ? 29.005 -8.622 -49.204 1.00 72.88 383 LEU A N 1
ATOM 2918 C CA . LEU A 1 383 ? 28.200 -7.431 -48.932 1.00 72.88 383 LEU A CA 1
ATOM 2919 C C . LEU A 1 383 ? 26.709 -7.652 -49.239 1.00 72.88 383 LEU A C 1
ATOM 2921 O O . LEU A 1 383 ? 25.857 -7.255 -48.445 1.00 72.88 383 LEU A O 1
ATOM 2925 N N . TRP A 1 384 ? 26.386 -8.325 -50.348 1.00 73.12 384 TRP A N 1
ATOM 2926 C CA . TRP A 1 384 ? 25.014 -8.710 -50.701 1.00 73.12 384 TRP A CA 1
ATOM 2927 C C . TRP A 1 384 ? 24.391 -9.679 -49.695 1.00 73.12 384 TRP A C 1
ATOM 2929 O O . TRP A 1 384 ? 23.181 -9.646 -49.498 1.00 73.12 384 TRP A O 1
ATOM 2939 N N . ASN A 1 385 ? 25.198 -10.511 -49.036 1.00 75.44 385 ASN A N 1
ATOM 2940 C CA . ASN A 1 385 ? 24.748 -11.360 -47.936 1.00 75.44 385 ASN A CA 1
ATOM 2941 C C . ASN A 1 385 ? 24.564 -10.553 -46.634 1.00 75.44 385 ASN A C 1
ATOM 2943 O O . ASN A 1 385 ? 23.601 -10.761 -45.900 1.00 75.44 385 ASN A O 1
ATOM 2947 N N . PHE A 1 386 ? 25.447 -9.592 -46.360 1.00 74.81 386 PHE A N 1
ATOM 2948 C CA . PHE A 1 386 ? 25.428 -8.794 -45.132 1.00 74.81 386 PHE A CA 1
ATOM 2949 C C . PHE A 1 386 ? 24.313 -7.735 -45.089 1.00 74.81 386 PHE A C 1
ATOM 2951 O O . PHE A 1 386 ? 23.645 -7.593 -44.067 1.00 74.81 386 PHE A O 1
ATOM 2958 N N . LEU A 1 387 ? 24.072 -6.998 -46.179 1.00 76.62 387 LEU A N 1
ATOM 2959 C CA . LEU A 1 387 ? 23.092 -5.900 -46.213 1.00 76.62 387 LEU A CA 1
ATOM 2960 C C . LEU A 1 387 ? 21.666 -6.330 -45.803 1.00 76.62 387 LEU A C 1
ATOM 2962 O O . LEU A 1 387 ? 21.066 -5.647 -44.971 1.00 76.62 387 LEU A O 1
ATOM 2966 N N . PRO A 1 388 ? 21.115 -7.461 -46.291 1.00 81.00 388 PRO A N 1
ATOM 2967 C CA . PRO A 1 388 ? 19.819 -7.960 -45.834 1.00 81.00 388 PRO A CA 1
ATOM 2968 C C . PRO A 1 388 ? 19.795 -8.331 -44.347 1.00 81.00 388 PRO A C 1
ATOM 2970 O O . PRO A 1 388 ? 18.765 -8.168 -43.696 1.00 81.00 388 PRO A O 1
ATOM 2973 N N . GLN A 1 389 ? 20.920 -8.781 -43.780 1.00 77.38 389 GLN A N 1
ATOM 2974 C CA . GLN A 1 389 ? 21.005 -9.121 -42.355 1.00 77.38 389 GLN A CA 1
ATOM 2975 C C . GLN A 1 389 ? 20.879 -7.887 -41.453 1.00 77.38 389 GLN A C 1
ATOM 2977 O O . GLN A 1 389 ? 20.468 -8.027 -40.305 1.00 77.38 389 GLN A O 1
ATOM 2982 N N . LEU A 1 390 ? 21.151 -6.679 -41.965 1.00 78.81 390 LEU A N 1
ATOM 2983 C CA . LEU A 1 390 ? 20.942 -5.421 -41.237 1.00 78.81 390 LEU A CA 1
ATOM 2984 C C . LEU A 1 390 ? 19.470 -5.005 -41.148 1.00 78.81 390 LEU A C 1
ATOM 2986 O O . LEU A 1 390 ? 19.117 -4.236 -40.254 1.00 78.81 390 LEU A O 1
ATOM 2990 N N . ILE A 1 391 ? 18.601 -5.518 -42.026 1.00 82.81 391 ILE A N 1
ATOM 2991 C CA . ILE A 1 391 ? 17.171 -5.178 -42.016 1.00 82.81 391 ILE A CA 1
ATOM 2992 C C . ILE A 1 391 ? 16.549 -5.577 -40.677 1.00 82.81 391 ILE A C 1
ATOM 2994 O O . ILE A 1 391 ? 15.833 -4.783 -40.076 1.00 82.81 391 ILE A O 1
ATOM 2998 N N . SER A 1 392 ? 16.849 -6.780 -40.179 1.00 84.38 392 SER A N 1
ATOM 2999 C CA . SER A 1 392 ? 16.248 -7.278 -38.939 1.00 84.38 392 SER A CA 1
ATOM 3000 C C . SER A 1 392 ? 16.624 -6.427 -37.709 1.00 84.38 392 SER A C 1
ATOM 3002 O O . SER A 1 392 ? 15.698 -5.934 -37.064 1.00 84.38 392 SER A O 1
ATOM 3004 N N . PRO A 1 393 ? 17.910 -6.152 -37.401 1.00 80.94 393 PRO A N 1
ATOM 3005 C CA . PRO A 1 393 ? 18.288 -5.261 -36.302 1.00 80.94 393 PRO A CA 1
ATOM 3006 C C . PRO A 1 393 ? 17.722 -3.846 -36.440 1.00 80.94 393 PRO A C 1
ATOM 3008 O O . PRO A 1 393 ? 17.216 -3.301 -35.466 1.00 80.94 393 PRO A O 1
ATOM 3011 N N . LEU A 1 394 ? 17.748 -3.257 -37.642 1.00 82.94 394 LEU A N 1
ATOM 3012 C CA . LEU A 1 394 ? 17.222 -1.905 -37.859 1.00 82.94 394 LEU A CA 1
ATOM 3013 C C . LEU A 1 394 ? 15.708 -1.836 -37.638 1.00 82.94 394 LEU A C 1
ATOM 3015 O O . LEU A 1 394 ? 15.227 -0.887 -37.023 1.00 82.94 394 LEU A O 1
ATOM 3019 N N . VAL A 1 395 ? 14.961 -2.847 -38.091 1.00 85.69 395 VAL A N 1
ATOM 3020 C CA . VAL A 1 395 ? 13.518 -2.955 -37.837 1.00 85.69 395 VAL A CA 1
ATOM 3021 C C . VAL A 1 395 ? 13.250 -3.152 -36.348 1.00 85.69 395 VAL A C 1
ATOM 3023 O O . VAL A 1 395 ? 12.383 -2.471 -35.806 1.00 85.69 395 VAL A O 1
ATOM 3026 N N . ILE A 1 396 ? 14.010 -4.014 -35.665 1.00 84.81 396 ILE A N 1
ATOM 3027 C CA . ILE A 1 396 ? 13.886 -4.213 -34.215 1.00 84.81 396 ILE A CA 1
ATOM 3028 C C . ILE A 1 396 ? 14.136 -2.895 -33.480 1.00 84.81 396 ILE A C 1
ATOM 3030 O O . ILE A 1 396 ? 13.293 -2.484 -32.693 1.00 84.81 396 ILE A O 1
ATOM 3034 N N . TYR A 1 397 ? 15.230 -2.187 -33.766 1.00 85.44 397 TYR A N 1
ATOM 3035 C CA . TYR A 1 397 ? 15.536 -0.914 -33.111 1.00 85.44 397 TYR A CA 1
ATOM 3036 C C . TYR A 1 397 ? 14.526 0.185 -33.447 1.00 85.44 397 TYR A C 1
ATOM 3038 O O . TYR A 1 397 ? 14.217 0.992 -32.578 1.00 85.44 397 TYR A O 1
ATOM 3046 N N . ALA A 1 398 ? 13.969 0.214 -34.659 1.00 84.69 398 ALA A N 1
ATOM 3047 C CA . ALA A 1 398 ? 12.912 1.157 -35.019 1.00 84.69 398 ALA A CA 1
ATOM 3048 C C . ALA A 1 398 ? 11.590 0.861 -34.286 1.00 84.69 398 ALA A C 1
ATOM 3050 O O . ALA A 1 398 ? 10.947 1.784 -33.778 1.00 84.69 398 ALA A O 1
ATOM 3051 N N . ILE A 1 399 ? 11.200 -0.416 -34.195 1.00 85.44 399 ILE A N 1
ATOM 3052 C CA . ILE A 1 399 ? 10.028 -0.853 -33.426 1.00 85.44 399 ILE A CA 1
ATOM 3053 C C . ILE A 1 399 ? 10.238 -0.533 -31.947 1.00 85.44 399 ILE A C 1
ATOM 3055 O O . ILE A 1 399 ? 9.393 0.126 -31.350 1.00 85.44 399 ILE A O 1
ATOM 3059 N N . GLU A 1 400 ? 11.369 -0.942 -31.369 1.00 83.56 400 GLU A N 1
ATOM 3060 C CA . GLU A 1 400 ? 11.716 -0.693 -29.967 1.00 83.56 400 GLU A CA 1
ATOM 3061 C C . GLU A 1 400 ? 11.769 0.799 -29.652 1.00 83.56 400 GLU A C 1
ATOM 3063 O O . GLU A 1 400 ? 11.223 1.221 -28.635 1.00 83.56 400 GLU A O 1
ATOM 3068 N N . ALA A 1 401 ? 12.324 1.618 -30.544 1.00 82.50 401 ALA A N 1
ATOM 3069 C CA . ALA A 1 401 ? 12.336 3.061 -30.359 1.00 82.50 401 ALA A CA 1
ATOM 3070 C C . ALA A 1 401 ? 10.935 3.686 -30.354 1.00 82.50 401 ALA A C 1
ATOM 3072 O O . ALA A 1 401 ? 10.715 4.722 -29.728 1.00 82.50 401 ALA A O 1
ATOM 3073 N N . SER A 1 402 ? 9.989 3.044 -31.039 1.00 81.25 402 SER A N 1
ATOM 3074 C CA . SER A 1 402 ? 8.591 3.469 -31.106 1.00 81.25 402 SER A CA 1
ATOM 3075 C C . SER A 1 402 ? 7.747 2.921 -29.951 1.00 81.25 402 SER A C 1
ATOM 3077 O O . SER A 1 402 ? 6.594 3.326 -29.798 1.00 81.25 402 SER A O 1
ATOM 3079 N N . ARG A 1 403 ? 8.282 2.009 -29.121 1.00 78.25 403 ARG A N 1
ATOM 3080 C CA . ARG A 1 403 ? 7.552 1.481 -27.962 1.00 78.25 403 ARG A CA 1
ATOM 3081 C C . ARG A 1 403 ? 7.413 2.556 -26.903 1.00 78.25 403 ARG A C 1
ATOM 3083 O O . ARG A 1 403 ? 8.386 3.183 -26.490 1.00 78.25 403 ARG A O 1
ATOM 3090 N N . THR A 1 404 ? 6.203 2.691 -26.379 1.00 67.44 404 THR A N 1
ATOM 3091 C CA . THR A 1 404 ? 5.892 3.735 -25.407 1.00 67.44 404 THR A CA 1
ATOM 3092 C C . THR A 1 404 ? 6.714 3.629 -24.122 1.00 67.44 404 THR A C 1
ATOM 3094 O O . THR A 1 404 ? 7.124 4.644 -23.572 1.00 67.44 404 THR A O 1
ATOM 3097 N N . GLY A 1 405 ? 7.048 2.407 -23.692 1.00 66.06 405 GLY A N 1
ATOM 3098 C CA . GLY A 1 405 ? 7.912 2.170 -22.528 1.00 66.06 405 GLY A CA 1
ATOM 3099 C C . GLY A 1 405 ? 9.366 2.629 -22.700 1.00 66.06 405 GLY A C 1
ATOM 3100 O O . GLY A 1 405 ? 10.063 2.795 -21.706 1.00 66.06 405 GLY A O 1
ATOM 3101 N N . ASN A 1 406 ? 9.816 2.872 -23.934 1.00 73.19 406 ASN A N 1
ATOM 3102 C CA . ASN A 1 406 ? 11.173 3.332 -24.230 1.00 73.19 406 ASN A CA 1
ATOM 3103 C C . ASN A 1 406 ? 11.248 4.852 -24.458 1.00 73.19 406 ASN A C 1
ATOM 3105 O O . ASN A 1 406 ? 12.352 5.381 -24.621 1.00 73.19 406 ASN A O 1
ATOM 3109 N N . GLN A 1 407 ? 10.114 5.568 -24.455 1.00 70.69 407 GLN A N 1
ATOM 3110 C CA . GLN A 1 407 ? 10.088 7.025 -24.605 1.00 70.69 407 GLN A CA 1
ATOM 3111 C C . GLN A 1 407 ? 10.921 7.709 -23.513 1.00 70.69 407 GLN A C 1
ATOM 3113 O O . GLN A 1 407 ? 10.968 7.259 -22.373 1.00 70.69 407 GLN A O 1
ATOM 3118 N N . ALA A 1 408 ? 11.607 8.794 -23.884 1.00 69.00 408 ALA A N 1
ATOM 3119 C CA . ALA A 1 408 ? 12.561 9.513 -23.031 1.00 69.00 408 ALA A CA 1
ATOM 3120 C C . ALA A 1 408 ? 13.786 8.692 -22.557 1.00 69.00 408 ALA A C 1
ATOM 3122 O O . ALA A 1 408 ? 14.532 9.149 -21.691 1.00 69.00 408 ALA A O 1
ATOM 3123 N N . THR A 1 409 ? 14.054 7.525 -23.155 1.00 75.94 409 THR A N 1
ATOM 3124 C CA . THR A 1 409 ? 15.279 6.742 -22.915 1.00 75.94 409 THR A CA 1
ATOM 3125 C C . THR A 1 409 ? 16.180 6.730 -24.156 1.00 75.94 409 THR A C 1
ATOM 3127 O O . THR A 1 409 ? 15.693 6.941 -25.270 1.00 75.94 409 THR A O 1
ATOM 3130 N N . PRO A 1 410 ? 17.485 6.418 -24.028 1.00 79.69 410 PRO A N 1
ATOM 3131 C CA . PRO A 1 410 ? 18.352 6.213 -25.189 1.00 79.69 410 PRO A CA 1
ATOM 3132 C C . PRO A 1 410 ? 17.864 5.111 -26.148 1.00 79.69 410 PRO A C 1
ATOM 3134 O O . PRO A 1 410 ? 18.233 5.125 -27.319 1.00 79.69 410 PRO A O 1
ATOM 3137 N N . LEU A 1 411 ? 17.003 4.189 -25.688 1.00 82.25 411 LEU A N 1
ATOM 3138 C CA . LEU A 1 411 ? 16.393 3.146 -26.526 1.00 82.25 411 LEU A CA 1
ATOM 3139 C C . LEU A 1 411 ? 15.428 3.726 -27.573 1.00 82.25 411 LEU A C 1
ATOM 3141 O O . LEU A 1 411 ? 15.207 3.092 -28.599 1.00 82.25 411 LEU A O 1
ATOM 3145 N N . ALA A 1 412 ? 14.911 4.943 -27.360 1.00 82.69 412 ALA A N 1
ATOM 3146 C CA . ALA A 1 412 ? 14.086 5.676 -28.324 1.00 82.69 412 ALA A CA 1
ATOM 3147 C C . ALA A 1 412 ? 14.878 6.298 -29.489 1.00 82.69 412 ALA A C 1
ATOM 3149 O O . ALA A 1 412 ? 14.291 6.949 -30.352 1.00 82.69 412 ALA A O 1
ATOM 3150 N N . LEU A 1 413 ? 16.205 6.133 -29.530 1.00 85.00 413 LEU A N 1
ATOM 3151 C CA . LEU A 1 413 ? 17.071 6.732 -30.544 1.00 85.00 413 LEU A CA 1
ATOM 3152 C C . LEU A 1 413 ? 17.572 5.659 -31.527 1.00 85.00 413 LEU A C 1
ATOM 3154 O O . LEU A 1 413 ? 18.694 5.176 -31.384 1.00 85.00 413 LEU A O 1
ATOM 3158 N N . PRO A 1 414 ? 16.813 5.302 -32.580 1.00 81.50 414 PRO A N 1
ATOM 3159 C CA . PRO A 1 414 ? 17.224 4.250 -33.516 1.00 81.50 414 PRO A CA 1
ATOM 3160 C C . PRO A 1 414 ? 18.500 4.631 -34.285 1.00 81.50 414 PRO A C 1
ATOM 3162 O O . PRO A 1 414 ? 19.288 3.769 -34.683 1.00 81.50 414 PRO A O 1
ATOM 3165 N N . LEU A 1 415 ? 18.752 5.937 -34.442 1.00 80.81 415 LEU A N 1
ATOM 3166 C CA . LEU A 1 415 ? 19.976 6.465 -35.040 1.00 80.81 415 LEU A CA 1
ATOM 3167 C C . LEU A 1 415 ? 21.221 6.151 -34.194 1.00 80.81 415 LEU A C 1
ATOM 3169 O O . LEU A 1 415 ? 22.280 5.905 -34.763 1.00 80.81 415 LEU A O 1
ATOM 3173 N N . LEU A 1 416 ? 21.097 6.114 -32.861 1.00 82.56 416 LEU A N 1
ATOM 3174 C CA . LEU A 1 416 ? 22.206 5.800 -31.955 1.00 82.56 416 LEU A CA 1
ATOM 3175 C C . LEU A 1 416 ? 22.751 4.397 -32.244 1.00 82.56 416 LEU A C 1
ATOM 3177 O O . LEU A 1 416 ? 23.941 4.242 -32.509 1.00 82.56 416 LEU A O 1
ATOM 3181 N N . PHE A 1 417 ? 21.862 3.401 -32.286 1.00 82.62 417 PHE A N 1
ATOM 3182 C CA . PHE A 1 417 ? 22.226 2.010 -32.566 1.00 82.62 417 PHE A CA 1
ATOM 3183 C C . PHE A 1 417 ? 22.677 1.810 -34.015 1.00 82.62 417 PHE A C 1
ATOM 3185 O O . PHE A 1 417 ? 23.599 1.046 -34.283 1.00 82.62 417 PHE A O 1
ATOM 3192 N N . SER A 1 418 ? 22.101 2.562 -34.958 1.00 76.25 418 SER A N 1
ATOM 3193 C CA . SER A 1 418 ? 22.534 2.535 -36.361 1.00 76.25 418 SER A CA 1
ATOM 3194 C C . SER A 1 418 ? 23.977 3.026 -36.531 1.00 76.25 418 SER A C 1
ATOM 3196 O O . SER A 1 418 ? 24.753 2.410 -37.258 1.00 76.25 418 SER A O 1
ATOM 3198 N N . VAL A 1 419 ? 24.358 4.112 -35.848 1.00 75.00 419 VAL A N 1
ATOM 3199 C CA . VAL A 1 419 ? 25.733 4.642 -35.858 1.00 75.00 419 VAL A CA 1
ATOM 3200 C C . VAL A 1 419 ? 26.681 3.707 -35.114 1.00 75.00 419 VAL A C 1
ATOM 3202 O O . VAL A 1 419 ? 27.775 3.417 -35.594 1.00 75.00 419 VAL A O 1
ATOM 3205 N N . GLU A 1 420 ? 26.268 3.193 -33.961 1.00 73.44 420 GLU A N 1
ATOM 3206 C CA . GLU A 1 420 ? 27.079 2.269 -33.175 1.00 73.44 420 GLU A CA 1
ATOM 3207 C C . GLU A 1 420 ? 27.390 0.974 -33.932 1.00 73.44 420 GLU A C 1
ATOM 3209 O O . GLU A 1 420 ? 28.527 0.502 -33.909 1.00 73.44 420 GLU A O 1
ATOM 3214 N N . MET A 1 421 ? 26.413 0.436 -34.663 1.00 76.00 421 MET A N 1
ATOM 3215 C CA . MET A 1 421 ? 26.581 -0.752 -35.493 1.00 76.00 421 MET A CA 1
ATOM 3216 C C . MET A 1 421 ? 27.634 -0.558 -36.594 1.00 76.00 421 MET A C 1
ATOM 3218 O O . MET A 1 421 ? 28.330 -1.511 -36.933 1.00 76.00 421 MET A O 1
ATOM 3222 N N . GLN A 1 422 ? 27.818 0.665 -37.105 1.00 68.44 422 GLN A N 1
ATOM 3223 C CA . GLN A 1 422 ? 28.889 0.984 -38.062 1.00 68.44 422 GLN A CA 1
ATOM 3224 C C . GLN A 1 422 ? 30.275 1.023 -37.403 1.00 68.44 422 GLN A C 1
ATOM 3226 O O . GLN A 1 422 ? 31.276 0.711 -38.040 1.00 68.44 422 GLN A O 1
ATOM 3231 N N . ILE A 1 423 ? 30.349 1.403 -36.124 1.00 65.50 423 ILE A N 1
ATOM 3232 C CA . ILE A 1 423 ? 31.616 1.562 -35.393 1.00 65.50 423 ILE A CA 1
ATOM 3233 C C . ILE A 1 423 ? 32.076 0.235 -34.774 1.00 65.50 423 ILE A C 1
ATOM 3235 O O . ILE A 1 423 ? 33.270 -0.058 -34.743 1.00 65.50 423 ILE A O 1
ATOM 3239 N N . GLN A 1 424 ? 31.140 -0.551 -34.237 1.00 65.06 424 GLN A N 1
ATOM 3240 C CA . GLN A 1 424 ? 31.428 -1.730 -33.412 1.00 65.06 424 GLN A CA 1
ATOM 3241 C C . GLN A 1 424 ? 30.846 -3.038 -33.970 1.00 65.06 424 GLN A C 1
ATOM 3243 O O . GLN A 1 424 ? 31.063 -4.101 -33.385 1.00 65.06 424 GLN A O 1
ATOM 3248 N N . GLY A 1 425 ? 30.117 -2.981 -35.088 1.00 70.81 425 GLY A N 1
ATOM 3249 C CA . GLY A 1 425 ? 29.401 -4.120 -35.657 1.00 70.81 425 GLY A CA 1
ATOM 3250 C C . GLY A 1 425 ? 28.090 -4.445 -34.931 1.00 70.81 425 GLY A C 1
ATOM 3251 O O . GLY A 1 425 ? 27.778 -3.903 -33.868 1.00 70.81 425 GLY A O 1
ATOM 3252 N N . ILE A 1 426 ? 27.325 -5.379 -35.505 1.00 72.06 426 ILE A N 1
ATOM 3253 C CA . ILE A 1 426 ? 26.004 -5.807 -35.001 1.00 72.06 426 ILE A CA 1
ATOM 3254 C C . ILE A 1 426 ? 26.099 -6.334 -33.561 1.00 72.06 426 ILE A C 1
ATOM 3256 O O . ILE A 1 426 ? 25.271 -6.002 -32.719 1.00 72.06 426 ILE A O 1
ATOM 3260 N N . ILE A 1 427 ? 27.139 -7.117 -33.254 1.00 70.62 427 ILE A N 1
ATOM 3261 C CA . ILE A 1 427 ? 27.327 -7.725 -31.928 1.00 70.62 427 ILE A CA 1
ATOM 3262 C C . ILE A 1 427 ? 27.611 -6.662 -30.857 1.00 70.62 427 ILE A C 1
ATOM 3264 O O . ILE A 1 427 ? 27.074 -6.748 -29.754 1.00 70.62 427 ILE A O 1
ATOM 3268 N N . GLY A 1 428 ? 28.426 -5.648 -31.175 1.00 72.88 428 GLY A N 1
ATOM 3269 C CA . GLY A 1 428 ? 28.713 -4.546 -30.253 1.00 72.88 428 GLY A CA 1
ATOM 3270 C C . GLY A 1 428 ? 27.477 -3.710 -29.954 1.00 72.88 428 GLY A C 1
ATOM 3271 O O . GLY A 1 428 ? 27.152 -3.500 -28.789 1.00 72.88 428 GLY A O 1
ATOM 3272 N N . SER A 1 429 ? 26.728 -3.338 -30.994 1.00 79.12 429 SER A N 1
ATOM 3273 C CA . SER A 1 429 ? 25.479 -2.593 -30.811 1.00 79.12 429 SER A CA 1
ATOM 3274 C C . SER A 1 429 ? 24.416 -3.400 -30.055 1.00 79.12 429 SER A C 1
ATOM 3276 O O . SER A 1 429 ? 23.737 -2.861 -29.183 1.00 79.12 429 SER A O 1
ATOM 3278 N N . GLY A 1 430 ? 24.327 -4.715 -30.289 1.00 80.25 430 GLY A N 1
ATOM 3279 C CA . GLY A 1 430 ? 23.457 -5.609 -29.521 1.00 80.25 430 GLY A CA 1
ATOM 3280 C C . GLY A 1 430 ? 23.795 -5.651 -28.026 1.00 80.25 430 GLY A C 1
ATOM 3281 O O . GLY A 1 430 ? 22.891 -5.614 -27.191 1.00 80.25 430 GLY A O 1
ATOM 3282 N N . ALA A 1 431 ? 25.084 -5.667 -27.672 1.00 80.69 431 ALA A N 1
ATOM 3283 C CA . ALA A 1 431 ? 25.521 -5.640 -26.276 1.00 80.69 431 ALA A CA 1
ATOM 3284 C C . ALA A 1 431 ? 25.210 -4.301 -25.587 1.00 80.69 431 ALA A C 1
ATOM 3286 O O . ALA A 1 431 ? 24.724 -4.293 -24.453 1.00 80.69 431 ALA A O 1
ATOM 3287 N N . THR A 1 432 ? 25.420 -3.176 -26.274 1.00 80.81 432 THR A N 1
ATOM 3288 C CA . THR A 1 432 ? 25.050 -1.848 -25.764 1.00 80.81 432 THR A CA 1
ATOM 3289 C C . THR A 1 432 ? 23.541 -1.706 -25.604 1.00 80.81 432 THR A C 1
ATOM 3291 O O . THR A 1 432 ? 23.078 -1.231 -24.565 1.00 80.81 432 THR A O 1
ATOM 3294 N N . TRP A 1 433 ? 22.760 -2.180 -26.580 1.00 85.50 433 TRP A N 1
ATOM 3295 C CA . TRP A 1 433 ? 21.302 -2.218 -26.488 1.00 85.50 433 TRP A CA 1
ATOM 3296 C C . TRP A 1 433 ? 20.838 -3.041 -25.282 1.00 85.50 433 TRP A C 1
ATOM 3298 O O . TRP A 1 433 ? 20.026 -2.555 -24.503 1.00 85.50 433 TRP A O 1
ATOM 3308 N N . ALA A 1 434 ? 21.401 -4.234 -25.058 1.00 83.00 434 ALA A N 1
ATOM 3309 C CA . ALA A 1 434 ? 21.052 -5.075 -23.910 1.00 83.00 434 ALA A CA 1
ATOM 3310 C C . ALA A 1 434 ? 21.367 -4.398 -22.562 1.00 83.00 434 ALA A C 1
ATOM 3312 O O . ALA A 1 434 ? 20.579 -4.493 -21.618 1.00 83.00 434 ALA A O 1
ATOM 3313 N N . GLY A 1 435 ? 22.492 -3.682 -22.475 1.00 81.25 435 GLY A N 1
ATOM 3314 C CA . GLY A 1 435 ? 22.860 -2.905 -21.290 1.00 81.25 435 GLY A CA 1
ATOM 3315 C C . GLY A 1 435 ? 21.922 -1.720 -21.034 1.00 81.25 435 GLY A C 1
ATOM 3316 O O . GLY A 1 435 ? 21.474 -1.522 -19.905 1.00 81.25 435 GLY A O 1
ATOM 3317 N N . LEU A 1 436 ? 21.579 -0.959 -22.079 1.00 81.12 436 LEU A N 1
ATOM 3318 C CA . LEU A 1 436 ? 20.631 0.157 -21.991 1.00 81.12 436 LEU A CA 1
ATOM 3319 C C . LEU A 1 436 ? 19.205 -0.316 -21.697 1.00 81.12 436 LEU A C 1
ATOM 3321 O O . LEU A 1 436 ? 18.498 0.333 -20.929 1.00 81.12 436 LEU A O 1
ATOM 3325 N N . TRP A 1 437 ? 18.801 -1.457 -22.256 1.00 81.75 437 TRP A N 1
ATOM 3326 C CA . TRP A 1 437 ? 17.532 -2.113 -21.958 1.00 81.75 437 TRP A CA 1
ATOM 3327 C C . TRP A 1 437 ? 17.451 -2.514 -20.490 1.00 81.75 437 TRP A C 1
ATOM 3329 O O . TRP A 1 437 ? 16.481 -2.170 -19.820 1.00 81.75 437 TRP A O 1
ATOM 3339 N N . TYR A 1 438 ? 18.497 -3.149 -19.953 1.00 77.44 438 TYR A N 1
ATOM 3340 C CA . TYR A 1 438 ? 18.557 -3.464 -18.528 1.00 77.44 438 TYR A CA 1
ATOM 3341 C C . TYR A 1 438 ? 18.494 -2.219 -17.654 1.00 77.44 438 TYR A C 1
ATOM 3343 O O . TYR A 1 438 ? 17.740 -2.196 -16.689 1.00 77.44 438 TYR A O 1
ATOM 3351 N N . TRP A 1 439 ? 19.257 -1.180 -17.996 1.00 75.69 439 TRP A N 1
ATOM 3352 C CA . TRP A 1 439 ? 19.226 0.078 -17.260 1.00 75.69 439 TRP A CA 1
ATOM 3353 C C . TRP A 1 439 ? 17.831 0.714 -17.278 1.00 75.69 439 TRP A C 1
ATOM 3355 O O . TRP A 1 439 ? 17.337 1.100 -16.223 1.00 75.69 439 TRP A O 1
ATOM 3365 N N . SER A 1 440 ? 17.173 0.777 -18.439 1.00 69.44 440 SER A N 1
ATOM 3366 C CA . SER A 1 440 ? 15.798 1.277 -18.562 1.00 69.44 440 SER A CA 1
ATOM 3367 C C . SER A 1 440 ? 14.837 0.457 -17.696 1.00 69.44 440 SER A C 1
ATOM 3369 O O . SER A 1 440 ? 14.084 0.988 -16.885 1.00 69.44 440 SER A O 1
ATOM 3371 N N . GLU A 1 441 ? 14.921 -0.865 -17.776 1.00 66.12 441 GLU A N 1
ATOM 3372 C CA . GLU A 1 441 ? 14.075 -1.768 -17.006 1.00 66.12 441 GLU A CA 1
ATOM 3373 C C . GLU A 1 441 ? 14.318 -1.717 -15.484 1.00 66.12 441 GLU A C 1
ATOM 3375 O O . GLU A 1 441 ? 13.375 -1.869 -14.714 1.00 66.12 441 GLU A O 1
ATOM 3380 N N . ASP A 1 442 ? 15.558 -1.534 -15.035 1.00 63.44 442 ASP A N 1
ATOM 3381 C CA . ASP A 1 442 ? 15.943 -1.560 -13.615 1.00 63.44 442 ASP A CA 1
ATOM 3382 C C . ASP A 1 442 ? 15.810 -0.180 -12.953 1.00 63.44 442 ASP A C 1
ATOM 3384 O O . ASP A 1 442 ? 15.384 -0.070 -11.809 1.00 63.44 442 ASP A O 1
ATOM 3388 N N . LYS A 1 443 ? 16.132 0.901 -13.675 1.00 56.12 443 LYS A N 1
ATOM 3389 C CA . LYS A 1 443 ? 16.100 2.271 -13.143 1.00 56.12 443 LYS A CA 1
ATOM 3390 C C . LYS A 1 443 ? 14.841 3.039 -13.497 1.00 56.12 443 LYS A C 1
ATOM 3392 O O . LYS A 1 443 ? 14.401 3.813 -12.665 1.00 56.12 443 LYS A O 1
ATOM 3397 N N . ILE A 1 444 ? 14.258 2.853 -14.679 1.00 49.03 444 ILE A N 1
ATOM 3398 C CA . ILE A 1 444 ? 13.040 3.576 -15.078 1.00 49.03 444 ILE A CA 1
ATOM 3399 C C . ILE A 1 444 ? 11.814 2.732 -14.753 1.00 49.03 444 ILE A C 1
ATOM 3401 O O . ILE A 1 444 ? 10.922 3.215 -14.067 1.00 49.03 444 ILE A O 1
ATOM 3405 N N . ALA A 1 445 ? 11.791 1.455 -15.144 1.00 47.38 445 ALA A N 1
ATOM 3406 C CA . ALA A 1 445 ? 10.678 0.582 -14.786 1.00 47.38 445 ALA A CA 1
ATOM 3407 C C . ALA A 1 445 ? 10.754 0.060 -13.340 1.00 47.38 445 ALA A C 1
ATOM 3409 O O . ALA A 1 445 ? 9.713 -0.289 -12.798 1.00 47.38 445 ALA A O 1
ATOM 3410 N N . GLY A 1 446 ? 11.927 0.048 -12.694 1.00 43.09 446 GLY A N 1
ATOM 3411 C CA . GLY A 1 446 ? 12.059 -0.213 -11.253 1.00 43.09 446 GLY A CA 1
ATOM 3412 C C . GLY A 1 446 ? 11.456 0.900 -10.393 1.00 43.09 446 GLY A C 1
ATOM 3413 O O . GLY A 1 446 ? 10.744 0.601 -9.445 1.00 43.09 446 GLY A O 1
ATOM 3414 N N . LEU A 1 447 ? 11.594 2.166 -10.809 1.00 38.97 447 LEU A N 1
ATOM 3415 C CA . LEU A 1 447 ? 10.857 3.298 -10.220 1.00 38.97 447 LEU A CA 1
ATOM 3416 C C . LEU A 1 447 ? 9.333 3.221 -10.460 1.00 38.97 447 LEU A C 1
ATOM 3418 O O . LEU A 1 447 ? 8.590 3.957 -9.822 1.00 38.97 447 LEU A O 1
ATOM 3422 N N . MET A 1 448 ? 8.871 2.366 -11.387 1.00 36.28 448 MET A N 1
ATOM 3423 C CA . MET A 1 448 ? 7.450 2.136 -11.701 1.00 36.28 448 MET A CA 1
ATOM 3424 C C . MET A 1 448 ? 6.882 0.810 -11.161 1.00 36.28 448 MET A C 1
ATOM 3426 O O . MET A 1 448 ? 5.667 0.620 -11.190 1.00 36.28 448 MET A O 1
ATOM 3430 N N . ARG A 1 449 ? 7.735 -0.136 -10.739 1.00 38.91 449 ARG A N 1
ATOM 3431 C CA . ARG A 1 449 ? 7.350 -1.495 -10.304 1.00 38.91 449 ARG A CA 1
ATOM 3432 C C . ARG A 1 449 ? 7.648 -1.788 -8.835 1.00 38.91 449 ARG A C 1
ATOM 3434 O O . ARG A 1 449 ? 7.023 -2.702 -8.304 1.00 38.91 449 ARG A O 1
ATOM 3441 N N . GLU A 1 450 ? 8.531 -1.026 -8.193 1.00 35.50 450 GLU A N 1
ATOM 3442 C CA . GLU A 1 450 ? 8.604 -0.871 -6.724 1.00 35.50 450 GLU A CA 1
ATOM 3443 C C . GLU A 1 450 ? 7.839 0.343 -6.263 1.00 35.50 450 GLU A C 1
ATOM 3445 O O . GLU A 1 450 ? 7.460 0.363 -5.075 1.00 35.50 450 GLU A O 1
#

Foldseek 3Di:
DPDWFAAEEEEEAPDLLSQLLVVLCVVLVGHYAYEHCAPDDPPPPDDDDHHYNFAWQEWDDDDQWIWTAGPVGDIDIHNYYDFPPPLLTNVVVRVQVVCCVVPNPPDDPCVLFAAKDFKDKDKDWDADDPPDDHDIDIFMFIATDPDIGGRPRPDDDDPVNNVVSCVVGVVPGGDDFLPCPSLLSSLLSLLLSQLVVVLCVVVVRHDIRDDPVSVVSSVVSSCVLRVVLVVVSVVLRVVVSCLSNPVPVVNNCCCVVPQVVQQPPVLVVLLSVLNPLSGHHNPPDDDDDDDDPDHRQVRDPDHDDDVVVVVVVLVVVLVVLVVLLVVCCVVDPDPVVVLLVQLVPFDQPPPPPPDPVSSVVSSLVSVLRCLVPDPDVVSVVVSVVVVVVVVVVLVVLCVQLPDSLCGSFPSVPSVVLVVQCSVRNPSRSVSVNSVSVVCSCCPSVVSRND

Sequence (450 aa):
MASVKEFKVIIAGGGIAGLTLASMLEKFDLDYVVLEGHSEISPAVGASIVLLNKEVTSLDLIDGGVSVSCADGSVYTGTIVIGADGVHSAVRGVMTALGNKLDAGYFDPKEPESVPCYYCCSFGIARGVPGWTSGEQHWFMFEKLPETKYGKDITRYSKEDEAEFVKRNWTHKPNPIGGQGANGAMESCAELMNALLRTRDSRGGHLTSLTDDEIESIFNQTQSARHVRAVEIVKRAHDQQSLFAYENPAISTIVCKFAQPLSGGESLLSLLSGAYVAGSIVEKLPILYRPRAILFRDELPAQPIDPRVHGVVKKVFIGSMGLLYLVSRKAFRLPFSEIDNWSKSAMTLKRFGNTRASDIFNLFTSALAVPITDADPSARVQLWNFLPQLISPLVIYAIEASRTGNQATPLALPLLFSVEMQIQGIIGSGATWAGLWYWSEDKIAGLMRE

Radius of gyration: 31.81 Å; Cα contacts (8 Å, |Δi|>4): 504; chains: 1; bounding box: 71×59×89 Å

Nearest PDB structures (foldseek):
  3rp7-assembly1_A  TM=7.051E-01  e=2.102E-07  Klebsiella pneumoniae subsp. pneumoniae MGH 78578
  5tuk-assembly4_D  TM=6.116E-01  e=4.341E-07  uncultured bacterium
  2vou-assembly1_A  TM=5.121E-01  e=7.123E-06  Paenarthrobacter nicotinovorans
  9eni-assembly1_A  TM=9.630E-01  e=5.015E-02  Hebeloma cylindrosporum
  9enj-assembly2_C  TM=5.680E-01  e=5.282E-02  Hebeloma cylindrosporum

pLDDT: mean 77.13, std 12.54, range [35.5, 96.94]